Protein AF-0000000072716510 (afdb_homodimer)

pLDDT: mean 86.08, std 19.3, range [19.48, 98.94]

Radius of gyration: 32.15 Å; Cα contacts (8 Å, |Δi|>4): 794; chains: 2; bounding box: 131×74×77 Å

Sequence (616 aa):
MNMGGEVETSVSEGWQWSNLVPVITTLVILVGASRTYNIIVKTNRRWRWCEAGRDVVVLHCPGRGRFAPSMSPFVLKLETFLRFANITYKLDFEEPFGVKDKTPWVTFNGEELTDSQLVIERFTQHFHLKNTLTKEQRAVAKAFTTMMDEHLIWGLRVWRYDIDRGAGFRECFHHLPFYMSLGIPVICWKMRRALWEQGIGRHSFKQVQDFVRQDLTAVSDFLGDKSYLMGEEVSTADCVVFAHLANIVYNYRRSPFHIMVTEELVNLREYVERVRNTVWPDWQRCLDPPQNQHLDIPDSMRFGNILLMNMGGEVETSVSEGWQWSNLVPVITTLVILVGASRTYNIIVKTNRRWRWCEAGRDVVVLHCPGRGRFAPSMSPFVLKLETFLRFANITYKLDFEEPFGVKDKTPWVTFNGEELTDSQLVIERFTQHFHLKNTLTKEQRAVAKAFTTMMDEHLIWGLRVWRYDIDRGAGFRECFHHLPFYMSLGIPVICWKMRRALWEQGIGRHSFKQVQDFVRQDLTAVSDFLGDKSYLMGEEVSTADCVVFAHLANIVYNYRRSPFHIMVTEELVNLREYVERVRNTVWPDWQRCLDPPQNQHLDIPDSMRFGNILL

Structure (mmCIF, N/CA/C/O backbone):
data_AF-0000000072716510-model_v1
#
loop_
_entity.id
_entity.type
_entity.pdbx_description
1 polymer 'Failed axon connections-like 3'
#
loop_
_atom_site.group_PDB
_atom_site.id
_atom_site.type_symbol
_atom_site.label_atom_id
_atom_site.label_alt_id
_atom_site.label_comp_id
_atom_site.label_asym_id
_atom_site.label_entity_id
_atom_site.label_seq_id
_atom_site.pdbx_PDB_ins_code
_atom_site.Cartn_x
_atom_site.Cartn_y
_atom_site.Cartn_z
_atom_site.occupancy
_atom_site.B_iso_or_equiv
_atom_site.auth_seq_id
_atom_site.auth_comp_id
_atom_site.auth_asym_id
_atom_site.auth_atom_id
_atom_site.pdbx_PDB_model_num
ATOM 1 N N . MET A 1 1 ? -91.938 -7.625 12.352 1 26.23 1 MET A N 1
ATOM 2 C CA . MET A 1 1 ? -91.5 -6.242 12.352 1 26.23 1 MET A CA 1
ATOM 3 C C . MET A 1 1 ? -90 -6.164 11.945 1 26.23 1 MET A C 1
ATOM 5 O O . MET A 1 1 ? -89.188 -6.828 12.539 1 26.23 1 MET A O 1
ATOM 9 N N . ASN A 1 2 ? -89.812 -5.848 10.617 1 29.03 2 ASN A N 1
ATOM 10 C CA . ASN A 1 2 ? -88.75 -5.723 9.609 1 29.03 2 ASN A CA 1
ATOM 11 C C . ASN A 1 2 ? -87.75 -4.613 9.953 1 29.03 2 ASN A C 1
ATOM 13 O O . ASN A 1 2 ? -87.938 -3.467 9.547 1 29.03 2 ASN A O 1
ATOM 17 N N . MET A 1 3 ? -87.5 -4.355 11.266 1 32.06 3 MET A N 1
ATOM 18 C CA . MET A 1 3 ? -86.75 -3.152 11.516 1 32.06 3 MET A CA 1
ATOM 19 C C . MET A 1 3 ? -85.375 -3.244 10.82 1 32.06 3 MET A C 1
ATOM 21 O O . MET A 1 3 ? -84.562 -4.141 11.117 1 32.06 3 MET A O 1
ATOM 25 N N . GLY A 1 4 ? -85.312 -2.959 9.539 1 30.67 4 GLY A N 1
ATOM 26 C CA . GLY A 1 4 ? -84.188 -2.764 8.633 1 30.67 4 GLY A CA 1
ATOM 27 C C . GLY A 1 4 ? -83.188 -1.733 9.133 1 30.67 4 GLY A C 1
ATOM 28 O O . GLY A 1 4 ? -83.438 -0.53 8.969 1 30.67 4 GLY A O 1
ATOM 29 N N . GLY A 1 5 ? -82.688 -1.865 10.344 1 33.31 5 GLY A N 1
ATOM 30 C CA . GLY A 1 5 ? -81.75 -0.833 10.812 1 33.31 5 GLY A CA 1
ATOM 31 C C . GLY A 1 5 ? -80.625 -0.571 9.844 1 33.31 5 GLY A C 1
ATOM 32 O O . GLY A 1 5 ? -80.062 -1.508 9.297 1 33.31 5 GLY A O 1
ATOM 33 N N . GLU A 1 6 ? -80.812 0.513 9.047 1 31.94 6 GLU A N 1
ATOM 34 C CA . GLU A 1 6 ? -79.812 1.115 8.148 1 31.94 6 GLU A CA 1
ATOM 35 C C . GLU A 1 6 ? -78.438 1.312 8.844 1 31.94 6 GLU A C 1
ATOM 37 O O . GLU A 1 6 ? -78.375 1.94 9.898 1 31.94 6 GLU A O 1
ATOM 42 N N . VAL A 1 7 ? -77.562 0.318 8.734 1 35.69 7 VAL A N 1
ATOM 43 C CA . VAL A 1 7 ? -76.188 0.448 9.141 1 35.69 7 VAL A CA 1
ATOM 44 C C . VAL A 1 7 ? -75.562 1.668 8.469 1 35.69 7 VAL A C 1
ATOM 46 O O . VAL A 1 7 ? -75.438 1.722 7.242 1 35.69 7 VAL A O 1
ATOM 49 N N . GLU A 1 8 ? -75.938 2.889 8.961 1 32.22 8 GLU A N 1
ATOM 50 C CA . GLU A 1 8 ? -75.188 4.047 8.5 1 32.22 8 GLU A CA 1
ATOM 51 C C . GLU A 1 8 ? -73.688 3.789 8.562 1 32.22 8 GLU A C 1
ATOM 53 O O . GLU A 1 8 ? -73.188 3.451 9.625 1 32.22 8 GLU A O 1
ATOM 58 N N . THR A 1 9 ? -73.188 3.205 7.508 1 36.16 9 THR A N 1
ATOM 59 C CA . THR A 1 9 ? -71.75 3.15 7.258 1 36.16 9 THR A CA 1
ATOM 60 C C . THR A 1 9 ? -71.062 4.527 7.449 1 36.16 9 THR A C 1
ATOM 62 O O . THR A 1 9 ? -71.375 5.449 6.68 1 36.16 9 THR A O 1
ATOM 65 N N . SER A 1 10 ? -71 5.027 8.664 1 34.94 10 SER A N 1
ATOM 66 C CA . SER A 1 10 ? -70.188 6.191 8.883 1 34.94 10 SER A CA 1
ATOM 67 C C . SER A 1 10 ? -68.875 6.051 8.141 1 34.94 10 SER A C 1
ATOM 69 O O . SER A 1 10 ? -68.125 5.094 8.359 1 34.94 10 SER A O 1
ATOM 71 N N . VAL A 1 11 ? -68.875 6.348 6.852 1 34.84 11 VAL A N 1
ATOM 72 C CA . VAL A 1 11 ? -67.688 6.594 6.09 1 34.84 11 VAL A CA 1
ATOM 73 C C . VAL A 1 11 ? -66.688 7.348 6.961 1 34.84 11 VAL A C 1
ATOM 75 O O . VAL A 1 11 ? -67 8.359 7.574 1 34.84 11 VAL A O 1
ATOM 78 N N . SER A 1 12 ? -65.75 6.613 7.551 1 37.59 12 SER A N 1
ATOM 79 C CA . SER A 1 12 ? -64.5 7.09 8.195 1 37.59 12 SER A CA 1
ATOM 80 C C . SER A 1 12 ? -64.062 8.398 7.574 1 37.59 12 SER A C 1
ATOM 82 O O . SER A 1 12 ? -64.312 8.656 6.398 1 37.59 12 SER A O 1
ATOM 84 N N . GLU A 1 13 ? -63.812 9.484 8.344 1 39.5 13 GLU A N 1
ATOM 85 C CA . GLU A 1 13 ? -63.188 10.781 8.203 1 39.5 13 GLU A CA 1
ATOM 86 C C . GLU A 1 13 ? -62.031 10.719 7.195 1 39.5 13 GLU A C 1
ATOM 88 O O . GLU A 1 13 ? -61.219 9.789 7.227 1 39.5 13 GLU A O 1
ATOM 93 N N . GLY A 1 14 ? -62.219 11.188 5.969 1 38.34 14 GLY A N 1
ATOM 94 C CA . GLY A 1 14 ? -61.219 11.625 5.004 1 38.34 14 GLY A CA 1
ATOM 95 C C . GLY A 1 14 ? -59.969 12.188 5.652 1 38.34 14 GLY A C 1
ATOM 96 O O . GLY A 1 14 ? -60.062 13.055 6.531 1 38.34 14 GLY A O 1
ATOM 97 N N . TRP A 1 15 ? -58.969 11.43 5.977 1 45.31 15 TRP A N 1
ATOM 98 C CA . TRP A 1 15 ? -57.625 11.859 6.25 1 45.31 15 TRP A CA 1
ATOM 99 C C . TRP A 1 15 ? -57.312 13.18 5.551 1 45.31 15 TRP A C 1
ATOM 101 O O . TRP A 1 15 ? -57.438 13.289 4.332 1 45.31 15 TRP A O 1
ATOM 111 N N . GLN A 1 16 ? -57.625 14.406 6.016 1 46.81 16 GLN A N 1
ATOM 112 C CA . GLN A 1 16 ? -57.438 15.789 5.59 1 46.81 16 GLN A CA 1
ATOM 113 C C . GLN A 1 16 ? -56.031 16.016 5.023 1 46.81 16 GLN A C 1
ATOM 115 O O . GLN A 1 16 ? -55.062 16.141 5.777 1 46.81 16 GLN A O 1
ATOM 120 N N . TRP A 1 17 ? -55.688 15.641 3.877 1 56.84 17 TRP A N 1
ATOM 121 C CA . TRP A 1 17 ? -54.594 16.078 3.008 1 56.84 17 TRP A CA 1
ATOM 122 C C . TRP A 1 17 ? -54.375 17.578 3.143 1 56.84 17 TRP A C 1
ATOM 124 O O . TRP A 1 17 ? -53.25 18.062 2.912 1 56.84 17 TRP A O 1
ATOM 134 N N . SER A 1 18 ? -55.344 18.328 3.666 1 61.91 18 SER A N 1
ATOM 135 C CA . SER A 1 18 ? -55.25 19.781 3.725 1 61.91 18 SER A CA 1
ATOM 136 C C . SER A 1 18 ? -54.25 20.219 4.766 1 61.91 18 SER A C 1
ATOM 138 O O . SER A 1 18 ? -53.531 21.203 4.559 1 61.91 18 SER A O 1
ATOM 140 N N . ASN A 1 19 ? -54.125 19.484 5.852 1 66.38 19 ASN A N 1
ATOM 141 C CA . ASN A 1 19 ? -53.188 19.922 6.887 1 66.38 19 ASN A CA 1
ATOM 142 C C . ASN A 1 19 ? -51.75 19.516 6.547 1 66.38 19 ASN A C 1
ATOM 144 O O . ASN A 1 19 ? -50.781 20.062 7.117 1 66.38 19 ASN A O 1
ATOM 148 N N . LEU A 1 20 ? -51.719 18.625 5.609 1 72.88 20 LEU A N 1
ATOM 149 C CA . LEU A 1 20 ? -50.375 18.172 5.266 1 72.88 20 LEU A CA 1
ATOM 150 C C . LEU A 1 20 ? -49.75 19.094 4.227 1 72.88 20 LEU A C 1
ATOM 152 O O . LEU A 1 20 ? -48.5 19.219 4.168 1 72.88 20 LEU A O 1
ATOM 156 N N . VAL A 1 21 ? -50.625 19.828 3.527 1 73.38 21 VAL A N 1
ATOM 157 C CA . VAL A 1 21 ? -50.156 20.656 2.432 1 73.38 21 VAL A CA 1
ATOM 158 C C . VAL A 1 21 ? -49.312 21.812 2.986 1 73.38 21 VAL A C 1
ATOM 160 O O . VAL A 1 21 ? -48.188 22.062 2.52 1 73.38 21 VAL A O 1
ATOM 163 N N . PRO A 1 22 ? -49.844 22.5 4.008 1 78.56 22 PRO A N 1
ATOM 164 C CA . PRO A 1 22 ? -49 23.562 4.562 1 78.56 22 PRO A CA 1
ATOM 165 C C . PRO A 1 22 ? -47.719 23.031 5.172 1 78.56 22 PRO A C 1
ATOM 167 O O . PRO A 1 22 ? -46.656 23.672 5.062 1 78.56 22 PRO A O 1
ATOM 170 N N . VAL A 1 23 ? -47.75 21.891 5.688 1 77.5 23 VAL A N 1
ATOM 171 C CA . VAL A 1 23 ? -46.594 21.281 6.305 1 77.5 23 VAL A CA 1
ATOM 172 C C . VAL A 1 23 ? -45.594 20.891 5.227 1 77.5 23 VAL A C 1
ATOM 174 O O . VAL A 1 23 ? -44.375 21.156 5.359 1 77.5 23 VAL A O 1
ATOM 177 N N . ILE A 1 24 ? -46.094 20.359 4.18 1 77.25 24 ILE A N 1
ATOM 178 C CA . ILE A 1 24 ? -45.25 19.953 3.08 1 77.25 24 ILE A CA 1
ATOM 179 C C . ILE A 1 24 ? -44.656 21.172 2.395 1 77.25 24 ILE A C 1
ATOM 181 O O . ILE A 1 24 ? -43.438 21.203 2.076 1 77.25 24 ILE A O 1
ATOM 185 N N . THR A 1 25 ? -45.469 22.141 2.287 1 77.88 25 THR A N 1
ATOM 186 C CA . THR A 1 25 ? -45 23.359 1.65 1 77.88 25 THR A CA 1
ATOM 187 C C . THR A 1 25 ? -43.906 24.031 2.502 1 77.88 25 THR A C 1
ATOM 189 O O . THR A 1 25 ? -42.906 24.5 1.979 1 77.88 25 THR A O 1
ATOM 192 N N . THR A 1 26 ? -44.125 24 3.766 1 80.62 26 THR A N 1
ATOM 193 C CA . THR A 1 26 ? -43.156 24.578 4.672 1 80.62 26 THR A CA 1
ATOM 194 C C . THR A 1 26 ? -41.844 23.766 4.648 1 80.62 26 THR A C 1
ATOM 196 O O . THR A 1 26 ? -40.75 24.344 4.629 1 80.62 26 THR A O 1
ATOM 199 N N . LEU A 1 27 ? -41.969 22.562 4.543 1 78.69 27 LEU A N 1
ATOM 200 C CA . LEU A 1 27 ? -40.812 21.703 4.5 1 78.69 27 LEU A CA 1
ATOM 201 C C . LEU A 1 27 ? -40.031 21.906 3.205 1 78.69 27 LEU A C 1
ATOM 203 O O . LEU A 1 27 ? -38.812 21.938 3.217 1 78.69 27 LEU A O 1
ATOM 207 N N . VAL A 1 28 ? -40.781 22.094 2.186 1 78.19 28 VAL A N 1
ATOM 208 C CA . VAL A 1 28 ? -40.156 22.312 0.886 1 78.19 28 VAL A CA 1
ATOM 209 C C . VAL A 1 28 ? -39.406 23.656 0.883 1 78.19 28 VAL A C 1
ATOM 211 O O . VAL A 1 28 ? -38.281 23.766 0.375 1 78.19 28 VAL A O 1
ATOM 214 N N . ILE A 1 29 ? -40.031 24.594 1.556 1 75.56 29 ILE A N 1
ATOM 215 C CA . ILE A 1 29 ? -39.438 25.922 1.633 1 75.56 29 ILE A CA 1
ATOM 216 C C . ILE A 1 29 ? -38.188 25.875 2.514 1 75.56 29 ILE A C 1
ATOM 218 O O . ILE A 1 29 ? -37.156 26.453 2.168 1 75.56 29 ILE A O 1
ATOM 222 N N . LEU A 1 30 ? -38.25 25.094 3.521 1 80.62 30 LEU A N 1
ATOM 223 C CA . LEU A 1 30 ? -37.125 24.984 4.438 1 80.62 30 LEU A CA 1
ATOM 224 C C . LEU A 1 30 ? -35.969 24.234 3.785 1 80.62 30 LEU A C 1
ATOM 226 O O . LEU A 1 30 ? -34.812 24.641 3.939 1 80.62 30 LEU A O 1
ATOM 230 N N . VAL A 1 31 ? -36.344 23.266 3.08 1 80.5 31 VAL A N 1
ATOM 231 C CA . VAL A 1 31 ? -35.312 22.516 2.365 1 80.5 31 VAL A CA 1
ATOM 232 C C . VAL A 1 31 ? -34.719 23.375 1.264 1 80.5 31 VAL A C 1
ATOM 234 O O . VAL A 1 31 ? -33.5 23.406 1.078 1 80.5 31 VAL A O 1
ATOM 237 N N . GLY A 1 32 ? -35.531 24.031 0.623 1 77.44 32 GLY A N 1
ATOM 238 C CA . GLY A 1 32 ? -35.062 24.953 -0.401 1 77.44 32 GLY A CA 1
ATOM 239 C C . GLY A 1 32 ? -34.188 26.062 0.152 1 77.44 32 GLY A C 1
ATOM 240 O O . GLY A 1 32 ? -33.125 26.359 -0.409 1 77.44 32 GLY A O 1
ATOM 241 N N . ALA A 1 33 ? -34.594 26.594 1.196 1 79.12 33 ALA A N 1
ATOM 242 C CA . ALA A 1 33 ? -33.844 27.656 1.844 1 79.12 33 ALA A CA 1
ATOM 243 C C . ALA A 1 33 ? -32.5 27.125 2.361 1 79.12 33 ALA A C 1
ATOM 245 O O . ALA A 1 33 ? -31.484 27.797 2.242 1 79.12 33 ALA A O 1
ATOM 246 N N . SER A 1 34 ? -32.594 26.016 2.926 1 80.19 34 SER A N 1
ATOM 247 C CA . SER A 1 34 ? -31.359 25.391 3.416 1 80.19 34 SER A CA 1
ATOM 248 C C . SER A 1 34 ? -30.391 25.109 2.273 1 80.19 34 SER A C 1
ATOM 250 O O . SER A 1 34 ? -29.188 25.344 2.398 1 80.19 34 SER A O 1
ATOM 252 N N . ARG A 1 35 ? -30.922 24.75 1.198 1 78.69 35 ARG A N 1
ATOM 253 C CA . ARG A 1 35 ? -30.094 24.484 0.032 1 78.69 35 ARG A CA 1
ATOM 254 C C . ARG A 1 35 ? -29.484 25.766 -0.523 1 78.69 35 ARG A C 1
ATOM 256 O O . ARG A 1 35 ? -28.312 25.797 -0.876 1 78.69 35 ARG A O 1
ATOM 263 N N . THR A 1 36 ? -30.344 26.641 -0.609 1 77.19 36 THR A N 1
ATOM 264 C CA . THR A 1 36 ? -29.859 27.938 -1.103 1 77.19 36 THR A CA 1
ATOM 265 C C . THR A 1 36 ? -28.812 28.516 -0.17 1 77.19 36 THR A C 1
ATOM 267 O O . THR A 1 36 ? -27.812 29.078 -0.627 1 77.19 36 THR A O 1
ATOM 270 N N . TYR A 1 37 ? -29.047 28.391 1.038 1 78.69 37 TYR A N 1
ATOM 271 C CA . TYR A 1 37 ? -28.078 28.859 2.029 1 78.69 37 TYR A CA 1
ATOM 272 C C . TYR A 1 37 ? -26.75 28.125 1.878 1 78.69 37 TYR A C 1
ATOM 274 O O . TYR A 1 37 ? -25.688 28.766 1.853 1 78.69 37 TYR A O 1
ATOM 282 N N . ASN A 1 38 ? -26.812 26.891 1.734 1 75.06 38 ASN A N 1
ATOM 283 C CA . ASN A 1 38 ? -25.609 26.078 1.575 1 75.06 38 ASN A CA 1
ATOM 284 C C . ASN A 1 38 ? -24.844 26.469 0.31 1 75.06 38 ASN A C 1
ATOM 286 O O . ASN A 1 38 ? -23.609 26.5 0.311 1 75.06 38 ASN A O 1
ATOM 290 N N . ILE A 1 39 ? -25.562 26.75 -0.681 1 77.56 39 ILE A N 1
ATOM 291 C CA . ILE A 1 39 ? -24.953 27.156 -1.94 1 77.56 39 ILE A CA 1
ATOM 292 C C . ILE A 1 39 ? -24.234 28.5 -1.765 1 77.56 39 ILE A C 1
ATOM 294 O O . ILE A 1 39 ? -23.109 28.672 -2.227 1 77.56 39 ILE A O 1
ATOM 298 N N . ILE A 1 40 ? -24.875 29.391 -1.067 1 75.19 40 ILE A N 1
ATOM 299 C CA . ILE A 1 40 ? -24.297 30.719 -0.861 1 75.19 40 ILE A CA 1
ATOM 300 C C . ILE A 1 40 ? -23.047 30.625 0.003 1 75.19 40 ILE A C 1
ATOM 302 O O . ILE A 1 40 ? -22.016 31.234 -0.311 1 75.19 40 ILE A O 1
ATOM 306 N N . VAL A 1 41 ? -23.141 29.875 1.012 1 76.5 41 VAL A N 1
ATOM 307 C CA . VAL A 1 41 ? -22 29.703 1.924 1 76.5 41 VAL A CA 1
ATOM 308 C C . VAL A 1 41 ? -20.828 29.062 1.185 1 76.5 41 VAL A C 1
ATOM 310 O O . VAL A 1 41 ? -19.688 29.516 1.324 1 76.5 41 VAL A O 1
ATOM 313 N N . LYS A 1 42 ? -21.141 28.141 0.415 1 77.75 42 LYS A N 1
ATOM 314 C CA . LYS A 1 42 ? -20.094 27.453 -0.353 1 77.75 42 LYS A CA 1
ATOM 315 C C . LYS A 1 42 ? -19.469 28.391 -1.382 1 77.75 42 LYS A C 1
ATOM 317 O O . LYS A 1 42 ? -18.25 28.406 -1.554 1 77.75 42 LYS A O 1
ATOM 322 N N . THR A 1 43 ? -20.312 29.125 -1.977 1 77.56 43 THR A N 1
ATOM 323 C CA . THR A 1 43 ? -19.828 30.047 -2.988 1 77.56 43 THR A CA 1
ATOM 324 C C . THR A 1 43 ? -18.969 31.141 -2.355 1 77.56 43 THR A C 1
ATOM 326 O O . THR A 1 43 ? -17.938 31.531 -2.916 1 77.56 43 THR A O 1
ATOM 329 N N . ASN A 1 44 ? -19.422 31.594 -1.196 1 78.25 44 ASN A N 1
ATOM 330 C CA . ASN A 1 44 ? -18.656 32.594 -0.483 1 78.25 44 ASN A CA 1
ATOM 331 C C . ASN A 1 44 ? -17.297 32.062 -0.04 1 78.25 44 ASN A C 1
ATOM 333 O O . ASN A 1 44 ? -16.297 32.781 -0.094 1 78.25 44 ASN A O 1
ATOM 337 N N . ARG A 1 45 ? -17.234 30.906 0.369 1 81.25 45 ARG A N 1
ATOM 338 C CA . ARG A 1 45 ? -15.977 30.281 0.78 1 81.25 45 ARG A CA 1
ATOM 339 C C . ARG A 1 45 ? -15.008 30.172 -0.395 1 81.25 45 ARG A C 1
ATOM 341 O O . ARG A 1 45 ? -13.812 30.469 -0.254 1 81.25 45 ARG A O 1
ATOM 348 N N . ARG A 1 46 ? -15.586 29.797 -1.476 1 80.94 46 ARG A N 1
ATOM 349 C CA . ARG A 1 46 ? -14.75 29.656 -2.664 1 80.94 46 ARG A CA 1
ATOM 350 C C . ARG A 1 46 ? -14.188 31 -3.107 1 80.94 46 ARG A C 1
ATOM 352 O O . ARG A 1 46 ? -13.031 31.094 -3.529 1 80.94 46 ARG A O 1
ATOM 359 N N . TRP A 1 47 ? -15.078 31.938 -2.986 1 78.94 47 TRP A N 1
ATOM 360 C CA . TRP A 1 47 ? -14.625 33.281 -3.332 1 78.94 47 TRP A CA 1
ATOM 361 C C . TRP A 1 47 ? -13.484 33.75 -2.426 1 78.94 47 TRP A C 1
ATOM 363 O O . TRP A 1 47 ? -12.508 34.312 -2.893 1 78.94 47 TRP A O 1
ATOM 373 N N . ARG A 1 48 ? -13.57 33.5 -1.158 1 82.25 48 ARG A N 1
ATOM 374 C CA . ARG A 1 48 ? -12.516 33.844 -0.204 1 82.25 48 ARG A CA 1
ATOM 375 C C . ARG A 1 48 ? -11.211 33.125 -0.548 1 82.25 48 ARG A C 1
ATOM 377 O O . ARG A 1 48 ? -10.133 33.719 -0.421 1 82.25 48 ARG A O 1
ATOM 384 N N . TRP A 1 49 ? -11.328 31.969 -0.965 1 86.81 49 TRP A N 1
ATOM 385 C CA . TRP A 1 49 ? -10.141 31.188 -1.299 1 86.81 49 TRP A CA 1
ATOM 386 C C . TRP A 1 49 ? -9.484 31.719 -2.566 1 86.81 49 TRP A C 1
ATOM 388 O O . TRP A 1 49 ? -8.25 31.719 -2.68 1 86.81 49 TRP A O 1
ATOM 398 N N . CYS A 1 50 ? -10.273 32.188 -3.496 1 80.75 50 CYS A N 1
ATOM 399 C CA . CYS A 1 50 ? -9.766 32.75 -4.734 1 80.75 50 CYS A CA 1
ATOM 400 C C . CYS A 1 50 ? -9.062 34.094 -4.465 1 80.75 50 CYS A C 1
ATOM 402 O O . CYS A 1 50 ? -8.148 34.469 -5.199 1 80.75 50 CYS A O 1
ATOM 404 N N . GLU A 1 51 ? -9.414 34.688 -3.34 1 82 51 GLU A N 1
ATOM 405 C CA . GLU A 1 51 ? -8.852 36 -3.006 1 82 51 GLU A CA 1
ATOM 406 C C . GLU A 1 51 ? -7.574 35.844 -2.188 1 82 51 GLU A C 1
ATOM 408 O O . GLU A 1 51 ? -6.977 36.844 -1.776 1 82 51 GLU A O 1
ATOM 413 N N . ALA A 1 52 ? -7.168 34.656 -1.979 1 84.94 52 ALA A N 1
ATOM 414 C CA . ALA A 1 52 ? -5.969 34.438 -1.181 1 84.94 52 ALA A CA 1
ATOM 415 C C . ALA A 1 52 ? -4.73 35 -1.882 1 84.94 52 ALA A C 1
ATOM 417 O O . ALA A 1 52 ? -3.713 35.25 -1.239 1 84.94 52 ALA A O 1
ATOM 418 N N . GLY A 1 53 ? -4.75 35.156 -3.18 1 86.06 53 GLY A N 1
ATOM 419 C CA . GLY A 1 53 ? -3.633 35.719 -3.936 1 86.06 53 GLY A CA 1
ATOM 420 C C . GLY A 1 53 ? -3.084 34.75 -4.969 1 86.06 53 GLY A C 1
ATOM 421 O O . GLY A 1 53 ? -3.404 33.562 -4.941 1 86.06 53 GLY A O 1
ATOM 422 N N . ARG A 1 54 ? -2.303 35.281 -5.812 1 89.06 54 ARG A N 1
ATOM 423 C CA . ARG A 1 54 ? -1.66 34.469 -6.832 1 89.06 54 ARG A CA 1
ATOM 424 C C . ARG A 1 54 ? -0.559 33.594 -6.227 1 89.06 54 ARG A C 1
ATOM 426 O O . ARG A 1 54 ? 0.247 34.094 -5.426 1 89.06 54 ARG A O 1
ATOM 433 N N . ASP A 1 55 ? -0.595 32.344 -6.492 1 93.69 55 ASP A N 1
ATOM 434 C CA . ASP A 1 55 ? 0.417 31.359 -6.094 1 93.69 55 ASP A CA 1
ATOM 435 C C . ASP A 1 55 ? 0.414 31.156 -4.578 1 93.69 55 ASP A C 1
ATOM 437 O O . ASP A 1 55 ? 1.47 30.969 -3.971 1 93.69 55 ASP A O 1
ATOM 441 N N . VAL A 1 56 ? -0.737 31.453 -3.99 1 95.38 56 VAL A N 1
ATOM 442 C CA . VAL A 1 56 ? -0.96 31.125 -2.586 1 95.38 56 VAL A CA 1
ATOM 443 C C . VAL A 1 56 ? -1.816 29.875 -2.482 1 95.38 56 VAL A C 1
ATOM 445 O O . VAL A 1 56 ? -2.883 29.781 -3.098 1 95.38 56 VAL A O 1
ATOM 448 N N . VAL A 1 57 ? -1.331 28.938 -1.734 1 97.19 57 VAL A N 1
ATOM 449 C CA . VAL A 1 57 ? -2.037 27.672 -1.572 1 97.19 57 VAL A CA 1
ATOM 450 C C . VAL A 1 57 ? -2.986 27.766 -0.38 1 97.19 57 VAL A C 1
ATOM 452 O O . VAL A 1 57 ? -2.59 28.188 0.708 1 97.19 57 VAL A O 1
ATOM 455 N N . VAL A 1 58 ? -4.23 27.406 -0.567 1 96.88 58 VAL A N 1
ATOM 456 C CA . VAL A 1 58 ? -5.148 27.219 0.552 1 96.88 58 VAL A CA 1
ATOM 457 C C . VAL A 1 58 ? -5.277 25.734 0.871 1 96.88 58 VAL A C 1
ATOM 459 O O . VAL A 1 58 ? -5.852 24.969 0.089 1 96.88 58 VAL A O 1
ATOM 462 N N . LEU A 1 59 ? -4.73 25.359 1.962 1 97.62 59 LEU A N 1
ATOM 463 C CA . LEU A 1 59 ? -4.742 23.969 2.396 1 97.62 59 LEU A CA 1
ATOM 464 C C . LEU A 1 59 ? -5.957 23.688 3.27 1 97.62 59 LEU A C 1
ATOM 466 O O . LEU A 1 59 ? -6.09 24.25 4.359 1 97.62 59 LEU A O 1
ATOM 470 N N . HIS A 1 60 ? -6.852 22.844 2.762 1 96.31 60 HIS A N 1
ATOM 471 C CA . HIS A 1 60 ? -8.047 22.453 3.496 1 96.31 60 HIS A CA 1
ATOM 472 C C . HIS A 1 60 ? -7.828 21.141 4.254 1 96.31 60 HIS A C 1
ATOM 474 O O . HIS A 1 60 ? -7.516 20.125 3.648 1 96.31 60 HIS A O 1
ATOM 480 N N . CYS A 1 61 ? -7.957 21.172 5.578 1 95.19 61 CYS A N 1
ATOM 481 C CA . CYS A 1 61 ? -7.703 20 6.406 1 95.19 61 CYS A CA 1
ATOM 482 C C . CYS A 1 61 ? -8.414 20.109 7.75 1 95.19 61 CYS A C 1
ATOM 484 O O . CYS A 1 61 ? -8.922 21.172 8.102 1 95.19 61 CYS A O 1
ATOM 486 N N . PRO A 1 62 ? -8.5 18.984 8.484 1 91.75 62 PRO A N 1
ATOM 487 C CA . PRO A 1 62 ? -9.031 19.062 9.844 1 91.75 62 PRO A CA 1
ATOM 488 C C . PRO A 1 62 ? -8.164 19.938 10.758 1 91.75 62 PRO A C 1
ATOM 490 O O . PRO A 1 62 ? -6.98 20.125 10.492 1 91.75 62 PRO A O 1
ATOM 493 N N . GLY A 1 63 ? -8.734 20.344 11.797 1 91.06 63 GLY A N 1
ATOM 494 C CA . GLY A 1 63 ? -8.062 21.25 12.703 1 91.06 63 GLY A CA 1
ATOM 495 C C . GLY A 1 63 ? -6.793 20.672 13.305 1 91.06 63 GLY A C 1
ATOM 496 O O . GLY A 1 63 ? -6.453 19.516 13.055 1 91.06 63 GLY A O 1
ATOM 497 N N . ARG A 1 64 ? -6.078 21.5 14.023 1 94.81 64 ARG A N 1
ATOM 498 C CA . ARG A 1 64 ? -4.832 21.141 14.68 1 94.81 64 ARG A CA 1
ATOM 499 C C . ARG A 1 64 ? -5.062 20.062 15.734 1 94.81 64 ARG A C 1
ATOM 501 O O . ARG A 1 64 ? -6.168 19.938 16.281 1 94.81 64 ARG A O 1
ATOM 508 N N . GLY A 1 65 ? -4.039 19.25 15.953 1 93.69 65 GLY A N 1
ATOM 509 C CA . GLY A 1 65 ? -4.117 18.219 16.969 1 93.69 65 GLY A CA 1
ATOM 510 C C . GLY A 1 65 ? -3.486 18.625 18.281 1 93.69 65 GLY A C 1
ATOM 511 O O . GLY A 1 65 ? -2.795 19.641 18.359 1 93.69 65 GLY A O 1
ATOM 512 N N . ARG A 1 66 ? -3.717 17.812 19.234 1 93.69 66 ARG A N 1
ATOM 513 C CA . ARG A 1 66 ? -3.207 18.062 20.578 1 93.69 66 ARG A CA 1
ATOM 514 C C . ARG A 1 66 ? -1.704 17.812 20.656 1 93.69 66 ARG A C 1
ATOM 516 O O . ARG A 1 66 ? -0.982 18.562 21.328 1 93.69 66 ARG A O 1
ATOM 523 N N . PHE A 1 67 ? -1.235 16.797 19.953 1 95.12 67 PHE A N 1
ATOM 524 C CA . PHE A 1 67 ? 0.141 16.359 20.156 1 95.12 67 PHE A CA 1
ATOM 525 C C . PHE A 1 67 ? 0.976 16.641 18.906 1 95.12 67 PHE A C 1
ATOM 527 O O . PHE A 1 67 ? 2.207 16.641 18.969 1 95.12 67 PHE A O 1
ATOM 534 N N . ALA A 1 68 ? 0.335 16.828 17.766 1 96.5 68 ALA A N 1
ATOM 535 C CA . ALA A 1 68 ? 0.964 17.156 16.484 1 96.5 68 ALA A CA 1
ATOM 536 C C . ALA A 1 68 ? 0.1 18.125 15.68 1 96.5 68 ALA A C 1
ATOM 538 O O . ALA A 1 68 ? -1.107 18.219 15.914 1 96.5 68 ALA A O 1
ATOM 539 N N . PRO A 1 69 ? 0.706 18.812 14.742 1 96.75 69 PRO A N 1
ATOM 540 C CA . PRO A 1 69 ? -0.068 19.781 13.969 1 96.75 69 PRO A CA 1
ATOM 541 C C . PRO A 1 69 ? -1.269 19.156 13.266 1 96.75 69 PRO A C 1
ATOM 543 O O . PRO A 1 69 ? -2.27 19.828 13.016 1 96.75 69 PRO A O 1
ATOM 546 N N . SER A 1 70 ? -1.132 17.891 12.961 1 95.69 70 SER A N 1
ATOM 547 C CA . SER A 1 70 ? -2.264 17.172 12.391 1 95.69 70 SER A CA 1
ATOM 548 C C . SER A 1 70 ? -2.26 15.711 12.82 1 95.69 70 SER A C 1
ATOM 550 O O . SER A 1 70 ? -1.196 15.125 13.031 1 95.69 70 SER A O 1
ATOM 552 N N . MET A 1 71 ? -3.48 15.164 12.867 1 92.88 71 MET A N 1
ATOM 553 C CA . MET A 1 71 ? -3.619 13.742 13.172 1 92.88 71 MET A CA 1
ATOM 554 C C . MET A 1 71 ? -3.473 12.906 11.906 1 92.88 71 MET A C 1
ATOM 556 O O . MET A 1 71 ? -3.25 11.695 11.977 1 92.88 71 MET A O 1
ATOM 560 N N . SER A 1 72 ? -3.648 13.516 10.797 1 94.94 72 SER A N 1
ATOM 561 C CA . SER A 1 72 ? -3.529 12.828 9.516 1 94.94 72 SER A CA 1
ATOM 562 C C . SER A 1 72 ? -2.113 12.938 8.961 1 94.94 72 SER A C 1
ATOM 564 O O . SER A 1 72 ? -1.616 14.039 8.727 1 94.94 72 SER A O 1
ATOM 566 N N . PRO A 1 73 ? -1.471 11.812 8.719 1 97.12 73 PRO A N 1
ATOM 567 C CA . PRO A 1 73 ? -0.133 11.891 8.133 1 97.12 73 PRO A CA 1
ATOM 568 C C . PRO A 1 73 ? -0.14 12.508 6.734 1 97.12 73 PRO A C 1
ATOM 570 O O . PRO A 1 73 ? 0.863 13.078 6.301 1 97.12 73 PRO A O 1
ATOM 573 N N . PHE A 1 74 ? -1.263 12.469 6.086 1 97.31 74 PHE A N 1
ATOM 574 C CA . PHE A 1 74 ? -1.334 13.016 4.734 1 97.31 74 PHE A CA 1
ATOM 575 C C . PHE A 1 74 ? -1.412 14.539 4.766 1 97.31 74 PHE A C 1
ATOM 577 O O . PHE A 1 74 ? -0.835 15.211 3.912 1 97.31 74 PHE A O 1
ATOM 584 N N . VAL A 1 75 ? -2.09 15.047 5.727 1 97.56 75 VAL A N 1
ATOM 585 C CA . VAL A 1 75 ? -2.109 16.5 5.918 1 97.56 75 VAL A CA 1
ATOM 586 C C . VAL A 1 75 ? -0.728 16.984 6.352 1 97.56 75 VAL A C 1
ATOM 588 O O . VAL A 1 75 ? -0.212 17.969 5.816 1 97.56 75 VAL A O 1
ATOM 591 N N . LEU A 1 76 ? -0.193 16.25 7.312 1 98.31 76 LEU A N 1
ATOM 592 C CA . LEU A 1 76 ? 1.121 16.625 7.824 1 98.31 76 LEU A CA 1
ATOM 593 C C . LEU A 1 76 ? 2.172 16.562 6.723 1 98.31 76 LEU A C 1
ATOM 595 O O . LEU A 1 76 ? 3.051 17.422 6.648 1 98.31 76 LEU A O 1
ATOM 599 N N . LYS A 1 77 ? 2.135 15.594 5.914 1 98.31 77 LYS A N 1
ATOM 600 C CA . LYS A 1 77 ? 3.039 15.445 4.777 1 98.31 77 LYS A CA 1
ATOM 601 C C . LYS A 1 77 ? 2.961 16.641 3.846 1 98.31 77 LYS A C 1
ATOM 603 O O . LYS A 1 77 ? 3.99 17.203 3.445 1 98.31 77 LYS A O 1
ATOM 608 N N . LEU A 1 78 ? 1.763 17.031 3.484 1 98.31 78 LEU A N 1
ATOM 609 C CA . LEU A 1 78 ? 1.565 18.125 2.535 1 98.31 78 LEU A CA 1
ATOM 610 C C . LEU A 1 78 ? 2.006 19.453 3.139 1 98.31 78 LEU A C 1
ATOM 612 O O . LEU A 1 78 ? 2.684 20.234 2.479 1 98.31 78 LEU A O 1
ATOM 616 N N . GLU A 1 79 ? 1.632 19.688 4.387 1 98.5 79 GLU A N 1
ATOM 617 C CA . GLU A 1 79 ? 2.049 20.938 5.027 1 98.5 79 GLU A CA 1
ATOM 618 C C . GLU A 1 79 ? 3.562 20.984 5.211 1 98.5 79 GLU A C 1
ATOM 620 O O . GLU A 1 79 ? 4.184 22.031 5.035 1 98.5 79 GLU A O 1
ATOM 625 N N . THR A 1 80 ? 4.156 19.859 5.59 1 98.5 80 THR A N 1
ATOM 626 C CA . THR A 1 80 ? 5.609 19.797 5.703 1 98.5 80 THR A CA 1
ATOM 627 C C . THR A 1 80 ? 6.273 20.141 4.375 1 98.5 80 THR A C 1
ATOM 629 O O . THR A 1 80 ? 7.266 20.859 4.344 1 98.5 80 THR A O 1
ATOM 632 N N . PHE A 1 81 ? 5.691 19.703 3.25 1 98.38 81 PHE A N 1
ATOM 633 C CA . PHE A 1 81 ? 6.215 19.984 1.918 1 98.38 81 PHE A CA 1
ATOM 634 C C . PHE A 1 81 ? 6.117 21.469 1.599 1 98.38 81 PHE A C 1
ATOM 636 O O . PHE A 1 81 ? 7.059 22.062 1.062 1 98.38 81 PHE A O 1
ATOM 643 N N . LEU A 1 82 ? 4.977 22.031 1.935 1 98.19 82 LEU A N 1
ATOM 644 C CA . LEU A 1 82 ? 4.797 23.453 1.669 1 98.19 82 LEU A CA 1
ATOM 645 C C . LEU A 1 82 ? 5.82 24.281 2.436 1 98.19 82 LEU A C 1
ATOM 647 O O . LEU A 1 82 ? 6.387 25.234 1.893 1 98.19 82 LEU A O 1
ATOM 651 N N . ARG A 1 83 ? 6.051 23.891 3.658 1 97.5 83 ARG A N 1
ATOM 652 C CA . ARG A 1 83 ? 7.012 24.594 4.504 1 97.5 83 ARG A CA 1
ATOM 653 C C . ARG A 1 83 ? 8.438 24.391 3.998 1 97.5 83 ARG A C 1
ATOM 655 O O . ARG A 1 83 ? 9.203 25.359 3.889 1 97.5 83 ARG A O 1
ATOM 662 N N . PHE A 1 84 ? 8.758 23.172 3.682 1 94.69 84 PHE A N 1
ATOM 663 C CA . PHE A 1 84 ? 10.062 22.812 3.154 1 94.69 84 PHE A CA 1
ATOM 664 C C . PHE A 1 84 ? 10.359 23.578 1.868 1 94.69 84 PHE A C 1
ATOM 666 O O . PHE A 1 84 ? 11.477 24.062 1.67 1 94.69 84 PHE A O 1
ATOM 673 N N . ALA A 1 85 ? 9.398 23.688 1.025 1 95.38 85 ALA A N 1
ATOM 674 C CA . ALA A 1 85 ? 9.539 24.312 -0.29 1 95.38 85 ALA A CA 1
ATOM 675 C C . ALA A 1 85 ? 9.344 25.812 -0.213 1 95.38 85 ALA A C 1
ATOM 677 O O . ALA A 1 85 ? 9.438 26.516 -1.227 1 95.38 85 ALA A O 1
ATOM 678 N N . ASN A 1 86 ? 9.047 26.328 0.899 1 95.38 86 ASN A N 1
ATOM 679 C CA . ASN A 1 86 ? 8.82 27.75 1.117 1 95.38 86 ASN A CA 1
ATOM 680 C C . ASN A 1 86 ? 7.711 28.281 0.214 1 95.38 86 ASN A C 1
ATOM 682 O O . ASN A 1 86 ? 7.875 29.312 -0.428 1 95.38 86 ASN A O 1
ATOM 686 N N . ILE A 1 87 ? 6.691 27.5 0.12 1 97 87 ILE A N 1
ATOM 687 C CA . ILE A 1 87 ? 5.5 27.906 -0.619 1 97 87 ILE A CA 1
ATOM 688 C C . ILE A 1 87 ? 4.504 28.562 0.331 1 97 87 ILE A C 1
ATOM 690 O O . ILE A 1 87 ? 4.18 28.016 1.385 1 97 87 ILE A O 1
ATOM 694 N N . THR A 1 88 ? 4.047 29.719 -0.019 1 97 88 THR A N 1
ATOM 695 C CA . THR A 1 88 ? 3.086 30.438 0.807 1 97 88 THR A CA 1
ATOM 696 C C . THR A 1 88 ? 1.747 29.703 0.841 1 97 88 THR A C 1
ATOM 698 O O . THR A 1 88 ? 1.242 29.281 -0.199 1 97 88 THR A O 1
ATOM 701 N N . TYR A 1 89 ? 1.225 29.562 2.078 1 97.44 89 TYR A N 1
ATOM 702 C CA . TYR A 1 89 ? -0.06 28.875 2.166 1 97.44 89 TYR A CA 1
ATOM 703 C C . TYR A 1 89 ? -0.887 29.406 3.326 1 97.44 89 TYR A C 1
ATOM 705 O O . TYR A 1 89 ? -0.353 30.062 4.23 1 97.44 89 TYR A O 1
ATOM 713 N N . LYS A 1 90 ? -2.176 29.203 3.229 1 95.75 90 LYS A N 1
ATOM 714 C CA . LYS A 1 90 ? -3.154 29.453 4.281 1 95.75 90 LYS A CA 1
ATOM 715 C C . LYS A 1 90 ? -3.896 28.172 4.66 1 95.75 90 LYS A C 1
ATOM 717 O O . LYS A 1 90 ? -4.086 27.281 3.826 1 95.75 90 LYS A O 1
ATOM 722 N N . LEU A 1 91 ? -4.277 28.125 5.902 1 95.81 91 LEU A N 1
ATOM 723 C CA . LEU A 1 91 ? -5.004 26.969 6.383 1 95.81 91 LEU A CA 1
ATOM 724 C C . LEU A 1 91 ? -6.504 27.234 6.414 1 95.81 91 LEU A C 1
ATOM 726 O O . LEU A 1 91 ? -6.941 28.312 6.797 1 95.81 91 LEU A O 1
ATOM 730 N N . ASP A 1 92 ? -7.227 26.25 5.953 1 94.56 92 ASP A N 1
ATOM 731 C CA . ASP A 1 92 ? -8.68 26.266 6.055 1 94.56 92 ASP A CA 1
ATOM 732 C C . ASP A 1 92 ? -9.195 25.031 6.809 1 94.56 92 ASP A C 1
ATOM 734 O O . ASP A 1 92 ? -9.023 23.906 6.348 1 94.56 92 ASP A O 1
ATOM 738 N N . PHE A 1 93 ? -9.867 25.297 7.93 1 91.56 93 PHE A N 1
ATOM 739 C CA . PHE A 1 93 ? -10.406 24.203 8.727 1 91.56 93 PHE A CA 1
ATOM 740 C C . PHE A 1 93 ? -11.914 24.078 8.531 1 91.56 93 PHE A C 1
ATOM 742 O O . PHE A 1 93 ? -12.539 23.156 9.062 1 91.56 93 PHE A O 1
ATOM 749 N N . GLU A 1 94 ? -12.508 24.891 7.746 1 89.38 94 GLU A N 1
ATOM 750 C CA . GLU A 1 94 ? -13.961 24.953 7.598 1 89.38 94 GLU A CA 1
ATOM 751 C C . GLU A 1 94 ? -14.469 23.812 6.703 1 89.38 94 GLU A C 1
ATOM 753 O O . GLU A 1 94 ? -15.578 23.312 6.902 1 89.38 94 GLU A O 1
ATOM 758 N N . GLU A 1 95 ? -13.711 23.516 5.699 1 90.62 95 GLU A N 1
ATOM 759 C CA . GLU A 1 95 ? -14.078 22.422 4.789 1 90.62 95 GLU A CA 1
ATOM 760 C C . GLU A 1 95 ? -12.945 21.406 4.664 1 90.62 95 GLU A C 1
ATOM 762 O O . GLU A 1 95 ? -12.305 21.312 3.615 1 90.62 95 GLU A O 1
ATOM 767 N N . PRO A 1 96 ? -12.844 20.672 5.664 1 91.12 96 PRO A N 1
ATOM 768 C CA . PRO A 1 96 ? -11.703 19.766 5.699 1 91.12 96 PRO A CA 1
ATOM 769 C C . PRO A 1 96 ? -11.781 18.672 4.633 1 91.12 96 PRO A C 1
ATOM 771 O O . PRO A 1 96 ? -10.758 18.125 4.227 1 91.12 96 PRO A O 1
ATOM 774 N N . PHE A 1 97 ? -12.961 18.312 4.148 1 89.5 97 PHE A N 1
ATOM 775 C CA . PHE A 1 97 ? -13.125 17.25 3.158 1 89.5 97 PHE A CA 1
ATOM 776 C C . PHE A 1 97 ? -13.625 17.828 1.837 1 89.5 97 PHE A C 1
ATOM 778 O O . PHE A 1 97 ? -14.625 18.547 1.805 1 89.5 97 PHE A O 1
ATOM 785 N N . GLY A 1 98 ? -12.828 17.562 0.851 1 82.56 98 GLY A N 1
ATOM 786 C CA . GLY A 1 98 ? -13.172 18.047 -0.473 1 82.56 98 GLY A CA 1
ATOM 787 C C . GLY A 1 98 ? -14.117 17.141 -1.225 1 82.56 98 GLY A C 1
ATOM 788 O O . GLY A 1 98 ? -14.922 16.438 -0.614 1 82.56 98 GLY A O 1
ATOM 789 N N . VAL A 1 99 ? -13.867 17.312 -2.578 1 77 99 VAL A N 1
ATOM 790 C CA . VAL A 1 99 ? -14.648 16.484 -3.479 1 77 99 VAL A CA 1
ATOM 791 C C . VAL A 1 99 ? -14.234 15.016 -3.312 1 77 99 VAL A C 1
ATOM 793 O O . VAL A 1 99 ? -13.094 14.727 -2.939 1 77 99 VAL A O 1
ATOM 796 N N . LYS A 1 100 ? -15.055 14.047 -3.27 1 75.25 100 LYS A N 1
ATOM 797 C CA . LYS A 1 100 ? -14.828 12.609 -3.176 1 75.25 100 LYS A CA 1
ATOM 798 C C . LYS A 1 100 ? -14.5 12.195 -1.744 1 75.25 100 LYS A C 1
ATOM 800 O O . LYS A 1 100 ? -13.883 11.156 -1.521 1 75.25 100 LYS A O 1
ATOM 805 N N . ASP A 1 101 ? -14.547 13.25 -0.764 1 79.88 101 ASP A N 1
ATOM 806 C CA . ASP A 1 101 ? -14.422 12.984 0.667 1 79.88 101 ASP A CA 1
ATOM 807 C C . ASP A 1 101 ? -12.969 12.727 1.051 1 79.88 101 ASP A C 1
ATOM 809 O O . ASP A 1 101 ? -12.68 11.852 1.864 1 79.88 101 ASP A O 1
ATOM 813 N N . LYS A 1 102 ? -12.094 13.477 0.384 1 83.38 102 LYS A N 1
ATOM 814 C CA . LYS A 1 102 ? -10.672 13.281 0.65 1 83.38 102 LYS A CA 1
ATOM 815 C C . LYS A 1 102 ? -10.094 14.438 1.457 1 83.38 102 LYS A C 1
ATOM 817 O O . LYS A 1 102 ? -10.531 15.578 1.316 1 83.38 102 LYS A O 1
ATOM 822 N N . THR A 1 103 ? -9.297 14.25 2.312 1 92.12 103 THR A N 1
ATOM 823 C CA . THR A 1 103 ? -8.469 15.203 3.039 1 92.12 103 THR A CA 1
ATOM 824 C C . THR A 1 103 ? -7.008 14.75 3.057 1 92.12 103 THR A C 1
ATOM 826 O O . THR A 1 103 ? -6.727 13.555 3.127 1 92.12 103 THR A O 1
ATOM 829 N N . PRO A 1 104 ? -6.031 15.625 2.785 1 95.75 104 PRO A N 1
ATOM 830 C CA . PRO A 1 104 ? -6.16 17.062 2.523 1 95.75 104 PRO A CA 1
ATOM 831 C C . PRO A 1 104 ? -6.527 17.359 1.072 1 95.75 104 PRO A C 1
ATOM 833 O O . PRO A 1 104 ? -6.48 16.469 0.22 1 95.75 104 PRO A O 1
ATOM 836 N N . TRP A 1 105 ? -6.984 18.531 0.825 1 95.06 105 TRP A N 1
ATOM 837 C CA . TRP A 1 105 ? -7.102 19.078 -0.521 1 95.06 105 TRP A CA 1
ATOM 838 C C . TRP A 1 105 ? -6.73 20.562 -0.54 1 95.06 105 TRP A C 1
ATOM 840 O O . TRP A 1 105 ? -6.508 21.172 0.512 1 95.06 105 TRP A O 1
ATOM 850 N N . VAL A 1 106 ? -6.562 21.125 -1.77 1 96.12 106 VAL A N 1
ATOM 851 C CA . VAL A 1 106 ? -6.062 22.484 -1.823 1 96.12 106 VAL A CA 1
ATOM 852 C C . VAL A 1 106 ? -6.809 23.266 -2.898 1 96.12 106 VAL A C 1
ATOM 854 O O . VAL A 1 106 ? -7.328 22.688 -3.854 1 96.12 106 VAL A O 1
ATOM 857 N N . THR A 1 107 ? -6.957 24.484 -2.678 1 94.19 107 THR A N 1
ATOM 858 C CA . THR A 1 107 ? -7.312 25.469 -3.703 1 94.19 107 THR A CA 1
ATOM 859 C C . THR A 1 107 ? -6.094 26.281 -4.121 1 94.19 107 THR A C 1
ATOM 861 O O . THR A 1 107 ? -5.379 26.812 -3.27 1 94.19 107 THR A O 1
ATOM 864 N N . PHE A 1 108 ? -5.797 26.25 -5.383 1 94.62 108 PHE A N 1
ATOM 865 C CA . PHE A 1 108 ? -4.617 26.922 -5.914 1 94.62 108 PHE A CA 1
ATOM 866 C C . PHE A 1 108 ? -4.934 27.594 -7.254 1 94.62 108 PHE A C 1
ATOM 868 O O . PHE A 1 108 ? -5.262 26.906 -8.227 1 94.62 108 PHE A O 1
ATOM 875 N N . ASN A 1 109 ? -4.848 28.875 -7.277 1 92.88 109 ASN A N 1
ATOM 876 C CA . ASN A 1 109 ? -5.098 29.641 -8.492 1 92.88 109 ASN A CA 1
ATOM 877 C C . ASN A 1 109 ? -6.414 29.234 -9.148 1 92.88 109 ASN A C 1
ATOM 879 O O . ASN A 1 109 ? -6.461 29 -10.359 1 92.88 109 ASN A O 1
ATOM 883 N N . GLY A 1 110 ? -7.414 29 -8.336 1 87.31 110 GLY A N 1
ATOM 884 C CA . GLY A 1 110 ? -8.758 28.734 -8.82 1 87.31 110 GLY A CA 1
ATOM 885 C C . GLY A 1 110 ? -9.023 27.266 -9.07 1 87.31 110 GLY A C 1
ATOM 886 O O . GLY A 1 110 ? -10.148 26.875 -9.391 1 87.31 110 GLY A O 1
ATOM 887 N N . GLU A 1 111 ? -8.055 26.484 -8.898 1 90.44 111 GLU A N 1
ATOM 888 C CA . GLU A 1 111 ? -8.211 25.047 -9.117 1 90.44 111 GLU A CA 1
ATOM 889 C C . GLU A 1 111 ? -8.258 24.281 -7.797 1 90.44 111 GLU A C 1
ATOM 891 O O . GLU A 1 111 ? -7.578 24.656 -6.84 1 90.44 111 GLU A O 1
ATOM 896 N N . GLU A 1 112 ? -9.094 23.297 -7.758 1 91.12 112 GLU A N 1
ATOM 897 C CA . GLU A 1 112 ? -9.141 22.391 -6.621 1 91.12 112 GLU A CA 1
ATOM 898 C C . GLU A 1 112 ? -8.336 21.125 -6.898 1 91.12 112 GLU A C 1
ATOM 900 O O . GLU A 1 112 ? -8.531 20.469 -7.93 1 91.12 112 GLU A O 1
ATOM 905 N N . LEU A 1 113 ? -7.426 20.906 -6.055 1 92.12 113 LEU A N 1
ATOM 906 C CA . LEU A 1 113 ? -6.562 19.734 -6.195 1 92.12 113 LEU A CA 1
ATOM 907 C C . LEU A 1 113 ? -6.688 18.812 -4.984 1 92.12 113 LEU A C 1
ATOM 909 O O . LEU A 1 113 ? -6.777 19.281 -3.85 1 92.12 113 LEU A O 1
ATOM 913 N N . THR A 1 114 ? -6.762 17.547 -5.285 1 90.38 114 THR A N 1
ATOM 914 C CA . THR A 1 114 ? -6.852 16.562 -4.211 1 90.38 114 THR A CA 1
ATOM 915 C C . THR A 1 114 ? -5.676 15.594 -4.262 1 90.38 114 THR A C 1
ATOM 917 O O . THR A 1 114 ? -4.875 15.625 -5.203 1 90.38 114 THR A O 1
ATOM 920 N N . ASP A 1 115 ? -5.539 14.812 -3.189 1 88.38 115 ASP A N 1
ATOM 921 C CA . ASP A 1 115 ? -4.488 13.812 -3.051 1 88.38 115 ASP A CA 1
ATOM 922 C C . ASP A 1 115 ? -3.137 14.469 -2.779 1 88.38 115 ASP A C 1
ATOM 924 O O . ASP A 1 115 ? -2.615 15.195 -3.623 1 88.38 115 ASP A O 1
ATOM 928 N N . SER A 1 116 ? -2.613 14.156 -1.715 1 92.81 116 SER A N 1
ATOM 929 C CA . SER A 1 116 ? -1.403 14.82 -1.246 1 92.81 116 SER A CA 1
ATOM 930 C C . SER A 1 116 ? -0.23 14.555 -2.184 1 92.81 116 SER A C 1
ATOM 932 O O . SER A 1 116 ? 0.574 15.453 -2.449 1 92.81 116 SER A O 1
ATOM 934 N N . GLN A 1 117 ? -0.123 13.406 -2.797 1 91.88 117 GLN A N 1
ATOM 935 C CA . GLN A 1 117 ? 0.989 13.086 -3.686 1 91.88 117 GLN A CA 1
ATOM 936 C C . GLN A 1 117 ? 0.882 13.852 -5 1 91.88 117 GLN A C 1
ATOM 938 O O . GLN A 1 117 ? 1.883 14.359 -5.512 1 91.88 117 GLN A O 1
ATOM 943 N N . LEU A 1 118 ? -0.278 13.953 -5.559 1 91.75 118 LEU A N 1
ATOM 944 C CA . LEU A 1 118 ? -0.499 14.664 -6.809 1 91.75 118 LEU A CA 1
ATOM 945 C C . LEU A 1 118 ? -0.274 16.172 -6.629 1 91.75 118 LEU A C 1
ATOM 947 O O . LEU A 1 118 ? 0.248 16.828 -7.527 1 91.75 118 LEU A O 1
ATOM 951 N N . VAL A 1 119 ? -0.701 16.641 -5.488 1 95.31 119 VAL A N 1
ATOM 952 C CA . VAL A 1 119 ? -0.512 18.047 -5.18 1 95.31 119 VAL A CA 1
ATOM 953 C C . VAL A 1 119 ? 0.979 18.359 -5.105 1 95.31 119 VAL A C 1
ATOM 955 O O . VAL A 1 119 ? 1.438 19.359 -5.672 1 95.31 119 VAL A O 1
ATOM 958 N N . ILE A 1 120 ? 1.729 17.516 -4.453 1 96.12 120 ILE A N 1
ATOM 959 C CA . ILE A 1 120 ? 3.17 17.703 -4.316 1 96.12 120 ILE A CA 1
ATOM 960 C C . ILE A 1 120 ? 3.828 17.688 -5.691 1 96.12 120 ILE A C 1
ATOM 962 O O . ILE A 1 120 ? 4.684 18.531 -5.984 1 96.12 120 ILE A O 1
ATOM 966 N N . GLU A 1 121 ? 3.412 16.844 -6.551 1 93.38 121 GLU A N 1
ATOM 967 C CA . GLU A 1 121 ? 3.961 16.766 -7.902 1 93.38 121 GLU A CA 1
ATOM 968 C C . GLU A 1 121 ? 3.629 18.016 -8.703 1 93.38 121 GLU A C 1
ATOM 970 O O . GLU A 1 121 ? 4.492 18.562 -9.398 1 93.38 121 GLU A O 1
ATOM 975 N N . ARG A 1 122 ? 2.398 18.391 -8.602 1 94.25 122 ARG A N 1
ATOM 976 C CA . ARG A 1 122 ? 1.955 19.594 -9.312 1 94.25 122 ARG A CA 1
ATOM 977 C C . ARG A 1 122 ? 2.76 20.812 -8.875 1 94.25 122 ARG A C 1
ATOM 979 O O . ARG A 1 122 ? 3.182 21.609 -9.711 1 94.25 122 ARG A O 1
ATOM 986 N N . PHE A 1 123 ? 2.961 20.938 -7.594 1 96.75 123 PHE A N 1
ATOM 987 C CA . PHE A 1 123 ? 3.654 22.109 -7.066 1 96.75 123 PHE A CA 1
ATOM 988 C C . PHE A 1 123 ? 5.148 22.031 -7.352 1 96.75 123 PHE A C 1
ATOM 990 O O . PHE A 1 123 ? 5.801 23.062 -7.559 1 96.75 123 PHE A O 1
ATOM 997 N N . THR A 1 124 ? 5.664 20.812 -7.371 1 95 124 THR A N 1
ATOM 998 C CA . THR A 1 124 ? 7.066 20.641 -7.746 1 95 124 THR A CA 1
ATOM 999 C C . THR A 1 124 ? 7.312 21.156 -9.156 1 95 124 THR A C 1
ATOM 1001 O O . THR A 1 124 ? 8.328 21.812 -9.422 1 95 124 THR A O 1
ATOM 1004 N N . GLN A 1 125 ? 6.402 20.906 -10.016 1 93.5 125 GLN A N 1
ATOM 1005 C CA . GLN A 1 125 ? 6.504 21.375 -11.391 1 93.5 125 GLN A CA 1
ATOM 1006 C C . GLN A 1 125 ? 6.23 22.875 -11.492 1 93.5 125 GLN A C 1
ATOM 1008 O O . GLN A 1 125 ? 6.992 23.609 -12.125 1 93.5 125 GLN A O 1
ATOM 1013 N N . HIS A 1 126 ? 5.227 23.312 -10.859 1 95.12 126 HIS A N 1
ATOM 1014 C CA . HIS A 1 126 ? 4.785 24.703 -10.953 1 95.12 126 HIS A CA 1
ATOM 1015 C C . HIS A 1 126 ? 5.844 25.656 -10.398 1 95.12 126 HIS A C 1
ATOM 1017 O O . HIS A 1 126 ? 6.109 26.703 -10.992 1 95.12 126 HIS A O 1
ATOM 1023 N N . PHE A 1 127 ? 6.441 25.266 -9.336 1 95.5 127 PHE A N 1
ATOM 1024 C CA . PHE A 1 127 ? 7.395 26.156 -8.672 1 95.5 127 PHE A CA 1
ATOM 1025 C C . PHE A 1 127 ? 8.82 25.797 -9.07 1 95.5 127 PHE A C 1
ATOM 1027 O O . PHE A 1 127 ? 9.781 26.312 -8.484 1 95.5 127 PHE A O 1
ATOM 1034 N N . HIS A 1 128 ? 9 24.797 -9.93 1 92.44 128 HIS A N 1
ATOM 1035 C CA . HIS A 1 128 ? 10.289 24.406 -10.477 1 92.44 128 HIS A CA 1
ATOM 1036 C C . HIS A 1 128 ? 11.266 24.047 -9.359 1 92.44 128 HIS A C 1
ATOM 1038 O O . HIS A 1 128 ? 12.398 24.531 -9.336 1 92.44 128 HIS A O 1
ATOM 1044 N N . LEU A 1 129 ? 10.734 23.25 -8.484 1 92.31 129 LEU A N 1
ATOM 1045 C CA . LEU A 1 129 ? 11.57 22.844 -7.371 1 92.31 129 LEU A CA 1
ATOM 1046 C C . LEU A 1 129 ? 12.688 21.922 -7.848 1 92.31 129 LEU A C 1
ATOM 1048 O O . LEU A 1 129 ? 12.461 21.047 -8.688 1 92.31 129 LEU A O 1
ATOM 1052 N N . LYS A 1 130 ? 13.82 22.156 -7.434 1 83.62 130 LYS A N 1
ATOM 1053 C CA . LYS A 1 130 ? 14.984 21.391 -7.863 1 83.62 130 LYS A CA 1
ATOM 1054 C C . LYS A 1 130 ? 15.016 20.016 -7.211 1 83.62 130 LYS A C 1
ATOM 1056 O O . LYS A 1 130 ? 14.711 19.875 -6.02 1 83.62 130 LYS A O 1
ATOM 1061 N N . ASN A 1 131 ? 15.234 19.031 -8.07 1 80.31 131 ASN A N 1
ATOM 1062 C CA . ASN A 1 131 ? 15.469 17.672 -7.574 1 80.31 131 ASN A CA 1
ATOM 1063 C C . ASN A 1 131 ? 16.938 17.266 -7.75 1 80.31 131 ASN A C 1
ATOM 1065 O O . ASN A 1 131 ? 17.406 17.125 -8.875 1 80.31 131 ASN A O 1
ATOM 1069 N N . THR A 1 132 ? 17.594 17.109 -6.691 1 87.75 132 THR A N 1
ATOM 1070 C CA . THR A 1 132 ? 19.016 16.844 -6.73 1 87.75 132 THR A CA 1
ATOM 1071 C C . THR A 1 132 ? 19.297 15.344 -6.762 1 87.75 132 THR A C 1
ATOM 1073 O O . THR A 1 132 ? 20.438 14.914 -6.887 1 87.75 132 THR A O 1
ATOM 1076 N N . LEU A 1 133 ? 18.266 14.617 -6.715 1 94.06 133 LEU A N 1
ATOM 1077 C CA . LEU A 1 133 ? 18.453 13.164 -6.656 1 94.06 133 LEU A CA 1
ATOM 1078 C C . LEU A 1 133 ? 18.656 12.586 -8.055 1 94.06 133 LEU A C 1
ATOM 1080 O O . LEU A 1 133 ? 18.062 13.07 -9.023 1 94.06 133 LEU A O 1
ATOM 1084 N N . THR A 1 134 ? 19.5 11.594 -8.133 1 95.88 134 THR A N 1
ATOM 1085 C CA . THR A 1 134 ? 19.641 10.836 -9.367 1 95.88 134 THR A CA 1
ATOM 1086 C C . THR A 1 134 ? 18.375 10.031 -9.664 1 95.88 134 THR A C 1
ATOM 1088 O O . THR A 1 134 ? 17.516 9.883 -8.797 1 95.88 134 THR A O 1
ATOM 1091 N N . LYS A 1 135 ? 18.297 9.492 -10.836 1 95.5 135 LYS A N 1
ATOM 1092 C CA . LYS A 1 135 ? 17.156 8.664 -11.211 1 95.5 135 LYS A CA 1
ATOM 1093 C C . LYS A 1 135 ? 17 7.469 -10.281 1 95.5 135 LYS A C 1
ATOM 1095 O O . LYS A 1 135 ? 15.891 7.125 -9.867 1 95.5 135 LYS A O 1
ATOM 1100 N N . GLU A 1 136 ? 18.094 6.891 -10.008 1 97.25 136 GLU A N 1
ATOM 1101 C CA . GLU A 1 136 ? 18.094 5.734 -9.117 1 97.25 136 GLU A CA 1
ATOM 1102 C C . GLU A 1 136 ? 17.641 6.129 -7.707 1 97.25 136 GLU A C 1
ATOM 1104 O O . GLU A 1 136 ? 16.859 5.418 -7.082 1 97.25 136 GLU A O 1
ATOM 1109 N N . GLN A 1 137 ? 18.141 7.262 -7.246 1 97.44 137 GLN A N 1
ATOM 1110 C CA . GLN A 1 137 ? 17.781 7.738 -5.918 1 97.44 137 GLN A CA 1
ATOM 1111 C C . GLN A 1 137 ? 16.312 8.109 -5.848 1 97.44 137 GLN A C 1
ATOM 1113 O O . GLN A 1 137 ? 15.648 7.859 -4.832 1 97.44 137 GLN A O 1
ATOM 1118 N N . ARG A 1 138 ? 15.844 8.688 -6.895 1 97.31 138 ARG A N 1
ATOM 1119 C CA . ARG A 1 138 ? 14.422 9.039 -6.961 1 97.31 138 ARG A CA 1
ATOM 1120 C C . ARG A 1 138 ? 13.547 7.789 -6.922 1 97.31 138 ARG A C 1
ATOM 1122 O O . ARG A 1 138 ? 12.477 7.797 -6.32 1 97.31 138 ARG A O 1
ATOM 1129 N N . ALA A 1 139 ? 14 6.793 -7.609 1 98.56 139 ALA A N 1
ATOM 1130 C CA . ALA A 1 139 ? 13.289 5.52 -7.609 1 98.56 139 ALA A CA 1
ATOM 1131 C C . ALA A 1 139 ? 13.211 4.934 -6.203 1 98.56 139 ALA A C 1
ATOM 1133 O O . ALA A 1 139 ? 12.148 4.461 -5.781 1 98.56 139 ALA A O 1
ATOM 1134 N N . VAL A 1 140 ? 14.289 5.012 -5.527 1 98.62 140 VAL A N 1
ATOM 1135 C CA . VAL A 1 140 ? 14.352 4.5 -4.164 1 98.62 140 VAL A CA 1
ATOM 1136 C C . VAL A 1 140 ? 13.438 5.324 -3.26 1 98.62 140 VAL A C 1
ATOM 1138 O O . VAL A 1 140 ? 12.695 4.77 -2.449 1 98.62 140 VAL A O 1
ATOM 1141 N N . ALA A 1 141 ? 13.5 6.605 -3.381 1 98.31 141 ALA A N 1
ATOM 1142 C CA . ALA A 1 141 ? 12.625 7.492 -2.611 1 98.31 141 ALA A CA 1
ATOM 1143 C C . ALA A 1 141 ? 11.156 7.164 -2.852 1 98.31 141 ALA A C 1
ATOM 1145 O O . ALA A 1 141 ? 10.367 7.109 -1.909 1 98.31 141 ALA A O 1
ATOM 1146 N N . LYS A 1 142 ? 10.867 6.93 -4.082 1 98.06 142 LYS A N 1
ATOM 1147 C CA . LYS A 1 142 ? 9.5 6.586 -4.453 1 98.06 142 LYS A CA 1
ATOM 1148 C C . LYS A 1 142 ? 9.055 5.293 -3.779 1 98.06 142 LYS A C 1
ATOM 1150 O O . LYS A 1 142 ? 7.934 5.199 -3.277 1 98.06 142 LYS A O 1
ATOM 1155 N N . ALA A 1 143 ? 9.891 4.34 -3.775 1 98.75 143 ALA A N 1
ATOM 1156 C CA . ALA A 1 143 ? 9.562 3.055 -3.168 1 98.75 143 ALA A CA 1
ATOM 1157 C C . ALA A 1 143 ? 9.297 3.207 -1.672 1 98.75 143 ALA A C 1
ATOM 1159 O O . ALA A 1 143 ? 8.305 2.689 -1.156 1 98.75 143 ALA A O 1
ATOM 1160 N N . PHE A 1 144 ? 10.141 3.943 -0.979 1 98.81 144 PHE A N 1
ATOM 1161 C CA . PHE A 1 144 ? 9.984 4.121 0.459 1 98.81 144 PHE A CA 1
ATOM 1162 C C . PHE A 1 144 ? 8.734 4.93 0.774 1 98.81 144 PHE A C 1
ATOM 1164 O O . PHE A 1 144 ? 7.992 4.598 1.701 1 98.81 144 PHE A O 1
ATOM 1171 N N . THR A 1 145 ? 8.547 5.984 0.029 1 98.44 145 THR A N 1
ATOM 1172 C CA . THR A 1 145 ? 7.391 6.824 0.312 1 98.44 145 THR A CA 1
ATOM 1173 C C . THR A 1 145 ? 6.094 6.066 0.038 1 98.44 145 THR A C 1
ATOM 1175 O O . THR A 1 145 ? 5.113 6.215 0.771 1 98.44 145 THR A O 1
ATOM 1178 N N . THR A 1 146 ? 6.121 5.242 -1.001 1 98.38 146 THR A N 1
ATOM 1179 C CA . THR A 1 146 ? 4.957 4.41 -1.293 1 98.38 146 THR A CA 1
ATOM 1180 C C . THR A 1 146 ? 4.727 3.393 -0.18 1 98.38 146 THR A C 1
ATOM 1182 O O . THR A 1 146 ? 3.586 3.143 0.212 1 98.38 146 THR A O 1
ATOM 1185 N N . MET A 1 147 ? 5.781 2.846 0.304 1 98.62 147 MET A N 1
ATOM 1186 C CA . MET A 1 147 ? 5.664 1.887 1.399 1 98.62 147 MET A CA 1
ATOM 1187 C C . MET A 1 147 ? 5.004 2.527 2.615 1 98.62 147 MET A C 1
ATOM 1189 O O . MET A 1 147 ? 4.129 1.927 3.244 1 98.62 147 MET A O 1
ATOM 1193 N N . MET A 1 148 ? 5.355 3.736 2.873 1 98.5 148 MET A N 1
ATOM 1194 C CA . MET A 1 148 ? 4.793 4.449 4.016 1 98.5 148 MET A CA 1
ATOM 1195 C C . MET A 1 148 ? 3.322 4.773 3.783 1 98.5 148 MET A C 1
ATOM 1197 O O . MET A 1 148 ? 2.473 4.469 4.621 1 98.5 148 MET A O 1
ATOM 1201 N N . ASP A 1 149 ? 3.078 5.27 2.609 1 97.5 149 ASP A N 1
ATOM 1202 C CA . ASP A 1 149 ? 1.756 5.793 2.287 1 97.5 149 ASP A CA 1
ATOM 1203 C C . ASP A 1 149 ? 0.752 4.66 2.078 1 97.5 149 ASP A C 1
ATOM 1205 O O . ASP A 1 149 ? -0.448 4.84 2.299 1 97.5 149 ASP A O 1
ATOM 1209 N N . GLU A 1 150 ? 1.295 3.48 1.67 1 97 150 GLU A N 1
ATOM 1210 C CA . GLU A 1 150 ? 0.35 2.504 1.138 1 97 150 GLU A CA 1
ATOM 1211 C C . GLU A 1 150 ? 0.388 1.206 1.939 1 97 150 GLU A C 1
ATOM 1213 O O . GLU A 1 150 ? -0.487 0.351 1.788 1 97 150 GLU A O 1
ATOM 1218 N N . HIS A 1 151 ? 1.347 1.079 2.797 1 98.12 151 HIS A N 1
ATOM 1219 C CA . HIS A 1 151 ? 1.414 -0.149 3.58 1 98.12 151 HIS A CA 1
ATOM 1220 C C . HIS A 1 151 ? 1.467 0.153 5.074 1 98.12 151 HIS A C 1
ATOM 1222 O O . HIS A 1 151 ? 0.614 -0.31 5.836 1 98.12 151 HIS A O 1
ATOM 1228 N N . LEU A 1 152 ? 2.41 0.949 5.492 1 98.62 152 LEU A N 1
ATOM 1229 C CA . LEU A 1 152 ? 2.572 1.256 6.91 1 98.62 152 LEU A CA 1
ATOM 1230 C C . LEU A 1 152 ? 1.287 1.838 7.488 1 98.62 152 LEU A C 1
ATOM 1232 O O . LEU A 1 152 ? 0.868 1.457 8.586 1 98.62 152 LEU A O 1
ATOM 1236 N N . ILE A 1 153 ? 0.685 2.711 6.77 1 98 153 ILE A N 1
ATOM 1237 C CA . ILE A 1 153 ? -0.478 3.445 7.254 1 98 153 ILE A CA 1
ATOM 1238 C C . ILE A 1 153 ? -1.604 2.471 7.586 1 98 153 ILE A C 1
ATOM 1240 O O . ILE A 1 153 ? -2.348 2.674 8.547 1 98 153 ILE A O 1
ATOM 1244 N N . TRP A 1 154 ? -1.752 1.473 6.809 1 98.12 154 TRP A N 1
ATOM 1245 C CA . TRP A 1 154 ? -2.822 0.508 7.047 1 98.12 154 TRP A CA 1
ATOM 1246 C C . TRP A 1 154 ? -2.566 -0.286 8.32 1 98.12 154 TRP A C 1
ATOM 1248 O O . TRP A 1 154 ? -3.504 -0.625 9.047 1 98.12 154 TRP A O 1
ATOM 1258 N N . GLY A 1 155 ? -1.311 -0.604 8.539 1 98.12 155 GLY A N 1
ATOM 1259 C CA . GLY A 1 155 ? -0.989 -1.234 9.812 1 98.12 155 GLY A CA 1
ATOM 1260 C C . GLY A 1 155 ? -1.329 -0.369 11.008 1 98.12 155 GLY A C 1
ATOM 1261 O O . GLY A 1 155 ? -1.859 -0.863 12.008 1 98.12 155 GLY A O 1
ATOM 1262 N N . LEU A 1 156 ? -1.065 0.894 10.891 1 98.19 156 LEU A N 1
ATOM 1263 C CA . LEU A 1 156 ? -1.385 1.835 11.961 1 98.19 156 LEU A CA 1
ATOM 1264 C C . LEU A 1 156 ? -2.893 1.927 12.172 1 98.19 156 LEU A C 1
ATOM 1266 O O . LEU A 1 156 ? -3.357 2.035 13.312 1 98.19 156 LEU A O 1
ATOM 1270 N N . ARG A 1 157 ? -3.615 1.854 11.102 1 97.5 157 ARG A N 1
ATOM 1271 C CA . ARG A 1 157 ? -5.066 1.968 11.172 1 97.5 157 ARG A CA 1
ATOM 1272 C C . ARG A 1 157 ? -5.68 0.749 11.852 1 97.5 157 ARG A C 1
ATOM 1274 O O . ARG A 1 157 ? -6.715 0.855 12.508 1 97.5 157 ARG A O 1
ATOM 1281 N N . VAL A 1 158 ? -5.023 -0.41 11.664 1 98.19 158 VAL A N 1
ATOM 1282 C CA . VAL A 1 158 ? -5.508 -1.587 12.375 1 98.19 158 VAL A CA 1
ATOM 1283 C C . VAL A 1 158 ? -5.484 -1.326 13.875 1 98.19 158 VAL A C 1
ATOM 1285 O O . VAL A 1 158 ? -6.457 -1.618 14.578 1 98.19 158 VAL A O 1
ATOM 1288 N N . TRP A 1 159 ? -4.363 -0.771 14.352 1 97.88 159 TRP A N 1
ATOM 1289 C CA . TRP A 1 159 ? -4.285 -0.454 15.773 1 97.88 159 TRP A CA 1
ATOM 1290 C C . TRP A 1 159 ? -5.352 0.568 16.156 1 97.88 159 TRP A C 1
ATOM 1292 O O . TRP A 1 159 ? -6.145 0.331 17.078 1 97.88 159 TRP A O 1
ATOM 1302 N N . ARG A 1 160 ? -5.461 1.604 15.477 1 96.69 160 ARG A N 1
ATOM 1303 C CA . ARG A 1 160 ? -6.266 2.752 15.875 1 96.69 160 ARG A CA 1
ATOM 1304 C C . ARG A 1 160 ? -7.75 2.4 15.883 1 96.69 160 ARG A C 1
ATOM 1306 O O . ARG A 1 160 ? -8.477 2.773 16.812 1 96.69 160 ARG A O 1
ATOM 1313 N N . TYR A 1 161 ? -8.195 1.588 14.914 1 96.38 161 TYR A N 1
ATOM 1314 C CA . TYR A 1 161 ? -9.641 1.453 14.727 1 96.38 161 TYR A CA 1
ATOM 1315 C C . TYR A 1 161 ? -10.117 0.065 15.133 1 96.38 161 TYR A C 1
ATOM 1317 O O . TYR A 1 161 ? -11.289 -0.121 15.477 1 96.38 161 TYR A O 1
ATOM 1325 N N . ASP A 1 162 ? -9.242 -0.864 15.055 1 96.38 162 ASP A N 1
ATOM 1326 C CA . ASP A 1 162 ? -9.672 -2.225 15.359 1 96.38 162 ASP A CA 1
ATOM 1327 C C . ASP A 1 162 ? -9.25 -2.631 16.766 1 96.38 162 ASP A C 1
ATOM 1329 O O . ASP A 1 162 ? -10.062 -3.143 17.547 1 96.38 162 ASP A O 1
ATOM 1333 N N . ILE A 1 163 ? -8.023 -2.396 17.172 1 96.94 163 ILE A N 1
ATOM 1334 C CA . ILE A 1 163 ? -7.496 -2.854 18.453 1 96.94 163 ILE A CA 1
ATOM 1335 C C . ILE A 1 163 ? -7.824 -1.833 19.547 1 96.94 163 ILE A C 1
ATOM 1337 O O . ILE A 1 163 ? -8.461 -2.17 20.547 1 96.94 163 ILE A O 1
ATOM 1341 N N . ASP A 1 164 ? -7.449 -0.547 19.25 1 96.12 164 ASP A N 1
ATOM 1342 C CA . ASP A 1 164 ? -7.648 0.531 20.219 1 96.12 164 ASP A CA 1
ATOM 1343 C C . ASP A 1 164 ? -9.086 1.037 20.188 1 96.12 164 ASP A C 1
ATOM 1345 O O . ASP A 1 164 ? -9.531 1.724 21.109 1 96.12 164 ASP A O 1
ATOM 1349 N N . ARG A 1 165 ? -9.852 0.777 19.188 1 94.06 165 ARG A N 1
ATOM 1350 C CA . ARG A 1 165 ? -11.258 1.105 19 1 94.06 165 ARG A CA 1
ATOM 1351 C C . ARG A 1 165 ? -11.5 2.6 19.188 1 94.06 165 ARG A C 1
ATOM 1353 O O . ARG A 1 165 ? -12.461 2.996 19.844 1 94.06 165 ARG A O 1
ATOM 1360 N N . GLY A 1 166 ? -10.516 3.365 18.797 1 92.5 166 GLY A N 1
ATOM 1361 C CA . GLY A 1 166 ? -10.703 4.805 18.719 1 92.5 166 GLY A CA 1
ATOM 1362 C C . GLY A 1 166 ? -10.336 5.531 20 1 92.5 166 GLY A C 1
ATOM 1363 O O . GLY A 1 166 ? -10.484 6.75 20.094 1 92.5 166 GLY A O 1
ATOM 1364 N N . ALA A 1 167 ? -9.852 4.922 21 1 90.88 167 ALA A N 1
ATOM 1365 C CA . ALA A 1 167 ? -9.484 5.582 22.25 1 90.88 167 ALA A CA 1
ATOM 1366 C C . ALA A 1 167 ? -8.367 6.598 22.031 1 90.88 167 ALA A C 1
ATOM 1368 O O . ALA A 1 167 ? -8.461 7.738 22.484 1 90.88 167 ALA A O 1
ATOM 1369 N N . GLY A 1 168 ? -7.359 6.168 21.344 1 88.75 168 GLY A N 1
ATOM 1370 C CA . GLY A 1 168 ? -6.27 7.082 21.047 1 88.75 168 GLY A CA 1
ATOM 1371 C C . GLY A 1 168 ? -6.688 8.219 20.125 1 88.75 168 GLY A C 1
ATOM 1372 O O . GLY A 1 168 ? -6.172 9.336 20.25 1 88.75 168 GLY A O 1
ATOM 1373 N N . PHE A 1 169 ? -7.613 7.906 19.297 1 85.94 169 PHE A N 1
ATOM 1374 C CA . PHE A 1 169 ? -8.133 8.906 18.375 1 85.94 169 PHE A CA 1
ATOM 1375 C C . PHE A 1 169 ? -8.797 10.055 19.141 1 85.94 169 PHE A C 1
ATOM 1377 O O . PHE A 1 169 ? -8.578 11.227 18.812 1 85.94 169 PHE A O 1
ATOM 1384 N N . ARG A 1 170 ? -9.484 9.773 20.141 1 85.62 170 ARG A N 1
ATOM 1385 C CA . ARG A 1 170 ? -10.156 10.766 20.969 1 85.62 170 ARG A CA 1
ATOM 1386 C C . ARG A 1 170 ? -9.156 11.656 21.688 1 85.62 170 ARG A C 1
ATOM 1388 O O . ARG A 1 170 ? -9.391 12.859 21.859 1 85.62 170 ARG A O 1
ATOM 1395 N N . GLU A 1 171 ? -8.07 11.062 21.984 1 87.81 171 GLU A N 1
ATOM 1396 C CA . GLU A 1 171 ? -7.062 11.766 22.781 1 87.81 171 GLU A CA 1
ATOM 1397 C C . GLU A 1 171 ? -6.293 12.773 21.922 1 87.81 171 GLU A C 1
ATOM 1399 O O . GLU A 1 171 ? -5.652 13.68 22.453 1 87.81 171 GLU A O 1
ATOM 1404 N N . CYS A 1 172 ? -6.328 12.617 20.656 1 89.12 172 CYS A N 1
ATOM 1405 C CA . CYS A 1 172 ? -5.531 13.445 19.766 1 89.12 172 CYS A CA 1
ATOM 1406 C C . CYS A 1 172 ? -6.164 14.828 19.594 1 89.12 172 CYS A C 1
ATOM 1408 O O . CYS A 1 172 ? -5.539 15.734 19.047 1 89.12 172 CYS A O 1
ATOM 1410 N N . PHE A 1 173 ? -7.348 14.93 20.125 1 85.75 173 PHE A N 1
ATOM 1411 C CA . PHE A 1 173 ? -8.047 16.203 20.062 1 85.75 173 PHE A CA 1
ATOM 1412 C C . PHE A 1 173 ? -8.188 16.812 21.453 1 85.75 173 PHE A C 1
ATOM 1414 O O . PHE A 1 173 ? -8.453 16.109 22.422 1 85.75 173 PHE A O 1
ATOM 1421 N N . HIS A 1 174 ? -7.867 18.062 21.453 1 81.75 174 HIS A N 1
ATOM 1422 C CA . HIS A 1 174 ? -8.07 18.75 22.734 1 81.75 174 HIS A CA 1
ATOM 1423 C C . HIS A 1 174 ? -9.547 18.781 23.109 1 81.75 174 HIS A C 1
ATOM 1425 O O . HIS A 1 174 ? -9.906 18.547 24.266 1 81.75 174 HIS A O 1
ATOM 1431 N N . HIS A 1 175 ? -10.32 19.219 22.094 1 78.88 175 HIS A N 1
ATOM 1432 C CA . HIS A 1 175 ? -11.766 19.234 22.297 1 78.88 175 HIS A CA 1
ATOM 1433 C C . HIS A 1 175 ? -12.477 18.5 21.156 1 78.88 175 HIS A C 1
ATOM 1435 O O . HIS A 1 175 ? -12.211 18.766 19.984 1 78.88 175 HIS A O 1
ATOM 1441 N N . LEU A 1 176 ? -13.062 17.406 21.562 1 76.44 176 LEU A N 1
ATOM 1442 C CA . LEU A 1 176 ? -13.883 16.703 20.594 1 76.44 176 LEU A CA 1
ATOM 1443 C C . LEU A 1 176 ? -15.359 16.875 20.891 1 76.44 176 LEU A C 1
ATOM 1445 O O . LEU A 1 176 ? -15.859 16.375 21.891 1 76.44 176 LEU A O 1
ATOM 1449 N N . PRO A 1 177 ? -15.914 17.641 19.984 1 74.38 177 PRO A N 1
ATOM 1450 C CA . PRO A 1 177 ? -17.344 17.797 20.234 1 74.38 177 PRO A CA 1
ATOM 1451 C C . PRO A 1 177 ? -18.062 16.453 20.438 1 74.38 177 PRO A C 1
ATOM 1453 O O . PRO A 1 177 ? -17.641 15.438 19.859 1 74.38 177 PRO A O 1
ATOM 1456 N N . PHE A 1 178 ? -19.047 16.5 21.203 1 76.5 178 PHE A N 1
ATOM 1457 C CA . PHE A 1 178 ? -19.766 15.297 21.625 1 76.5 178 PHE A CA 1
ATOM 1458 C C . PHE A 1 178 ? -20.297 14.531 20.406 1 76.5 178 PHE A C 1
ATOM 1460 O O . PHE A 1 178 ? -20.234 13.305 20.375 1 76.5 178 PHE A O 1
ATOM 1467 N N . TYR A 1 179 ? -20.734 15.281 19.391 1 77.62 179 TYR A N 1
ATOM 1468 C CA . TYR A 1 179 ? -21.328 14.625 18.234 1 77.62 179 TYR A CA 1
ATOM 1469 C C . TYR A 1 179 ? -20.281 13.875 17.438 1 77.62 179 TYR A C 1
ATOM 1471 O O . TYR A 1 179 ? -20.578 12.859 16.797 1 77.62 179 TYR A O 1
ATOM 1479 N N . MET A 1 180 ? -19.094 14.352 17.562 1 78.12 180 MET A N 1
ATOM 1480 C CA . MET A 1 180 ? -18.016 13.633 16.891 1 78.12 180 MET A CA 1
ATOM 1481 C C . MET A 1 180 ? -17.594 12.398 17.688 1 78.12 180 MET A C 1
ATOM 1483 O O . MET A 1 180 ? -17.281 11.359 17.109 1 78.12 180 MET A O 1
ATOM 1487 N N . SER A 1 181 ? -17.719 12.586 18.938 1 82 181 SER A N 1
ATOM 1488 C CA . SER A 1 181 ? -17.375 11.461 19.812 1 82 181 SER A CA 1
ATOM 1489 C C . SER A 1 181 ? -18.344 10.305 19.625 1 82 181 SER A C 1
ATOM 1491 O O . SER A 1 181 ? -17.938 9.141 19.688 1 82 181 SER A O 1
ATOM 1493 N N . LEU A 1 182 ? -19.547 10.664 19.312 1 84.12 182 LEU A N 1
ATOM 1494 C CA . LEU A 1 182 ? -20.562 9.641 19.125 1 84.12 182 LEU A CA 1
ATOM 1495 C C . LEU A 1 182 ? -20.375 8.922 17.781 1 84.12 182 LEU A C 1
ATOM 1497 O O . LEU A 1 182 ? -20.844 7.797 17.609 1 84.12 182 LEU A O 1
ATOM 1501 N N . GLY A 1 183 ? -19.656 9.539 16.953 1 90 183 GLY A N 1
ATOM 1502 C CA . GLY A 1 183 ? -19.453 8.977 15.633 1 90 183 GLY A CA 1
ATOM 1503 C C . GLY A 1 183 ? -18.25 8.055 15.562 1 90 183 GLY A C 1
ATOM 1504 O O . GLY A 1 183 ? -18.078 7.324 14.586 1 90 183 GLY A O 1
ATOM 1505 N N . ILE A 1 184 ? -17.516 7.992 16.641 1 89.81 184 ILE A N 1
ATOM 1506 C CA . ILE A 1 184 ? -16.25 7.27 16.625 1 89.81 184 ILE A CA 1
ATOM 1507 C C . ILE A 1 184 ? -16.5 5.777 16.422 1 89.81 184 ILE A C 1
ATOM 1509 O O . ILE A 1 184 ? -15.852 5.137 15.594 1 89.81 184 ILE A O 1
ATOM 1513 N N . PRO A 1 185 ? -17.5 5.211 17.109 1 91.94 185 PRO A N 1
ATOM 1514 C CA . PRO A 1 185 ? -17.75 3.791 16.859 1 91.94 185 PRO A CA 1
ATOM 1515 C C . PRO A 1 185 ? -18.141 3.496 15.414 1 91.94 185 PRO A C 1
ATOM 1517 O O . PRO A 1 185 ? -17.781 2.439 14.883 1 91.94 185 PRO A O 1
ATOM 1520 N N . VAL A 1 186 ? -18.844 4.418 14.844 1 92.25 186 VAL A N 1
ATOM 1521 C CA . VAL A 1 186 ? -19.25 4.25 13.453 1 92.25 186 VAL A CA 1
ATOM 1522 C C . VAL A 1 186 ? -18.016 4.328 12.547 1 92.25 186 VAL A C 1
ATOM 1524 O O . VAL A 1 186 ? -17.891 3.547 11.602 1 92.25 186 VAL A O 1
ATOM 1527 N N . ILE A 1 187 ? -17.172 5.184 12.875 1 91.5 187 ILE A N 1
ATOM 1528 C CA . ILE A 1 187 ? -15.938 5.328 12.117 1 91.5 187 ILE A CA 1
ATOM 1529 C C . ILE A 1 187 ? -15.102 4.059 12.242 1 91.5 187 ILE A C 1
ATOM 1531 O O . ILE A 1 187 ? -14.562 3.557 11.25 1 91.5 187 ILE A O 1
ATOM 1535 N N . CYS A 1 188 ? -15.016 3.549 13.422 1 94.88 188 CYS A N 1
ATOM 1536 C CA . CYS A 1 188 ? -14.258 2.324 13.656 1 94.88 188 CYS A CA 1
ATOM 1537 C C . CYS A 1 188 ? -14.859 1.156 12.883 1 94.88 188 CYS A C 1
ATOM 1539 O O . CYS A 1 188 ? -14.125 0.353 12.305 1 94.88 188 CYS A O 1
ATOM 1541 N N . TRP A 1 189 ? -16.141 1.145 12.836 1 94.31 189 TRP A N 1
ATOM 1542 C CA . TRP A 1 189 ? -16.828 0.075 12.109 1 94.31 189 TRP A CA 1
ATOM 1543 C C . TRP A 1 189 ? -16.531 0.163 10.617 1 94.31 189 TRP A C 1
ATOM 1545 O O . TRP A 1 189 ? -16.203 -0.841 9.984 1 94.31 189 TRP A O 1
ATOM 1555 N N . LYS A 1 190 ? -16.672 1.299 10.102 1 92.94 190 LYS A N 1
ATOM 1556 C CA . LYS A 1 190 ? -16.391 1.516 8.68 1 92.94 190 LYS A CA 1
ATOM 1557 C C . LYS A 1 190 ? -14.945 1.186 8.352 1 92.94 190 LYS A C 1
ATOM 1559 O O . LYS A 1 190 ? -14.656 0.578 7.316 1 92.94 190 LYS A O 1
ATOM 1564 N N . MET A 1 191 ? -14.094 1.579 9.219 1 94.62 191 MET A N 1
ATOM 1565 C CA . MET A 1 191 ? -12.664 1.355 8.984 1 94.62 191 MET A CA 1
ATOM 1566 C C . MET A 1 191 ? -12.328 -0.13 9.062 1 94.62 191 MET A C 1
ATOM 1568 O O . MET A 1 191 ? -11.484 -0.618 8.312 1 94.62 191 MET A O 1
ATOM 1572 N N . ARG A 1 192 ? -12.945 -0.822 9.945 1 95.12 192 ARG A N 1
ATOM 1573 C CA . ARG A 1 192 ? -12.719 -2.26 10.039 1 95.12 192 ARG A CA 1
ATOM 1574 C C . ARG A 1 192 ? -13.094 -2.961 8.734 1 95.12 192 ARG A C 1
ATOM 1576 O O . ARG A 1 192 ? -12.406 -3.885 8.297 1 95.12 192 ARG A O 1
ATOM 1583 N N . ARG A 1 193 ? -14.156 -2.502 8.156 1 93.19 193 ARG A N 1
ATOM 1584 C CA . ARG A 1 193 ? -14.555 -3.047 6.859 1 93.19 193 ARG A CA 1
ATOM 1585 C C . ARG A 1 193 ? -13.516 -2.721 5.789 1 93.19 193 ARG A C 1
ATOM 1587 O O . ARG A 1 193 ? -13.156 -3.582 4.984 1 93.19 193 ARG A O 1
ATOM 1594 N N . ALA A 1 194 ? -13.078 -1.518 5.812 1 94.5 194 ALA A N 1
ATOM 1595 C CA . ALA A 1 194 ? -12.062 -1.103 4.855 1 94.5 194 ALA A CA 1
ATOM 1596 C C . ALA A 1 194 ? -10.781 -1.914 5.031 1 94.5 194 ALA A C 1
ATOM 1598 O O . ALA A 1 194 ? -10.156 -2.32 4.047 1 94.5 194 ALA A O 1
ATOM 1599 N N . LEU A 1 195 ? -10.391 -2.143 6.254 1 96.44 195 LEU A N 1
ATOM 1600 C CA . LEU A 1 195 ? -9.195 -2.92 6.559 1 96.44 195 LEU A CA 1
ATOM 1601 C C . LEU A 1 195 ? -9.328 -4.348 6.039 1 96.44 195 LEU A C 1
ATOM 1603 O O . LEU A 1 195 ? -8.367 -4.91 5.508 1 96.44 195 LEU A O 1
ATOM 1607 N N . TRP A 1 196 ? -10.508 -4.867 6.172 1 93 196 TRP A N 1
ATOM 1608 C CA . TRP A 1 196 ? -10.766 -6.227 5.699 1 93 196 TRP A CA 1
ATOM 1609 C C . TRP A 1 196 ? -10.68 -6.301 4.18 1 93 196 TRP A C 1
ATOM 1611 O O . TRP A 1 196 ? -10.047 -7.199 3.629 1 93 196 TRP A O 1
ATOM 1621 N N . GLU A 1 197 ? -11.281 -5.348 3.543 1 90.94 197 GLU A N 1
ATOM 1622 C CA . GLU A 1 197 ? -11.305 -5.336 2.084 1 90.94 197 GLU A CA 1
ATOM 1623 C C . GLU A 1 197 ? -9.914 -5.082 1.511 1 90.94 197 GLU A C 1
ATOM 1625 O O . GLU A 1 197 ? -9.562 -5.617 0.458 1 90.94 197 GLU A O 1
ATOM 1630 N N . GLN A 1 198 ? -9.219 -4.289 2.197 1 91.94 198 GLN A N 1
ATOM 1631 C CA . GLN A 1 198 ? -7.863 -3.984 1.76 1 91.94 198 GLN A CA 1
ATOM 1632 C C . GLN A 1 198 ? -6.945 -5.191 1.932 1 91.94 198 GLN A C 1
ATOM 1634 O O . GLN A 1 198 ? -5.969 -5.348 1.194 1 91.94 198 GLN A O 1
ATOM 1639 N N . GLY A 1 199 ? -7.215 -6.023 2.906 1 89.94 199 GLY A N 1
ATOM 1640 C CA . GLY A 1 199 ? -6.465 -7.262 3.059 1 89.94 199 GLY A CA 1
ATOM 1641 C C . GLY A 1 199 ? -5.734 -7.359 4.383 1 89.94 199 GLY A C 1
ATOM 1642 O O . GLY A 1 199 ? -5.645 -8.438 4.969 1 89.94 199 GLY A O 1
ATOM 1643 N N . ILE A 1 200 ? -5.258 -6.254 4.965 1 93.94 200 ILE A N 1
ATOM 1644 C CA . ILE A 1 200 ? -4.434 -6.289 6.168 1 93.94 200 ILE A CA 1
ATOM 1645 C C . ILE A 1 200 ? -5.293 -6.68 7.371 1 93.94 200 ILE A C 1
ATOM 1647 O O . ILE A 1 200 ? -4.789 -7.25 8.336 1 93.94 200 ILE A O 1
ATOM 1651 N N . GLY A 1 201 ? -6.605 -6.422 7.316 1 93 201 GLY A N 1
ATOM 1652 C CA . GLY A 1 201 ? -7.527 -6.75 8.391 1 93 201 GLY A CA 1
ATOM 1653 C C . GLY A 1 201 ? -7.793 -8.234 8.516 1 93 201 GLY A C 1
ATOM 1654 O O . GLY A 1 201 ? -8.422 -8.68 9.477 1 93 201 GLY A O 1
ATOM 1655 N N . ARG A 1 202 ? -7.285 -8.992 7.531 1 91.69 202 ARG A N 1
ATOM 1656 C CA . ARG A 1 202 ? -7.48 -10.438 7.551 1 91.69 202 ARG A CA 1
ATOM 1657 C C . ARG A 1 202 ? -6.359 -11.125 8.312 1 91.69 202 ARG A C 1
ATOM 1659 O O . ARG A 1 202 ? -6.414 -12.336 8.555 1 91.69 202 ARG A O 1
ATOM 1666 N N . HIS A 1 203 ? -5.426 -10.375 8.719 1 92.69 203 HIS A N 1
ATOM 1667 C CA . HIS A 1 203 ? -4.297 -10.891 9.484 1 92.69 203 HIS A CA 1
ATOM 1668 C C . HIS A 1 203 ? -4.52 -10.719 10.984 1 92.69 203 HIS A C 1
ATOM 1670 O O . HIS A 1 203 ? -5.309 -9.859 11.406 1 92.69 203 HIS A O 1
ATOM 1676 N N . SER A 1 204 ? -3.863 -11.578 11.75 1 93.75 204 SER A N 1
ATOM 1677 C CA . SER A 1 204 ? -3.842 -11.352 13.195 1 93.75 204 SER A CA 1
ATOM 1678 C C . SER A 1 204 ? -3.076 -10.078 13.547 1 93.75 204 SER A C 1
ATOM 1680 O O . SER A 1 204 ? -2.248 -9.609 12.766 1 93.75 204 SER A O 1
ATOM 1682 N N . PHE A 1 205 ? -3.363 -9.539 14.711 1 96.31 205 PHE A N 1
ATOM 1683 C CA . PHE A 1 205 ? -2.666 -8.32 15.094 1 96.31 205 PHE A CA 1
ATOM 1684 C C . PHE A 1 205 ? -1.17 -8.57 15.242 1 96.31 205 PHE A C 1
ATOM 1686 O O . PHE A 1 205 ? -0.354 -7.707 14.922 1 96.31 205 PHE A O 1
ATOM 1693 N N . LYS A 1 206 ? -0.802 -9.766 15.719 1 95.75 206 LYS A N 1
ATOM 1694 C CA . LYS A 1 206 ? 0.618 -10.086 15.805 1 95.75 206 LYS A CA 1
ATOM 1695 C C . LYS A 1 206 ? 1.287 -10 14.438 1 95.75 206 LYS A C 1
ATOM 1697 O O . LYS A 1 206 ? 2.389 -9.461 14.312 1 95.75 206 LYS A O 1
ATOM 1702 N N . GLN A 1 207 ? 0.591 -10.477 13.414 1 94.31 207 GLN A N 1
ATOM 1703 C CA . GLN A 1 207 ? 1.115 -10.398 12.055 1 94.31 207 GLN A CA 1
ATOM 1704 C C . GLN A 1 207 ? 1.194 -8.953 11.586 1 94.31 207 GLN A C 1
ATOM 1706 O O . GLN A 1 207 ? 2.172 -8.555 10.945 1 94.31 207 GLN A O 1
ATOM 1711 N N . VAL A 1 208 ? 0.189 -8.195 11.906 1 97.19 208 VAL A N 1
ATOM 1712 C CA . VAL A 1 208 ? 0.17 -6.781 11.531 1 97.19 208 VAL A CA 1
ATOM 1713 C C . VAL A 1 208 ? 1.335 -6.055 12.203 1 97.19 208 VAL A C 1
ATOM 1715 O O . VAL A 1 208 ? 2.006 -5.234 11.57 1 97.19 208 VAL A O 1
ATOM 1718 N N . GLN A 1 209 ? 1.586 -6.383 13.469 1 97.5 209 GLN A N 1
ATOM 1719 C CA . GLN A 1 209 ? 2.713 -5.801 14.188 1 97.5 209 GLN A CA 1
ATOM 1720 C C . GLN A 1 209 ? 4.035 -6.125 13.5 1 97.5 209 GLN A C 1
ATOM 1722 O O . GLN A 1 209 ? 4.918 -5.27 13.414 1 97.5 209 GLN A O 1
ATOM 1727 N N . ASP A 1 210 ? 4.113 -7.293 13.023 1 96.06 210 ASP A N 1
ATOM 1728 C CA . ASP A 1 210 ? 5.324 -7.715 12.328 1 96.06 210 ASP A CA 1
ATOM 1729 C C . ASP A 1 210 ? 5.488 -6.949 11.016 1 96.06 210 ASP A C 1
ATOM 1731 O O . ASP A 1 210 ? 6.602 -6.566 10.648 1 96.06 210 ASP A O 1
ATOM 1735 N N . PHE A 1 211 ? 4.41 -6.758 10.312 1 97.31 211 PHE A N 1
ATOM 1736 C CA . PHE A 1 211 ? 4.457 -5.988 9.078 1 97.31 211 PHE A CA 1
ATOM 1737 C C . PHE A 1 211 ? 4.957 -4.57 9.336 1 97.31 211 PHE A C 1
ATOM 1739 O O . PHE A 1 211 ? 5.832 -4.074 8.625 1 97.31 211 PHE A O 1
ATOM 1746 N N . VAL A 1 212 ? 4.391 -3.955 10.359 1 98.4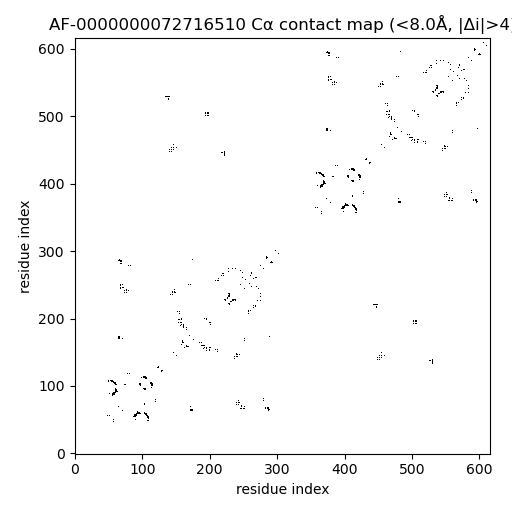4 212 VAL A N 1
ATOM 1747 C CA . VAL A 1 212 ? 4.754 -2.58 10.688 1 98.44 212 VAL A CA 1
ATOM 1748 C C . VAL A 1 212 ? 6.211 -2.523 11.133 1 98.44 212 VAL A C 1
ATOM 1750 O O . VAL A 1 212 ? 6.953 -1.616 10.742 1 98.44 212 VAL A O 1
ATOM 1753 N N . ARG A 1 213 ? 6.637 -3.498 11.93 1 98 213 ARG A N 1
ATOM 1754 C CA . ARG A 1 213 ? 8.023 -3.559 12.375 1 98 213 ARG A CA 1
ATOM 1755 C C . ARG A 1 213 ? 8.977 -3.656 11.188 1 98 213 ARG A C 1
ATOM 1757 O O . ARG A 1 213 ? 10.016 -2.992 11.156 1 98 213 ARG A O 1
ATOM 1764 N N . GLN A 1 214 ? 8.586 -4.457 10.25 1 97.69 214 GLN A N 1
ATOM 1765 C CA . GLN A 1 214 ? 9.422 -4.621 9.062 1 97.69 214 GLN A CA 1
ATOM 1766 C C . GLN A 1 214 ? 9.531 -3.314 8.281 1 97.69 214 GLN A C 1
ATOM 1768 O O . GLN A 1 214 ? 10.609 -2.961 7.801 1 97.69 214 GLN A O 1
ATOM 1773 N N . ASP A 1 215 ? 8.422 -2.619 8.125 1 98.62 215 ASP A N 1
ATOM 1774 C CA . ASP A 1 215 ? 8.438 -1.333 7.434 1 98.62 215 ASP A CA 1
ATOM 1775 C C . ASP A 1 215 ? 9.352 -0.342 8.148 1 98.62 215 ASP A C 1
ATOM 1777 O O . ASP A 1 215 ? 10.195 0.299 7.52 1 98.62 215 ASP A O 1
ATOM 1781 N N . LEU A 1 216 ? 9.188 -0.27 9.469 1 98.88 216 LEU A N 1
ATOM 1782 C CA . LEU A 1 216 ? 9.953 0.684 10.266 1 98.88 216 LEU A CA 1
ATOM 1783 C C . LEU A 1 216 ? 11.438 0.314 10.273 1 98.88 216 LEU A C 1
ATOM 1785 O O . LEU A 1 216 ? 12.297 1.189 10.18 1 98.88 216 LEU A O 1
ATOM 1789 N N . THR A 1 217 ? 11.695 -0.963 10.352 1 98.69 217 THR A N 1
ATOM 1790 C CA . THR A 1 217 ? 13.078 -1.424 10.336 1 98.69 217 THR A CA 1
ATOM 1791 C C . THR A 1 217 ? 13.734 -1.129 8.992 1 98.69 217 THR A C 1
ATOM 1793 O O . THR A 1 217 ? 14.914 -0.768 8.938 1 98.69 217 THR A O 1
ATOM 1796 N N . ALA A 1 218 ? 12.977 -1.276 7.938 1 98.75 218 ALA A N 1
ATOM 1797 C CA . ALA A 1 218 ? 13.508 -0.954 6.617 1 98.75 218 ALA A CA 1
ATOM 1798 C C . ALA A 1 218 ? 13.898 0.52 6.527 1 98.75 218 ALA A C 1
ATOM 1800 O O . ALA A 1 218 ? 14.961 0.858 6.004 1 98.75 218 ALA A O 1
ATOM 1801 N N . VAL A 1 219 ? 13.047 1.396 7.027 1 98.94 219 VAL A N 1
ATOM 1802 C CA . VAL A 1 219 ? 13.344 2.822 7.012 1 98.94 219 VAL A CA 1
ATOM 1803 C C . VAL A 1 219 ? 14.586 3.102 7.863 1 98.94 219 VAL A C 1
ATOM 1805 O O . VAL A 1 219 ? 15.469 3.859 7.457 1 98.94 219 VAL A O 1
ATOM 1808 N N . SER A 1 220 ? 14.625 2.465 9.008 1 98.88 220 SER A N 1
ATOM 1809 C CA . SER A 1 220 ? 15.742 2.645 9.922 1 98.88 220 SER A CA 1
ATOM 1810 C C . SER A 1 220 ? 17.062 2.207 9.281 1 98.88 220 SER A C 1
ATOM 1812 O O . SER A 1 220 ? 18.047 2.934 9.328 1 98.88 220 SER A O 1
ATOM 1814 N N . ASP A 1 221 ? 17.047 1.036 8.695 1 98.75 221 ASP A N 1
ATOM 1815 C CA . ASP A 1 221 ? 18.25 0.464 8.102 1 98.75 221 ASP A CA 1
ATOM 1816 C C . ASP A 1 221 ? 18.703 1.291 6.902 1 98.75 221 ASP A C 1
ATOM 1818 O O . ASP A 1 221 ? 19.906 1.43 6.664 1 98.75 221 ASP A O 1
ATOM 1822 N N . PHE A 1 222 ? 17.844 1.835 6.141 1 98.81 222 PHE A N 1
ATOM 1823 C CA . PHE A 1 222 ? 18.203 2.646 4.988 1 98.81 222 PHE A CA 1
ATOM 1824 C C . PHE A 1 222 ? 18.719 4.012 5.426 1 98.81 222 PHE A C 1
ATOM 1826 O O . PHE A 1 222 ? 19.672 4.535 4.848 1 98.81 222 PHE A O 1
ATOM 1833 N N . LEU A 1 223 ? 18.016 4.59 6.398 1 98.62 223 LEU A N 1
ATOM 1834 C CA . LEU A 1 223 ? 18.438 5.871 6.941 1 98.62 223 LEU A CA 1
ATOM 1835 C C . LEU A 1 223 ? 19.859 5.777 7.488 1 98.62 223 LEU A C 1
ATOM 1837 O O . LEU A 1 223 ? 20.703 6.633 7.195 1 98.62 223 LEU A O 1
ATOM 1841 N N . GLY A 1 224 ? 20.062 4.738 8.281 1 97.94 224 GLY A N 1
ATOM 1842 C CA . GLY A 1 224 ? 21.391 4.582 8.875 1 97.94 224 GLY A CA 1
ATOM 1843 C C . GLY A 1 224 ? 21.812 5.785 9.688 1 97.94 224 GLY A C 1
ATOM 1844 O O . GLY A 1 224 ? 21.094 6.219 10.594 1 97.94 224 GLY A O 1
ATOM 1845 N N . ASP A 1 225 ? 22.875 6.328 9.203 1 96.88 225 ASP A N 1
ATOM 1846 C CA . ASP A 1 225 ? 23.422 7.465 9.938 1 96.88 225 ASP A CA 1
ATOM 1847 C C . ASP A 1 225 ? 23.188 8.773 9.18 1 96.88 225 ASP A C 1
ATOM 1849 O O . ASP A 1 225 ? 23.688 9.82 9.578 1 96.88 225 ASP A O 1
ATOM 1853 N N . LYS A 1 226 ? 22.484 8.688 8.117 1 97.38 226 LYS A N 1
ATOM 1854 C CA . LYS A 1 226 ? 22.203 9.883 7.324 1 97.38 226 LYS A CA 1
ATOM 1855 C C . LYS A 1 226 ? 21.344 10.875 8.109 1 97.38 226 LYS A C 1
ATOM 1857 O O . LYS A 1 226 ? 20.5 10.469 8.914 1 97.38 226 LYS A O 1
ATOM 1862 N N . SER A 1 227 ? 21.438 12.133 7.832 1 97.5 227 SER A N 1
ATOM 1863 C CA . SER A 1 227 ? 20.625 13.156 8.477 1 97.5 227 SER A CA 1
ATOM 1864 C C . SER A 1 227 ? 19.172 13.102 7.988 1 97.5 227 SER A C 1
ATOM 1866 O O . SER A 1 227 ? 18.25 13.359 8.758 1 97.5 227 SER A O 1
ATOM 1868 N N . TYR A 1 228 ? 19.141 12.852 6.738 1 98.06 228 TYR A N 1
ATOM 1869 C CA . TYR A 1 228 ? 17.828 12.742 6.102 1 98.06 228 TYR A CA 1
ATOM 1870 C C . TYR A 1 228 ? 17.734 11.477 5.258 1 98.06 228 TYR A C 1
ATOM 1872 O O . TYR A 1 228 ? 18.734 10.773 5.07 1 98.06 228 TYR A O 1
ATOM 1880 N N . LEU A 1 229 ? 16.609 11.125 4.785 1 98.25 229 LEU A N 1
ATOM 1881 C CA . LEU A 1 229 ? 16.375 9.812 4.195 1 98.25 229 LEU A CA 1
ATOM 1882 C C . LEU A 1 229 ? 17.328 9.547 3.037 1 98.25 229 LEU A C 1
ATOM 1884 O O . LEU A 1 229 ? 17.875 8.453 2.91 1 98.25 229 LEU A O 1
ATOM 1888 N N . MET A 1 230 ? 17.516 10.602 2.162 1 97.44 230 MET A N 1
ATOM 1889 C CA . MET A 1 230 ? 18.281 10.375 0.94 1 97.44 230 MET A CA 1
ATOM 1890 C C . MET A 1 230 ? 19.703 10.93 1.079 1 97.44 230 MET A C 1
ATOM 1892 O O . MET A 1 230 ? 20.453 10.961 0.107 1 97.44 230 MET A O 1
ATOM 1896 N N . GLY A 1 231 ? 20.031 11.453 2.27 1 96.06 231 GLY A N 1
ATOM 1897 C CA . GLY A 1 231 ? 21.375 11.984 2.453 1 96.06 231 GLY A CA 1
ATOM 1898 C C . GLY A 1 231 ? 21.438 13.102 3.471 1 96.06 231 GLY A C 1
ATOM 1899 O O . GLY A 1 231 ? 20.828 13.016 4.539 1 96.06 231 GLY A O 1
ATOM 1900 N N . GLU A 1 232 ? 22.156 14.055 3.09 1 95.06 232 GLU A N 1
ATOM 1901 C CA . GLU A 1 232 ? 22.469 15.094 4.07 1 95.06 232 GLU A CA 1
ATOM 1902 C C . GLU A 1 232 ? 21.562 16.312 3.891 1 95.06 232 GLU A C 1
ATOM 1904 O O . GLU A 1 232 ? 21.531 17.203 4.738 1 95.06 232 GLU A O 1
ATOM 1909 N N . GLU A 1 233 ? 20.797 16.219 2.879 1 93.12 233 GLU A N 1
ATOM 1910 C CA . GLU A 1 233 ? 19.859 17.312 2.645 1 93.12 233 GLU A CA 1
ATOM 1911 C C . GLU A 1 233 ? 18.422 16.812 2.656 1 93.12 233 GLU A C 1
ATOM 1913 O O . GLU A 1 233 ? 18.141 15.688 2.219 1 93.12 233 GLU A O 1
ATOM 1918 N N . VAL A 1 234 ? 17.562 17.703 3.109 1 93.5 234 VAL A N 1
ATOM 1919 C CA . VAL A 1 234 ? 16.156 17.359 3.143 1 93.5 234 VAL A CA 1
ATOM 1920 C C . VAL A 1 234 ? 15.617 17.219 1.717 1 93.5 234 VAL A C 1
ATOM 1922 O O . VAL A 1 234 ? 16 17.984 0.827 1 93.5 234 VAL A O 1
ATOM 1925 N N . SER A 1 235 ? 14.828 16.281 1.483 1 94.44 235 SER A N 1
ATOM 1926 C CA . SER A 1 235 ? 14.164 16.078 0.199 1 94.44 235 SER A CA 1
ATOM 1927 C C . SER A 1 235 ? 12.664 15.891 0.376 1 94.44 235 SER A C 1
ATOM 1929 O O . SER A 1 235 ? 12.172 15.82 1.503 1 94.44 235 SER A O 1
ATOM 1931 N N . THR A 1 236 ? 11.945 15.812 -0.722 1 95.25 236 THR A N 1
ATOM 1932 C CA . THR A 1 236 ? 10.5 15.609 -0.685 1 95.25 236 THR A CA 1
ATOM 1933 C C . THR A 1 236 ? 10.148 14.297 -0.002 1 95.25 236 THR A C 1
ATOM 1935 O O . THR A 1 236 ? 9.109 14.18 0.644 1 95.25 236 THR A O 1
ATOM 1938 N N . ALA A 1 237 ? 11.031 13.359 -0.143 1 97 237 ALA A N 1
ATOM 1939 C CA . ALA A 1 237 ? 10.805 12.062 0.491 1 97 237 ALA A CA 1
ATOM 1940 C C . ALA A 1 237 ? 10.742 12.203 2.01 1 97 237 ALA A C 1
ATOM 1942 O O . ALA A 1 237 ? 10.016 11.461 2.676 1 97 237 ALA A O 1
ATOM 1943 N N . ASP A 1 238 ? 11.461 13.109 2.549 1 98.12 238 ASP A N 1
ATOM 1944 C CA . ASP A 1 238 ? 11.469 13.328 3.992 1 98.12 238 ASP A CA 1
ATOM 1945 C C . ASP A 1 238 ? 10.125 13.852 4.477 1 98.12 238 ASP A C 1
ATOM 1947 O O . ASP A 1 238 ? 9.742 13.633 5.629 1 98.12 238 ASP A O 1
ATOM 1951 N N . CYS A 1 239 ? 9.383 14.531 3.643 1 98 239 CYS A N 1
ATOM 1952 C CA . CYS A 1 239 ? 8.062 15.023 4.016 1 98 239 CYS A CA 1
ATOM 1953 C C . CYS A 1 239 ? 7.109 13.867 4.281 1 98 239 CYS A C 1
ATOM 1955 O O . CYS A 1 239 ? 6.312 13.922 5.223 1 98 239 CYS A O 1
ATOM 1957 N N . VAL A 1 240 ? 7.27 12.836 3.48 1 98.38 240 VAL A N 1
ATOM 1958 C CA . VAL A 1 240 ? 6.391 11.68 3.6 1 98.38 240 VAL A CA 1
ATOM 1959 C C . VAL A 1 240 ? 6.789 10.852 4.82 1 98.38 240 VAL A C 1
ATOM 1961 O O . VAL A 1 240 ? 5.957 10.57 5.688 1 98.38 240 VAL A O 1
ATOM 1964 N N . VAL A 1 241 ? 8.055 10.516 4.879 1 98.88 241 VAL A N 1
ATOM 1965 C CA . VAL A 1 241 ? 8.539 9.633 5.93 1 98.88 241 VAL A CA 1
ATOM 1966 C C . VAL A 1 241 ? 8.359 10.297 7.293 1 98.88 241 VAL A C 1
ATOM 1968 O O . VAL A 1 241 ? 7.914 9.664 8.25 1 98.88 241 VAL A O 1
ATOM 1971 N N . PHE A 1 242 ? 8.664 11.562 7.375 1 98.88 242 PHE A N 1
ATOM 1972 C CA . PHE A 1 242 ? 8.5 12.328 8.602 1 98.88 242 PHE A CA 1
ATOM 1973 C C . PHE A 1 242 ? 7.047 12.328 9.062 1 98.88 242 PHE A C 1
ATOM 1975 O O . PHE A 1 242 ? 6.766 12.125 10.242 1 98.88 242 PHE A O 1
ATOM 1982 N N . ALA A 1 243 ? 6.148 12.547 8.133 1 98.75 243 ALA A N 1
ATOM 1983 C CA . ALA A 1 243 ? 4.734 12.68 8.484 1 98.75 243 ALA A CA 1
ATOM 1984 C C . ALA A 1 243 ? 4.219 11.414 9.164 1 98.75 243 ALA A C 1
ATOM 1986 O O . ALA A 1 243 ? 3.531 11.484 10.18 1 98.75 243 ALA A O 1
ATOM 1987 N N . HIS A 1 244 ? 4.582 10.305 8.648 1 98.81 244 HIS A N 1
ATOM 1988 C CA . HIS A 1 244 ? 4.129 9.047 9.227 1 98.81 244 HIS A CA 1
ATOM 1989 C C . HIS A 1 244 ? 4.816 8.766 10.555 1 98.81 244 HIS A C 1
ATOM 1991 O O . HIS A 1 244 ? 4.168 8.359 11.523 1 98.81 244 HIS A O 1
ATOM 1997 N N . LEU A 1 245 ? 6.125 8.977 10.617 1 98.88 245 LEU A N 1
ATOM 1998 C CA . LEU A 1 245 ? 6.867 8.719 11.844 1 98.88 245 LEU A CA 1
ATOM 1999 C C . LEU A 1 245 ? 6.43 9.664 12.961 1 98.88 245 LEU A C 1
ATOM 2001 O O . LEU A 1 245 ? 6.297 9.25 14.117 1 98.88 245 LEU A O 1
ATOM 2005 N N . ALA A 1 246 ? 6.246 10.906 12.609 1 98.69 246 ALA A N 1
ATOM 2006 C CA . ALA A 1 246 ? 5.77 11.875 13.594 1 98.69 246 ALA A CA 1
ATOM 2007 C C . ALA A 1 246 ? 4.414 11.469 14.156 1 98.69 246 ALA A C 1
ATOM 2009 O O . ALA A 1 246 ? 4.16 11.602 15.352 1 98.69 246 ALA A O 1
ATOM 2010 N N . ASN A 1 247 ? 3.562 10.977 13.289 1 98.06 247 ASN A N 1
ATOM 2011 C CA . ASN A 1 247 ? 2.27 10.508 13.773 1 98.06 247 ASN A CA 1
ATOM 2012 C C . ASN A 1 247 ? 2.426 9.352 14.758 1 98.06 247 ASN A C 1
ATOM 2014 O O . ASN A 1 247 ? 1.7 9.273 15.75 1 98.06 247 ASN A O 1
ATOM 2018 N N . ILE A 1 248 ? 3.312 8.461 14.453 1 98.62 248 ILE A N 1
ATOM 2019 C CA . ILE A 1 248 ? 3.551 7.336 15.352 1 98.62 248 ILE A CA 1
ATOM 2020 C C . ILE A 1 248 ? 4.039 7.855 16.703 1 98.62 248 ILE A C 1
ATOM 2022 O O . ILE A 1 248 ? 3.551 7.426 17.75 1 98.62 248 ILE A O 1
ATOM 2026 N N . VAL A 1 249 ? 4.938 8.812 16.688 1 98.38 249 VAL A N 1
ATOM 2027 C CA . VAL A 1 249 ? 5.57 9.328 17.891 1 98.38 249 VAL A CA 1
ATOM 2028 C C . VAL A 1 249 ? 4.555 10.109 18.719 1 98.38 249 VAL A C 1
ATOM 2030 O O . VAL A 1 249 ? 4.477 9.953 19.938 1 98.38 249 VAL A O 1
ATOM 2033 N N . TYR A 1 250 ? 3.697 10.859 18.078 1 97.38 250 TYR A N 1
ATOM 2034 C CA . TYR A 1 250 ? 2.926 11.844 18.828 1 97.38 250 TYR A CA 1
ATOM 2035 C C . TYR A 1 250 ? 1.47 11.414 18.953 1 97.38 250 TYR A C 1
ATOM 2037 O O . TYR A 1 250 ? 0.799 11.75 19.938 1 97.38 250 TYR A O 1
ATOM 2045 N N . ASN A 1 251 ? 0.967 10.672 17.969 1 96.5 251 ASN A N 1
ATOM 2046 C CA . ASN A 1 251 ? -0.47 10.422 17.953 1 96.5 251 ASN A CA 1
ATOM 2047 C C . ASN A 1 251 ? -0.789 8.961 18.25 1 96.5 251 ASN A C 1
ATOM 2049 O O . ASN A 1 251 ? -1.946 8.602 18.484 1 96.5 251 ASN A O 1
ATOM 2053 N N . TYR A 1 252 ? 0.228 8.102 18.25 1 97.31 252 TYR A N 1
ATOM 2054 C CA . TYR A 1 252 ? 0.021 6.684 18.516 1 97.31 252 TYR A CA 1
ATOM 2055 C C . TYR A 1 252 ? 0.686 6.281 19.828 1 97.31 252 TYR A C 1
ATOM 2057 O O . TYR A 1 252 ? 1.318 5.223 19.906 1 97.31 252 TYR A O 1
ATOM 2065 N N . ARG A 1 253 ? 0.546 7.027 20.828 1 94.31 253 ARG A N 1
ATOM 2066 C CA . ARG A 1 253 ? 1.256 6.867 22.094 1 94.31 253 ARG A CA 1
ATOM 2067 C C . ARG A 1 253 ? 0.828 5.59 22.797 1 94.31 253 ARG A C 1
ATOM 2069 O O . ARG A 1 253 ? 1.608 4.996 23.547 1 94.31 253 ARG A O 1
ATOM 2076 N N . ARG A 1 254 ? -0.375 5.07 22.547 1 94.38 254 ARG A N 1
ATOM 2077 C CA . ARG A 1 254 ? -0.901 3.875 23.203 1 94.38 254 ARG A CA 1
ATOM 2078 C C . ARG A 1 254 ? -0.462 2.611 22.469 1 94.38 254 ARG A C 1
ATOM 2080 O O . ARG A 1 254 ? -0.686 1.498 22.953 1 94.38 254 ARG A O 1
ATOM 2087 N N . SER A 1 255 ? 0.155 2.803 21.359 1 97.19 255 SER A N 1
ATOM 2088 C CA . SER A 1 255 ? 0.41 1.668 20.484 1 97.19 255 SER A CA 1
ATOM 2089 C C . SER A 1 255 ? 1.8 1.087 20.719 1 97.19 255 SER A C 1
ATOM 2091 O O . SER A 1 255 ? 2.709 1.795 21.156 1 97.19 255 SER A O 1
ATOM 2093 N N . PRO A 1 256 ? 1.99 -0.201 20.422 1 98 256 PRO A N 1
ATOM 2094 C CA . PRO A 1 256 ? 3.344 -0.763 20.438 1 98 256 PRO A CA 1
ATOM 2095 C C . PRO A 1 256 ? 4.266 -0.111 19.406 1 98 256 PRO A C 1
ATOM 2097 O O . PRO A 1 256 ? 5.492 -0.186 19.531 1 98 256 PRO A O 1
ATOM 2100 N N . PHE A 1 257 ? 3.695 0.535 18.438 1 98.56 257 PHE A N 1
ATOM 2101 C CA . PHE A 1 257 ? 4.488 1.155 17.391 1 98.56 257 PHE A CA 1
ATOM 2102 C C . PHE A 1 257 ? 5.223 2.381 17.906 1 98.56 257 PHE A C 1
ATOM 2104 O O . PHE A 1 257 ? 6.324 2.693 17.453 1 98.56 257 PHE A O 1
ATOM 2111 N N . HIS A 1 258 ? 4.535 3.039 18.875 1 98.12 258 HIS A N 1
ATOM 2112 C CA . HIS A 1 258 ? 5.184 4.164 19.547 1 98.12 258 HIS A CA 1
ATOM 2113 C C . HIS A 1 258 ? 6.484 3.736 20.219 1 98.12 258 HIS A C 1
ATOM 2115 O O . HIS A 1 258 ? 7.508 4.41 20.078 1 98.12 258 HIS A O 1
ATOM 2121 N N . ILE A 1 259 ? 6.48 2.645 20.844 1 98 259 ILE A N 1
ATOM 2122 C CA . ILE A 1 259 ? 7.645 2.109 21.531 1 98 259 ILE A CA 1
ATOM 2123 C C . ILE A 1 259 ? 8.703 1.684 20.516 1 98 259 ILE A C 1
ATOM 2125 O O . ILE A 1 259 ? 9.898 1.925 20.719 1 98 259 ILE A O 1
ATOM 2129 N N . MET A 1 260 ? 8.273 1.123 19.453 1 98.38 260 MET A N 1
ATOM 2130 C CA . MET A 1 260 ? 9.195 0.687 18.406 1 98.38 260 MET A CA 1
ATOM 2131 C C . MET A 1 260 ? 10.039 1.852 17.906 1 98.38 260 MET A C 1
ATOM 2133 O O . MET A 1 260 ? 11.258 1.733 17.797 1 98.38 260 MET A O 1
ATOM 2137 N N . VAL A 1 261 ? 9.375 2.982 17.672 1 98.56 261 VAL A N 1
ATOM 2138 C CA . VAL A 1 261 ? 10.062 4.113 17.062 1 98.56 261 VAL A CA 1
ATOM 2139 C C . VAL A 1 261 ? 10.836 4.887 18.141 1 98.56 261 VAL A C 1
ATOM 2141 O O . VAL A 1 261 ? 11.961 5.328 17.906 1 98.56 261 VAL A O 1
ATOM 2144 N N . THR A 1 262 ? 10.336 5.004 19.344 1 97.88 262 THR A N 1
ATOM 2145 C CA . THR A 1 262 ? 10.914 5.895 20.344 1 97.88 262 THR A CA 1
ATOM 2146 C C . THR A 1 262 ? 12 5.184 21.141 1 97.88 262 THR A C 1
ATOM 2148 O O . THR A 1 262 ? 12.953 5.812 21.609 1 97.88 262 THR A O 1
ATOM 2151 N N . GLU A 1 263 ? 11.922 3.883 21.25 1 97.62 263 GLU A N 1
ATOM 2152 C CA . GLU A 1 263 ? 12.828 3.197 22.156 1 97.62 263 GLU A CA 1
ATOM 2153 C C . GLU A 1 263 ? 13.688 2.18 21.422 1 97.62 263 GLU A C 1
ATOM 2155 O O . GLU A 1 263 ? 14.859 1.983 21.766 1 97.62 263 GLU A O 1
ATOM 2160 N N . GLU A 1 264 ? 13.188 1.526 20.453 1 97.94 264 GLU A N 1
ATOM 2161 C CA . GLU A 1 264 ? 13.906 0.448 19.797 1 97.94 264 GLU A CA 1
ATOM 2162 C C . GLU A 1 264 ? 14.688 0.968 18.594 1 97.94 264 GLU A C 1
ATOM 2164 O O . GLU A 1 264 ? 15.836 0.573 18.375 1 97.94 264 GLU A O 1
ATOM 2169 N N . LEU A 1 265 ? 14.016 1.81 17.812 1 98.44 265 LEU A N 1
ATOM 2170 C CA . LEU A 1 265 ? 14.641 2.379 16.625 1 98.44 265 LEU A CA 1
ATOM 2171 C C . LEU A 1 265 ? 15 3.844 16.844 1 98.44 265 LEU A C 1
ATOM 2173 O O . LEU A 1 265 ? 14.438 4.73 16.203 1 98.44 265 LEU A O 1
ATOM 2177 N N . VAL A 1 266 ? 16.031 4.07 17.531 1 97.5 266 VAL A N 1
ATOM 2178 C CA . VAL A 1 266 ? 16.391 5.375 18.078 1 97.5 266 VAL A CA 1
ATOM 2179 C C . VAL A 1 266 ? 16.75 6.332 16.953 1 97.5 266 VAL A C 1
ATOM 2181 O O . VAL A 1 266 ? 16.484 7.535 17.031 1 97.5 266 VAL A O 1
ATOM 2184 N N . ASN A 1 267 ? 17.375 5.816 15.93 1 98.44 267 ASN A N 1
ATOM 2185 C CA . ASN A 1 267 ? 17.75 6.695 14.828 1 98.44 267 ASN A CA 1
ATOM 2186 C C . ASN A 1 267 ? 16.531 7.301 14.148 1 98.44 267 ASN A C 1
ATOM 2188 O O . ASN A 1 267 ?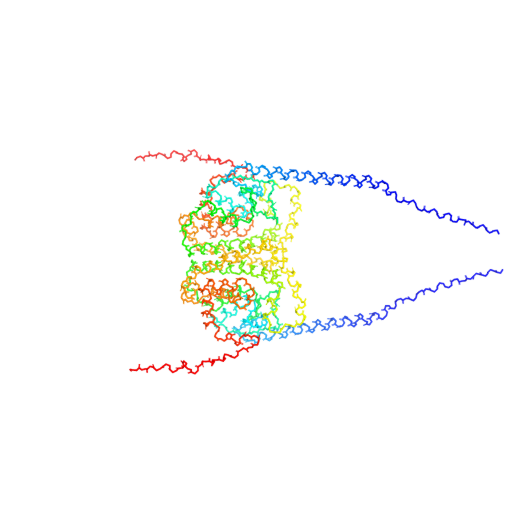 16.609 8.398 13.594 1 98.44 267 ASN A O 1
ATOM 2192 N N . LEU A 1 268 ? 15.375 6.586 14.195 1 98.81 268 LEU A N 1
ATOM 2193 C CA . LEU A 1 268 ? 14.141 7.148 13.641 1 98.81 268 LEU A CA 1
ATOM 2194 C C . LEU A 1 268 ? 13.617 8.273 14.531 1 98.81 268 LEU A C 1
ATOM 2196 O O . LEU A 1 268 ? 13.117 9.281 14.023 1 98.81 268 LEU A O 1
ATOM 2200 N N . ARG A 1 269 ? 13.688 8.062 15.797 1 98.38 269 ARG A N 1
ATOM 2201 C CA . ARG A 1 269 ? 13.281 9.117 16.719 1 98.38 269 ARG A CA 1
ATOM 2202 C C . ARG A 1 269 ? 14.102 10.383 16.5 1 98.38 269 ARG A C 1
ATOM 2204 O O . ARG A 1 269 ? 13.555 11.484 16.422 1 98.38 269 ARG A O 1
ATOM 2211 N N . GLU A 1 270 ? 15.375 10.227 16.391 1 98.44 270 GLU A N 1
ATOM 2212 C CA . GLU A 1 270 ? 16.281 11.352 16.172 1 98.44 270 GLU A CA 1
ATOM 2213 C C . GLU A 1 270 ? 16 12.023 14.828 1 98.44 270 GLU A C 1
ATOM 2215 O O . GLU A 1 270 ? 16.062 13.25 14.711 1 98.44 270 GLU A O 1
ATOM 2220 N N . TYR A 1 271 ? 15.758 11.211 13.852 1 98.69 271 TYR A N 1
ATOM 2221 C CA . TYR A 1 271 ? 15.406 11.703 12.523 1 98.69 271 TYR A CA 1
ATOM 2222 C C . TYR A 1 271 ? 14.164 12.594 12.586 1 98.69 271 TYR A C 1
ATOM 2224 O O . TYR A 1 271 ? 14.141 13.68 11.992 1 98.69 271 TYR A O 1
ATOM 2232 N N . VAL A 1 272 ? 13.109 12.141 13.32 1 98.62 272 VAL A N 1
ATOM 2233 C CA . VAL A 1 272 ? 11.875 12.898 13.469 1 98.62 272 VAL A CA 1
ATOM 2234 C C . VAL A 1 272 ? 12.18 14.242 14.133 1 98.62 272 VAL A C 1
ATOM 2236 O O . VAL A 1 272 ? 11.672 15.281 13.703 1 98.62 272 VAL A O 1
ATOM 2239 N N . GLU A 1 273 ? 12.961 14.234 15.109 1 97.81 273 GLU A N 1
ATOM 2240 C CA . GLU A 1 273 ? 13.328 15.453 15.82 1 97.81 273 GLU A CA 1
ATOM 2241 C C . GLU A 1 273 ? 14.086 16.422 14.906 1 97.81 273 GLU A C 1
ATOM 2243 O O . GLU A 1 273 ? 13.844 17.625 14.922 1 97.81 273 GLU A O 1
ATOM 2248 N N . ARG A 1 274 ? 14.984 15.867 14.156 1 97.75 274 ARG A N 1
ATOM 2249 C CA . ARG A 1 274 ? 15.789 16.688 13.258 1 97.75 274 ARG A CA 1
ATOM 2250 C C . ARG A 1 274 ? 14.906 17.359 12.211 1 97.75 274 ARG A C 1
ATOM 2252 O O . ARG A 1 274 ? 15.047 18.562 11.953 1 97.75 274 ARG A O 1
ATOM 2259 N N . VAL A 1 275 ? 14.031 16.609 11.562 1 98.06 275 VAL A N 1
ATOM 2260 C CA . VAL A 1 275 ? 13.156 17.172 10.539 1 98.06 275 VAL A CA 1
ATOM 2261 C C . VAL A 1 275 ? 12.195 18.172 11.164 1 98.06 275 VAL A C 1
ATOM 2263 O O . VAL A 1 275 ? 11.938 19.234 10.602 1 98.06 275 VAL A O 1
ATOM 2266 N N . ARG A 1 276 ? 11.664 17.828 12.305 1 97.75 276 ARG A N 1
ATOM 2267 C CA . ARG A 1 276 ? 10.758 18.734 13.008 1 97.75 276 ARG A CA 1
ATOM 2268 C C . ARG A 1 276 ? 11.43 20.078 13.289 1 97.75 276 ARG A C 1
ATOM 2270 O O . ARG A 1 276 ? 10.859 21.141 13.016 1 97.75 276 ARG A O 1
ATOM 2277 N N . ASN A 1 277 ? 12.641 20.016 13.766 1 96.25 277 ASN A N 1
ATOM 2278 C CA . ASN A 1 277 ? 13.375 21.234 14.109 1 96.25 277 ASN A CA 1
ATOM 2279 C C . ASN A 1 277 ? 13.711 22.047 12.859 1 96.25 277 ASN A C 1
ATOM 2281 O O . ASN A 1 277 ? 13.766 23.281 12.914 1 96.25 277 ASN A O 1
ATOM 2285 N N . THR A 1 278 ? 13.93 21.375 11.805 1 96 278 THR A N 1
ATOM 2286 C CA . THR A 1 278 ? 14.336 22.031 10.562 1 96 278 THR A CA 1
ATOM 2287 C C . THR A 1 278 ? 13.133 22.672 9.867 1 96 278 THR A C 1
ATOM 2289 O O . THR A 1 278 ? 13.211 23.797 9.375 1 96 278 THR A O 1
ATOM 2292 N N . VAL A 1 279 ? 11.984 21.969 9.859 1 97 279 VAL A N 1
ATOM 2293 C CA . VAL A 1 279 ? 10.875 22.391 9 1 97 279 VAL A CA 1
ATOM 2294 C C . VAL A 1 279 ? 9.758 23 9.852 1 97 279 VAL A C 1
ATOM 2296 O O . VAL A 1 279 ? 8.961 23.797 9.359 1 97 279 VAL A O 1
ATOM 2299 N N . TRP A 1 280 ? 9.711 22.594 11.102 1 97.25 280 TRP A N 1
ATOM 2300 C CA . TRP A 1 280 ? 8.633 23.016 11.992 1 97.25 280 TRP A CA 1
ATOM 2301 C C . TRP A 1 280 ? 9.188 23.688 13.242 1 97.25 280 TRP A C 1
ATOM 2303 O O . TRP A 1 280 ? 8.938 23.25 14.359 1 97.25 280 TRP A O 1
ATOM 2313 N N . PRO A 1 281 ? 9.883 24.781 13.133 1 94.19 281 PRO A N 1
ATOM 2314 C CA . PRO A 1 281 ? 10.406 25.453 14.336 1 94.19 281 PRO A CA 1
ATOM 2315 C C . PRO A 1 281 ? 9.297 25.953 15.25 1 94.19 281 PRO A C 1
ATOM 2317 O O . PRO A 1 281 ? 9.523 26.156 16.453 1 94.19 281 PRO A O 1
ATOM 2320 N N . ASP A 1 282 ? 8.133 26.125 14.719 1 95.88 282 ASP A N 1
ATOM 2321 C CA . ASP A 1 282 ? 6.988 26.609 15.477 1 95.88 282 ASP A CA 1
ATOM 2322 C C . ASP A 1 282 ? 6.027 25.469 15.812 1 95.88 282 ASP A C 1
ATOM 2324 O O . ASP A 1 282 ? 4.816 25.672 15.906 1 95.88 282 ASP A O 1
ATOM 2328 N N . TRP A 1 283 ? 6.473 24.219 15.891 1 96.5 283 TRP A N 1
ATOM 2329 C CA . TRP A 1 283 ? 5.676 23.016 16.125 1 96.5 283 TRP A CA 1
ATOM 2330 C C . TRP A 1 283 ? 4.688 23.234 17.266 1 96.5 283 TRP A C 1
ATOM 2332 O O . TRP A 1 283 ? 3.496 22.953 17.125 1 96.5 283 TRP A O 1
ATOM 2342 N N . GLN A 1 284 ? 5.141 23.797 18.359 1 95.06 284 GLN A N 1
ATOM 2343 C CA . GLN A 1 284 ? 4.324 23.953 19.562 1 95.06 284 GLN A CA 1
ATOM 2344 C C . GLN A 1 284 ? 3.186 24.938 19.344 1 95.06 284 GLN A C 1
ATOM 2346 O O . GLN A 1 284 ? 2.107 24.797 19.922 1 95.06 284 GLN A O 1
ATOM 2351 N N . ARG A 1 285 ? 3.434 25.875 18.516 1 95.25 285 ARG A N 1
ATOM 2352 C CA . ARG A 1 285 ? 2.416 26.875 18.203 1 95.25 285 ARG A CA 1
ATOM 2353 C C . ARG A 1 285 ? 1.353 26.297 17.266 1 95.25 285 ARG A C 1
ATOM 2355 O O . ARG A 1 285 ? 0.27 26.875 17.125 1 95.25 285 ARG A O 1
ATOM 2362 N N . CYS A 1 286 ? 1.669 25.172 16.625 1 96.44 286 CYS A N 1
ATOM 2363 C CA . CYS A 1 286 ? 0.761 24.562 15.656 1 96.44 286 CYS A CA 1
ATOM 2364 C C . CYS A 1 286 ? -0.068 23.453 16.297 1 96.44 286 CYS A C 1
ATOM 2366 O O . CYS A 1 286 ? -0.646 22.625 15.602 1 96.44 286 CYS A O 1
ATOM 2368 N N . LEU A 1 287 ? -0.12 23.422 17.609 1 95.75 287 LEU A N 1
ATOM 2369 C CA . LEU A 1 287 ? -0.928 22.453 18.328 1 95.75 287 LEU A CA 1
ATOM 2370 C C . LEU A 1 287 ? -2.234 23.078 18.812 1 95.75 287 LEU A C 1
ATOM 2372 O O . LEU A 1 287 ? -2.43 24.297 18.688 1 95.75 287 LEU A O 1
ATOM 2376 N N . ASP A 1 288 ? -3.143 22.266 19.188 1 91.56 288 ASP A N 1
ATOM 2377 C CA . ASP A 1 288 ? -4.391 22.719 19.797 1 91.56 288 ASP A CA 1
ATOM 2378 C C . ASP A 1 288 ? -4.535 22.188 21.219 1 91.56 288 ASP A C 1
ATOM 2380 O O . ASP A 1 288 ? -4.762 21 21.422 1 91.56 288 ASP A O 1
ATOM 2384 N N . PRO A 1 289 ? -4.441 23 22.203 1 92 289 PRO A N 1
ATOM 2385 C CA . PRO A 1 289 ? -4.172 24.438 22.109 1 92 289 PRO A CA 1
ATOM 2386 C C . PRO A 1 289 ? -2.705 24.75 21.812 1 92 289 PRO A C 1
ATOM 2388 O O . PRO A 1 289 ? -1.833 23.906 22.078 1 92 289 PRO A O 1
ATOM 2391 N N . PRO A 1 290 ? -2.574 25.922 21.188 1 91.38 290 PRO A N 1
ATOM 2392 C CA . PRO A 1 290 ? -1.184 26.312 20.938 1 91.38 290 PRO A CA 1
ATOM 2393 C C . PRO A 1 290 ? -0.372 26.453 22.234 1 91.38 290 PRO A C 1
ATOM 2395 O O . PRO A 1 290 ? -0.896 26.906 23.25 1 91.38 290 PRO A O 1
ATOM 2398 N N . GLN A 1 291 ? 0.788 25.906 22.172 1 86 291 GLN A N 1
ATOM 2399 C CA . GLN A 1 291 ? 1.678 26 23.328 1 86 291 GLN A CA 1
ATOM 2400 C C . GLN A 1 291 ? 2.783 27.016 23.094 1 86 291 GLN A C 1
ATOM 2402 O O . GLN A 1 291 ? 3.289 27.156 21.984 1 86 291 GLN A O 1
ATOM 2407 N N . ASN A 1 292 ? 2.906 28.047 23.891 1 70.25 292 ASN A N 1
ATOM 2408 C CA . ASN A 1 292 ? 3.957 29.062 23.797 1 70.25 292 ASN A CA 1
ATOM 2409 C C . ASN A 1 292 ? 5.324 28.484 24.141 1 70.25 292 ASN A C 1
ATOM 2411 O O . ASN A 1 292 ? 5.426 27.547 24.953 1 70.25 292 ASN A O 1
ATOM 2415 N N . GLN A 1 293 ? 6.203 28.375 23.203 1 55.94 293 GLN A N 1
ATOM 2416 C CA . GLN A 1 293 ? 7.57 27.969 23.516 1 55.94 293 GLN A CA 1
ATOM 2417 C C . GLN A 1 293 ? 8.055 28.609 24.797 1 55.94 293 GLN A C 1
ATOM 2419 O O . GLN A 1 293 ? 8.188 29.828 24.875 1 55.94 293 GLN A O 1
ATOM 2424 N N . HIS A 1 294 ? 7.598 28.438 25.891 1 45 294 HIS A N 1
ATOM 2425 C CA . HIS A 1 294 ? 8.383 28.984 27 1 45 294 HIS A CA 1
ATOM 2426 C C . HIS A 1 294 ? 9.852 28.562 26.875 1 45 294 HIS A C 1
ATOM 2428 O O . HIS A 1 294 ? 10.156 27.375 26.797 1 45 294 HIS A O 1
ATOM 2434 N N . LEU A 1 295 ? 10.688 29.266 26 1 41.22 295 LEU A N 1
ATOM 2435 C CA . LEU A 1 295 ? 12.117 29.25 26.281 1 41.22 295 LEU A CA 1
ATOM 2436 C C . LEU A 1 295 ? 12.359 29.297 27.797 1 41.22 295 LEU A C 1
ATOM 2438 O O . LEU A 1 295 ? 12.344 30.359 28.406 1 41.22 295 LEU A O 1
ATOM 2442 N N . ASP A 1 296 ? 11.805 28.625 28.562 1 37.41 296 ASP A N 1
ATOM 2443 C CA . ASP A 1 296 ? 12.383 28.594 29.906 1 37.41 296 ASP A CA 1
ATOM 2444 C C . ASP A 1 296 ? 13.805 28.031 29.875 1 37.41 296 ASP A C 1
ATOM 2446 O O . ASP A 1 296 ? 13.984 26.812 29.859 1 37.41 296 ASP A O 1
ATOM 2450 N N . ILE A 1 297 ? 14.812 28.719 29.109 1 37.62 297 ILE A N 1
ATOM 2451 C CA . ILE A 1 297 ? 16.203 28.562 29.516 1 37.62 297 ILE A CA 1
ATOM 2452 C C . ILE A 1 297 ? 16.312 28.656 31.031 1 37.62 297 ILE A C 1
ATOM 2454 O O . ILE A 1 297 ? 15.859 29.625 31.641 1 37.62 297 ILE A O 1
ATOM 2458 N N . PRO A 1 298 ? 16.562 27.641 31.688 1 35.97 298 PRO A N 1
ATOM 2459 C CA . PRO A 1 298 ? 16.906 27.891 33.094 1 35.97 298 PRO A CA 1
ATOM 2460 C C . PRO A 1 298 ? 17.984 28.953 33.25 1 35.97 298 PRO A C 1
ATOM 2462 O O . PRO A 1 298 ? 18.797 29.156 32.375 1 35.97 298 PRO A O 1
ATOM 2465 N N . ASP A 1 299 ? 17.875 30 34.094 1 34.5 299 ASP A N 1
ATOM 2466 C CA . ASP A 1 299 ? 18.797 31.047 34.531 1 34.5 299 ASP A CA 1
ATOM 2467 C C . ASP A 1 299 ? 20.219 30.516 34.656 1 34.5 299 ASP A C 1
ATOM 2469 O O . ASP A 1 299 ? 21.172 31.234 34.375 1 34.5 299 ASP A O 1
ATOM 2473 N N . SER A 1 300 ? 20.422 29.344 35.219 1 35.22 300 SER A N 1
ATOM 2474 C CA . SER A 1 300 ? 21.766 28.875 35.562 1 35.22 300 SER A CA 1
ATOM 2475 C C . SER A 1 300 ? 22.609 28.688 34.281 1 35.22 300 SER A C 1
ATOM 2477 O O . SER A 1 300 ? 23.844 28.75 34.344 1 35.22 300 SER A O 1
ATOM 2479 N N . MET A 1 301 ? 22.078 28.141 33.25 1 31.38 301 MET A N 1
ATOM 2480 C CA . MET A 1 301 ? 23.016 27.812 32.156 1 31.38 301 MET A CA 1
ATOM 2481 C C . MET A 1 301 ? 23.172 28.984 31.219 1 31.38 301 MET A C 1
ATOM 2483 O O . MET A 1 301 ? 23.797 28.859 30.156 1 31.38 301 MET A O 1
ATOM 2487 N N . ARG A 1 302 ? 22.516 30.094 31.391 1 33.16 302 ARG A N 1
ATOM 2488 C CA . ARG A 1 302 ? 22.828 31.297 30.625 1 33.16 302 ARG A CA 1
ATOM 2489 C C . ARG A 1 302 ? 24.312 31.656 30.75 1 33.16 302 ARG A C 1
ATOM 2491 O O . ARG A 1 302 ? 24.891 32.25 29.844 1 33.16 302 ARG A O 1
ATOM 2498 N N . PHE A 1 303 ? 24.891 31.75 31.938 1 26.83 303 PHE A N 1
ATOM 2499 C CA . PHE A 1 303 ? 26.156 32.438 32.219 1 26.83 303 PHE A CA 1
ATOM 2500 C C . PHE A 1 303 ? 27.344 31.547 31.859 1 26.83 303 PHE A C 1
ATOM 2502 O O . PHE A 1 303 ? 27.859 30.812 32.719 1 26.83 303 PHE A O 1
ATOM 2509 N N . GLY A 1 304 ? 27.312 30.672 30.766 1 26.25 304 GLY A N 1
ATOM 2510 C CA . GLY A 1 304 ? 28.703 30.359 30.469 1 26.25 304 GLY A CA 1
ATOM 2511 C C . GLY A 1 304 ? 29.562 31.594 30.25 1 26.25 304 GLY A C 1
ATOM 2512 O O . GLY A 1 304 ? 29.109 32.562 29.594 1 26.25 304 GLY A O 1
ATOM 2513 N N . ASN A 1 305 ? 30.531 31.938 31.172 1 26.25 305 ASN A N 1
ATOM 2514 C CA . ASN A 1 305 ? 31.781 32.688 31.094 1 26.25 305 ASN A CA 1
ATOM 2515 C C . ASN A 1 305 ? 32.562 32.344 29.828 1 26.25 305 ASN A C 1
ATOM 2517 O O . ASN A 1 305 ? 32.875 31.156 29.578 1 26.25 305 ASN A O 1
ATOM 2521 N N . ILE A 1 306 ? 32.406 32.938 28.656 1 21.5 306 ILE A N 1
ATOM 2522 C CA . ILE A 1 306 ? 33.438 33.031 27.625 1 21.5 306 ILE A CA 1
ATOM 2523 C C . ILE A 1 306 ? 34.75 33.438 28.281 1 21.5 306 ILE A C 1
ATOM 2525 O O . ILE A 1 306 ? 34.906 34.562 28.75 1 21.5 306 ILE A O 1
ATOM 2529 N N . LEU A 1 307 ? 35.312 32.656 29.219 1 21.69 307 LEU A N 1
ATOM 2530 C CA . LEU A 1 307 ? 36.781 32.812 29.203 1 21.69 307 LEU A CA 1
ATOM 2531 C C . LEU A 1 307 ? 37.344 32.531 27.812 1 21.69 307 LEU A C 1
ATOM 2533 O O . LEU A 1 307 ? 36.969 31.531 27.188 1 21.69 307 LEU A O 1
ATOM 2537 N N . LEU A 1 308 ? 38.125 33.594 27.266 1 19.48 308 LEU A N 1
ATOM 2538 C CA . LEU A 1 308 ? 39.312 33.562 26.422 1 19.48 308 LEU A CA 1
ATOM 2539 C C . LEU A 1 308 ? 40.344 32.594 26.984 1 19.48 308 LEU A C 1
ATOM 2541 O O . LEU A 1 308 ? 40.531 32.469 28.188 1 19.48 308 LEU A O 1
ATOM 2545 N N . MET B 1 1 ? -91.75 -23.516 15.234 1 27.81 1 MET B N 1
ATOM 2546 C CA . MET B 1 1 ? -90.875 -24.391 14.422 1 27.81 1 MET B CA 1
ATOM 2547 C C . MET B 1 1 ? -89.562 -23.75 14.156 1 27.81 1 MET B C 1
ATOM 2549 O O . MET B 1 1 ? -89.438 -22.734 13.477 1 27.81 1 MET B O 1
ATOM 2553 N N . ASN B 1 2 ? -88.688 -23.719 15.266 1 30.55 2 ASN B N 1
ATOM 2554 C CA . ASN B 1 2 ? -87.375 -23.172 15.625 1 30.55 2 ASN B CA 1
ATOM 2555 C C . ASN B 1 2 ? -86.25 -23.734 14.75 1 30.55 2 ASN B C 1
ATOM 2557 O O . ASN B 1 2 ? -85.875 -24.906 14.891 1 30.55 2 ASN B O 1
ATOM 2561 N N . MET B 1 3 ? -86.312 -23.516 13.43 1 32.53 3 MET B N 1
ATOM 2562 C CA . MET B 1 3 ? -85.375 -24.047 12.469 1 32.53 3 MET B CA 1
ATOM 2563 C C . MET B 1 3 ? -83.938 -23.531 12.789 1 32.53 3 MET B C 1
ATOM 2565 O O . MET B 1 3 ? -83.625 -22.391 12.492 1 32.53 3 MET B O 1
ATOM 2569 N N . GLY B 1 4 ? -83.375 -23.844 13.953 1 31.95 4 GLY B N 1
ATOM 2570 C CA . GLY B 1 4 ? -82 -23.531 14.391 1 31.95 4 GLY B CA 1
ATOM 2571 C C . GLY B 1 4 ? -80.938 -24.062 13.445 1 31.95 4 GLY B C 1
ATOM 2572 O O . GLY B 1 4 ? -80.75 -25.281 13.398 1 31.95 4 GLY B O 1
ATOM 2573 N N . GLY B 1 5 ? -80.875 -23.609 12.188 1 33.78 5 GLY B N 1
ATOM 2574 C CA . GLY B 1 5 ? -79.875 -24.109 11.266 1 33.78 5 GLY B CA 1
ATOM 2575 C C . GLY B 1 5 ? -78.5 -23.984 11.789 1 33.78 5 GLY B C 1
ATOM 2576 O O . GLY B 1 5 ? -78.062 -22.938 12.297 1 33.78 5 GLY B O 1
ATOM 2577 N N . GLU B 1 6 ? -77.875 -25.062 12.367 1 32.53 6 GLU B N 1
ATOM 2578 C CA . GLU B 1 6 ? -76.562 -25.281 12.836 1 32.53 6 GLU B CA 1
ATOM 2579 C C . GLU B 1 6 ? -75.5 -24.984 11.734 1 32.53 6 GLU B C 1
ATOM 2581 O O . GLU B 1 6 ? -75.625 -25.562 10.648 1 32.53 6 GLU B O 1
ATOM 2586 N N . VAL B 1 7 ? -75.062 -23.734 11.633 1 36.88 7 VAL B N 1
ATOM 2587 C CA . VAL B 1 7 ? -73.938 -23.391 10.758 1 36.88 7 VAL B CA 1
ATOM 2588 C C . VAL B 1 7 ? -72.75 -24.281 11.086 1 36.88 7 VAL B C 1
ATOM 2590 O O . VAL B 1 7 ? -72.25 -24.25 12.211 1 36.88 7 VAL B O 1
ATOM 2593 N N . GLU B 1 8 ? -72.688 -25.516 10.547 1 32.31 8 GLU B N 1
ATOM 2594 C CA . GLU B 1 8 ? -71.5 -26.344 10.594 1 32.31 8 GLU B CA 1
ATOM 2595 C C . GLU B 1 8 ? -70.25 -25.578 10.094 1 32.31 8 GLU B C 1
ATOM 2597 O O . GLU B 1 8 ? -70.25 -25.141 8.945 1 32.31 8 GLU B O 1
ATOM 2602 N N . THR B 1 9 ? -69.75 -24.672 10.898 1 36.5 9 THR B N 1
ATOM 2603 C CA . THR B 1 9 ? -68.438 -24.094 10.562 1 36.5 9 THR B CA 1
ATOM 2604 C C . THR B 1 9 ? -67.438 -25.188 10.219 1 36.5 9 THR B C 1
ATOM 2606 O O . THR B 1 9 ? -67.188 -26.062 11.047 1 36.5 9 THR B O 1
ATOM 2609 N N . SER B 1 10 ? -67.375 -25.672 8.984 1 34.25 10 SER B N 1
ATOM 2610 C CA . SER B 1 10 ? -66.25 -26.469 8.445 1 34.25 10 SER B CA 1
ATOM 2611 C C . SER B 1 10 ? -64.938 -25.891 8.852 1 34.25 10 SER B C 1
ATOM 2613 O O . SER B 1 10 ? -64.625 -24.734 8.539 1 34.25 10 SER B O 1
ATOM 2615 N N . VAL B 1 11 ? -64.5 -26.109 10.086 1 34.84 11 VAL B N 1
ATOM 2616 C CA . VAL B 1 11 ? -63.094 -25.906 10.469 1 34.84 11 VAL B CA 1
ATOM 2617 C C . VAL B 1 11 ? -62.188 -26.328 9.336 1 34.84 11 VAL B C 1
ATOM 2619 O O . VAL B 1 11 ? -62.312 -27.438 8.805 1 34.84 11 VAL B O 1
ATOM 2622 N N . SER B 1 12 ? -61.75 -25.375 8.523 1 37.38 12 SER B N 1
ATOM 2623 C CA . SER B 1 12 ? -60.688 -25.484 7.547 1 37.38 12 SER B CA 1
ATOM 2624 C C . SER B 1 12 ? -59.656 -26.547 7.969 1 37.38 12 SER B C 1
ATOM 2626 O O . SER B 1 12 ? -59.5 -26.812 9.164 1 37.38 12 SER B O 1
ATOM 2628 N N . GLU B 1 13 ? -59.281 -27.5 7.09 1 39.06 13 GLU B N 1
ATOM 2629 C CA . GLU B 1 13 ? -58.219 -28.516 7.008 1 39.06 13 GLU B CA 1
ATOM 2630 C C . GLU B 1 13 ? -56.938 -28.047 7.672 1 39.06 13 GLU B C 1
ATOM 2632 O O . GLU B 1 13 ? -56.5 -26.922 7.426 1 39.06 13 GLU B O 1
ATOM 2637 N N . GLY B 1 14 ? -56.656 -28.453 8.883 1 38.75 14 GLY B N 1
ATOM 2638 C CA . GLY B 1 14 ? -55.344 -28.484 9.547 1 38.75 14 GLY B CA 1
ATOM 2639 C C . GLY B 1 14 ? -54.188 -28.688 8.578 1 38.75 14 GLY B C 1
ATOM 2640 O O . GLY B 1 14 ? -54.25 -29.578 7.73 1 38.75 14 GLY B O 1
ATOM 2641 N N . TRP B 1 15 ? -53.562 -27.672 8.047 1 45.75 15 TRP B N 1
ATOM 2642 C CA . TRP B 1 15 ? -52.25 -27.703 7.406 1 45.75 15 TRP B CA 1
ATOM 2643 C C . TRP B 1 15 ? -51.406 -28.844 7.945 1 45.75 15 TRP B C 1
ATOM 2645 O O . TRP B 1 15 ? -51.188 -28.953 9.156 1 45.75 15 TRP B O 1
ATOM 2655 N N . GLN B 1 16 ? -51.469 -30.109 7.48 1 46.44 16 GLN B N 1
ATOM 2656 C CA . GLN B 1 16 ? -50.781 -31.375 7.789 1 46.44 16 GLN B CA 1
ATOM 2657 C C . GLN B 1 16 ? -49.312 -31.156 8.008 1 46.44 16 GLN B C 1
ATOM 2659 O O . GLN B 1 16 ? -48.531 -31.031 7.051 1 46.44 16 GLN B O 1
ATOM 2664 N N . TRP B 1 17 ? -48.812 -30.641 9.055 1 57 17 TRP B N 1
ATOM 2665 C CA . TRP B 1 17 ? -47.469 -30.719 9.617 1 57 17 TRP B CA 1
ATOM 2666 C C . TRP B 1 17 ? -46.875 -32.094 9.367 1 57 17 TRP B C 1
ATOM 2668 O O . TRP B 1 17 ? -45.656 -32.25 9.328 1 57 17 TRP B O 1
ATOM 2678 N N . SER B 1 18 ? -47.719 -33.094 9.062 1 61.72 18 SER B N 1
ATOM 2679 C CA . SER B 1 18 ? -47.219 -34.469 8.922 1 61.72 18 SER B CA 1
ATOM 2680 C C . SER B 1 18 ? -46.406 -34.625 7.648 1 61.72 18 SER B C 1
ATOM 2682 O O . SER B 1 18 ? -45.438 -35.375 7.637 1 61.72 18 SER B O 1
ATOM 2684 N N . ASN B 1 19 ? -46.75 -33.906 6.605 1 65.5 19 ASN B N 1
ATOM 2685 C CA . ASN B 1 19 ? -46.031 -34.094 5.359 1 65.5 19 ASN B CA 1
ATOM 2686 C C . ASN B 1 19 ? -44.719 -33.312 5.367 1 65.5 19 ASN B C 1
ATOM 2688 O O . ASN B 1 19 ? -43.812 -33.562 4.559 1 65.5 19 ASN B O 1
ATOM 2692 N N . LEU B 1 20 ? -44.719 -32.406 6.301 1 72.19 20 LEU B N 1
ATOM 2693 C CA . LEU B 1 20 ? -43.5 -31.594 6.332 1 72.19 20 LEU B CA 1
ATOM 2694 C C . LEU B 1 20 ? -42.406 -32.281 7.145 1 72.19 20 LEU B C 1
ATOM 2696 O O . LEU B 1 20 ? -41.219 -32.062 6.898 1 72.19 20 LEU B O 1
ATOM 2700 N N . VAL B 1 21 ? -42.875 -33.188 8.031 1 72.25 21 VAL B N 1
ATOM 2701 C CA . VAL B 1 21 ? -41.938 -33.812 8.938 1 72.25 21 VAL B CA 1
ATOM 2702 C C . VAL B 1 21 ? -40.969 -34.719 8.141 1 72.25 21 VAL B C 1
ATOM 2704 O O . VAL B 1 21 ? -39.75 -34.656 8.305 1 72.25 21 VAL B O 1
ATOM 2707 N N . PRO B 1 22 ? -41.594 -35.562 7.262 1 77.75 22 PRO B N 1
ATOM 2708 C CA . PRO B 1 22 ? -40.656 -36.375 6.469 1 77.75 22 PRO B CA 1
ATOM 2709 C C . PRO B 1 22 ? -39.75 -35.531 5.582 1 77.75 22 PRO B C 1
ATOM 2711 O O . PRO B 1 22 ? -38.562 -35.844 5.391 1 77.75 22 PRO B O 1
ATOM 2714 N N . VAL B 1 23 ? -40.219 -34.438 5.156 1 76.31 23 VAL B N 1
ATOM 2715 C CA . VAL B 1 23 ? -39.469 -33.562 4.289 1 76.31 23 VAL B CA 1
ATOM 2716 C C . VAL B 1 23 ? -38.344 -32.875 5.102 1 76.31 23 VAL B C 1
ATOM 2718 O O . VAL B 1 23 ? -37.188 -32.812 4.668 1 76.31 23 VAL B O 1
ATOM 2721 N N . ILE B 1 24 ? -38.719 -32.469 6.258 1 76.69 24 ILE B N 1
ATOM 2722 C CA . ILE B 1 24 ? -37.75 -31.812 7.121 1 76.69 24 ILE B CA 1
ATOM 2723 C C . ILE B 1 24 ? -36.719 -32.812 7.586 1 76.69 24 ILE B C 1
ATOM 2725 O O . ILE B 1 24 ? -35.531 -32.5 7.598 1 76.69 24 ILE B O 1
ATOM 2729 N N . THR B 1 25 ? -37.219 -33.938 7.875 1 77.31 25 THR B N 1
ATOM 2730 C CA . THR B 1 25 ? -36.281 -34.969 8.32 1 77.31 25 THR B CA 1
ATOM 2731 C C . THR B 1 25 ? -35.312 -35.375 7.199 1 77.31 25 THR B C 1
ATOM 2733 O O . THR B 1 25 ? -34.125 -35.531 7.434 1 77.31 25 THR B O 1
ATOM 2736 N N . THR B 1 26 ? -35.844 -35.438 6.039 1 79.56 26 THR B N 1
ATOM 2737 C CA . THR B 1 26 ? -35 -35.75 4.891 1 79.56 26 THR B CA 1
ATOM 2738 C C . THR B 1 26 ? -34.031 -34.625 4.621 1 79.56 26 THR B C 1
ATOM 2740 O O . THR B 1 26 ? -32.844 -34.875 4.344 1 79.56 26 THR B O 1
ATOM 2743 N N . LEU B 1 27 ? -34.438 -33.5 4.801 1 77.5 27 LEU B N 1
ATOM 2744 C CA . LEU B 1 27 ? -33.562 -32.344 4.582 1 77.5 27 LEU B CA 1
ATOM 2745 C C . LEU B 1 27 ? -32.469 -32.281 5.629 1 77.5 27 LEU B C 1
ATOM 2747 O O . LEU B 1 27 ? -31.312 -32 5.309 1 77.5 27 LEU B O 1
ATOM 2751 N N . VAL B 1 28 ? -32.844 -32.625 6.801 1 77.94 28 VAL B N 1
ATOM 2752 C CA . VAL B 1 28 ? -31.859 -32.625 7.891 1 77.94 28 VAL B CA 1
ATOM 2753 C C . VAL B 1 28 ? -30.828 -33.75 7.656 1 77.94 28 VAL B C 1
ATOM 2755 O O . VAL B 1 28 ? -29.641 -33.531 7.863 1 77.94 28 VAL B O 1
ATOM 2758 N N . ILE B 1 29 ? -31.344 -34.844 7.125 1 75.19 29 ILE B N 1
ATOM 2759 C CA . ILE B 1 29 ? -30.453 -35.938 6.844 1 75.19 29 ILE B CA 1
ATOM 2760 C C . ILE B 1 29 ? -29.531 -35.594 5.68 1 75.19 29 ILE B C 1
ATOM 2762 O O . ILE B 1 29 ? -28.328 -35.875 5.727 1 75.19 29 ILE B O 1
ATOM 2766 N N . LEU B 1 30 ? -30.078 -34.875 4.766 1 80.12 30 LEU B N 1
ATOM 2767 C CA . LEU B 1 30 ? -29.297 -34.5 3.596 1 80.12 30 LEU B CA 1
ATOM 2768 C C . LEU B 1 30 ? -28.234 -33.469 3.961 1 80.12 30 LEU B C 1
ATOM 2770 O O . LEU B 1 30 ? -27.094 -33.562 3.504 1 80.12 30 LEU B O 1
ATOM 2774 N N . VAL B 1 31 ? -28.641 -32.594 4.77 1 79.94 31 VAL B N 1
ATOM 2775 C CA . VAL B 1 31 ? -27.703 -31.578 5.227 1 79.94 31 VAL B CA 1
ATOM 2776 C C . VAL B 1 31 ? -26.641 -32.219 6.105 1 79.94 31 VAL B C 1
ATOM 2778 O O . VAL B 1 31 ? -25.453 -31.922 5.977 1 79.94 31 VAL B O 1
ATOM 2781 N N . GLY B 1 32 ? -27.078 -33.062 6.918 1 77.31 32 GLY B N 1
ATOM 2782 C CA . GLY B 1 32 ? -26.125 -33.781 7.754 1 77.31 32 GLY B CA 1
ATOM 2783 C C . GLY B 1 32 ? -25.172 -34.656 6.957 1 77.31 32 GLY B C 1
ATOM 2784 O O . GLY B 1 32 ? -23.969 -34.656 7.227 1 77.31 32 GLY B O 1
ATOM 2785 N N . ALA B 1 33 ? -25.703 -35.281 6.027 1 79.19 33 ALA B N 1
ATOM 2786 C CA . ALA B 1 33 ? -24.875 -36.125 5.168 1 79.19 33 ALA B CA 1
ATOM 2787 C C . ALA B 1 33 ? -23.891 -35.281 4.348 1 79.19 33 ALA B C 1
ATOM 2789 O O . ALA B 1 33 ? -22.734 -35.656 4.18 1 79.19 33 ALA B O 1
ATOM 2790 N N . SER B 1 34 ? -24.391 -34.25 3.861 1 80.12 34 SER B N 1
ATOM 2791 C CA . SER B 1 34 ? -23.531 -33.344 3.102 1 80.12 34 SER B CA 1
ATOM 2792 C C . SER B 1 34 ? -22.422 -32.781 3.971 1 80.12 34 SER B C 1
ATOM 2794 O O . SER B 1 34 ? -21.266 -32.719 3.537 1 80.12 34 SER B O 1
ATOM 2796 N N . ARG B 1 35 ? -22.734 -32.531 5.156 1 78.44 35 ARG B N 1
ATOM 2797 C CA . ARG B 1 35 ? -21.734 -32 6.082 1 78.44 35 ARG B CA 1
ATOM 2798 C C . ARG B 1 35 ? -20.703 -33.062 6.418 1 78.44 35 ARG B C 1
ATOM 2800 O O . ARG B 1 35 ? -19.5 -32.781 6.461 1 78.44 35 ARG B O 1
ATOM 2807 N N . THR B 1 36 ? -21.234 -34.156 6.699 1 77.31 36 THR B N 1
ATOM 2808 C CA . THR B 1 36 ? -20.344 -35.25 7.008 1 77.31 36 THR B CA 1
ATOM 2809 C C . THR B 1 36 ? -19.438 -35.562 5.816 1 77.31 36 THR B C 1
ATOM 2811 O O . THR B 1 36 ? -18.25 -35.812 5.984 1 77.31 36 THR B O 1
ATOM 2814 N N . TYR B 1 37 ? -20 -35.562 4.699 1 78.12 37 TYR B N 1
ATOM 2815 C CA . TYR B 1 37 ? -19.234 -35.781 3.479 1 78.12 37 TYR B CA 1
ATOM 2816 C C . TYR B 1 37 ? -18.156 -34.719 3.316 1 78.12 37 TYR B C 1
ATOM 2818 O O . TYR B 1 37 ? -16.984 -35.062 3.049 1 78.12 37 TYR B O 1
ATOM 2826 N N . ASN B 1 38 ? -18.5 -33.531 3.521 1 74.5 38 ASN B N 1
ATOM 2827 C CA . ASN B 1 38 ? -17.547 -32.438 3.402 1 74.5 38 ASN B CA 1
ATOM 2828 C C . ASN B 1 38 ? -16.406 -32.562 4.418 1 74.5 38 ASN B C 1
ATOM 2830 O O . ASN B 1 38 ? -15.25 -32.281 4.102 1 74.5 38 ASN B O 1
ATOM 2834 N N . ILE B 1 39 ? -16.766 -33 5.547 1 77.38 39 ILE B N 1
ATOM 2835 C CA . ILE B 1 39 ? -15.766 -33.188 6.594 1 77.38 39 ILE B CA 1
ATOM 2836 C C . ILE B 1 39 ? -14.805 -34.281 6.195 1 77.38 39 ILE B C 1
ATOM 2838 O O . ILE B 1 39 ? -13.586 -34.156 6.352 1 77.38 39 ILE B O 1
ATOM 2842 N N . ILE B 1 40 ? -15.336 -35.344 5.664 1 75.19 40 ILE B N 1
ATOM 2843 C CA . ILE B 1 40 ? -14.516 -36.5 5.273 1 75.19 40 ILE B CA 1
ATOM 2844 C C . ILE B 1 40 ? -13.594 -36.094 4.121 1 75.19 40 ILE B C 1
ATOM 2846 O O . ILE B 1 40 ? -12.398 -36.406 4.145 1 75.19 40 ILE B O 1
ATOM 2850 N N . VAL B 1 41 ? -14.109 -35.438 3.193 1 76.5 41 VAL B N 1
ATOM 2851 C CA . VAL B 1 41 ? -13.328 -35 2.031 1 76.5 41 VAL B CA 1
ATOM 2852 C C . VAL B 1 41 ? -12.219 -34.062 2.471 1 76.5 41 VAL B C 1
ATOM 2854 O O . VAL B 1 41 ? -11.07 -34.188 2.033 1 76.5 41 VAL B O 1
ATOM 2857 N N . LYS B 1 42 ? -12.57 -33.219 3.324 1 78.31 42 LYS B N 1
ATOM 2858 C CA . LYS B 1 42 ? -11.594 -32.25 3.828 1 78.31 42 LYS B CA 1
ATOM 2859 C C . LYS B 1 42 ? -10.5 -32.969 4.629 1 78.31 42 LYS B C 1
ATOM 2861 O O . LYS B 1 42 ? -9.312 -32.656 4.48 1 78.31 42 LYS B O 1
ATOM 2866 N N . THR B 1 43 ? -10.922 -33.844 5.406 1 77.81 43 THR B N 1
ATOM 2867 C CA . THR B 1 43 ? -9.969 -34.594 6.227 1 77.81 43 THR B CA 1
ATOM 2868 C C . THR B 1 43 ? -9.039 -35.438 5.355 1 77.81 43 THR B C 1
ATOM 2870 O O . THR B 1 43 ? -7.84 -35.531 5.621 1 77.81 43 THR B O 1
ATOM 2873 N N . ASN B 1 44 ? -9.648 -36.031 4.332 1 78.38 44 ASN B N 1
ATOM 2874 C CA . ASN B 1 44 ? -8.852 -36.844 3.408 1 78.38 44 ASN B CA 1
ATOM 2875 C C . ASN B 1 44 ? -7.836 -35.969 2.654 1 78.38 44 ASN B C 1
ATOM 2877 O O . ASN B 1 44 ? -6.703 -36.406 2.426 1 78.38 44 ASN B O 1
ATOM 2881 N N . ARG B 1 45 ? -8.18 -34.844 2.277 1 81.19 45 ARG B N 1
ATOM 2882 C CA . ARG B 1 45 ? -7.281 -33.938 1.584 1 81.19 45 ARG B CA 1
ATOM 2883 C C . ARG B 1 45 ? -6.109 -33.531 2.479 1 81.19 45 ARG B C 1
ATOM 2885 O O . ARG B 1 45 ? -4.961 -33.531 2.031 1 81.19 45 ARG B O 1
ATOM 2892 N N . ARG B 1 46 ? -6.473 -33.312 3.686 1 81.06 46 ARG B N 1
ATOM 2893 C CA . ARG B 1 46 ? -5.434 -32.906 4.625 1 81.06 46 ARG B CA 1
ATOM 2894 C C . ARG B 1 46 ? -4.445 -34.062 4.859 1 81.06 46 ARG B C 1
ATOM 2896 O O . ARG B 1 46 ? -3.238 -33.812 4.969 1 81.06 46 ARG B O 1
ATOM 2903 N N . TRP B 1 47 ? -5.047 -35.188 4.938 1 79.44 47 TRP B N 1
ATOM 2904 C CA . TRP B 1 47 ? -4.191 -36.344 5.109 1 79.44 47 TRP B CA 1
ATOM 2905 C C . TRP B 1 47 ? -3.244 -36.5 3.928 1 79.44 47 TRP B C 1
ATOM 2907 O O . TRP B 1 47 ? -2.057 -36.781 4.109 1 79.44 47 TRP B O 1
ATOM 2917 N N . ARG B 1 48 ? -3.715 -36.344 2.73 1 82.25 48 ARG B N 1
ATOM 2918 C CA . ARG B 1 48 ? -2.893 -36.438 1.527 1 82.25 48 ARG B CA 1
ATOM 2919 C C . ARG B 1 48 ? -1.772 -35.406 1.552 1 82.25 48 ARG B C 1
ATOM 2921 O O . ARG B 1 48 ? -0.647 -35.688 1.138 1 82.25 48 ARG B O 1
ATOM 2928 N N . TRP B 1 49 ? -2.072 -34.281 2.016 1 86.75 49 TRP B N 1
ATOM 2929 C CA . TRP B 1 49 ? -1.087 -33.219 2.061 1 86.75 49 TRP B CA 1
ATOM 2930 C C . TRP B 1 49 ? -0.009 -33.5 3.1 1 86.75 49 TRP B C 1
ATOM 2932 O O . TRP B 1 49 ? 1.163 -33.188 2.895 1 86.75 49 TRP B O 1
ATOM 2942 N N . CYS B 1 50 ? -0.389 -34.156 4.191 1 81.19 50 CYS B N 1
ATOM 2943 C CA . CYS B 1 50 ? 0.553 -34.531 5.242 1 81.19 50 CYS B CA 1
ATOM 2944 C C . CYS B 1 50 ? 1.486 -35.625 4.762 1 81.19 50 CYS B C 1
ATOM 2946 O O . CYS B 1 50 ? 2.625 -35.719 5.219 1 81.19 50 CYS B O 1
ATOM 2948 N N . GLU B 1 51 ? 1.025 -36.344 3.762 1 82.25 51 GLU B N 1
ATOM 2949 C CA . GLU B 1 51 ? 1.804 -37.469 3.26 1 82.25 51 GLU B CA 1
ATOM 2950 C C . GLU B 1 51 ? 2.75 -37.031 2.145 1 82.25 51 GLU B C 1
ATOM 2952 O O . GLU B 1 51 ? 3.449 -37.875 1.559 1 82.25 51 GLU B O 1
ATOM 2957 N N . ALA B 1 52 ? 2.768 -35.781 1.873 1 85.19 52 ALA B N 1
ATOM 2958 C CA . ALA B 1 52 ? 3.629 -35.312 0.803 1 85.19 52 ALA B CA 1
ATOM 2959 C C . ALA B 1 52 ? 5.102 -35.5 1.152 1 85.19 52 ALA B C 1
ATOM 2961 O O . ALA B 1 52 ? 5.961 -35.5 0.266 1 85.19 52 ALA B O 1
ATOM 2962 N N . GLY B 1 53 ? 5.449 -35.625 2.418 1 86.31 53 GLY B N 1
ATOM 2963 C CA . GLY B 1 53 ? 6.82 -35.812 2.854 1 86.31 53 GLY B CA 1
ATOM 2964 C C . GLY B 1 53 ? 7.344 -34.719 3.746 1 86.31 53 GLY B C 1
ATOM 2965 O O . GLY B 1 53 ? 6.734 -33.656 3.838 1 86.31 53 GLY B O 1
ATOM 2966 N N . ARG B 1 54 ? 8.43 -35 4.359 1 89.19 54 ARG B N 1
ATOM 2967 C CA . ARG B 1 54 ? 9.07 -34.031 5.211 1 89.19 54 ARG B CA 1
ATOM 2968 C C . ARG B 1 54 ? 9.727 -32.938 4.371 1 89.19 54 ARG B C 1
ATOM 2970 O O . ARG B 1 54 ? 10.406 -33.219 3.385 1 89.19 54 ARG B O 1
ATOM 2977 N N . ASP B 1 55 ? 9.422 -31.688 4.688 1 93.69 55 ASP B N 1
ATOM 2978 C CA . ASP B 1 55 ? 10.016 -30.5 4.082 1 93.69 55 ASP B CA 1
ATOM 2979 C C . ASP B 1 55 ? 9.586 -30.359 2.625 1 93.69 55 ASP B C 1
ATOM 2981 O O . ASP B 1 55 ? 10.367 -29.906 1.783 1 93.69 55 ASP B O 1
ATOM 2985 N N . VAL B 1 56 ? 8.438 -30.984 2.326 1 95.44 56 VAL B N 1
ATOM 2986 C CA . VAL B 1 56 ? 7.793 -30.766 1.033 1 95.44 56 VAL B CA 1
ATOM 2987 C C . VAL B 1 56 ? 6.641 -29.781 1.186 1 95.44 56 VAL B C 1
ATOM 2989 O O . VAL B 1 56 ? 5.777 -29.938 2.049 1 95.44 56 VAL B O 1
ATOM 2992 N N . VAL B 1 57 ? 6.668 -28.781 0.369 1 97.19 57 VAL B N 1
ATOM 2993 C CA . VAL B 1 57 ? 5.637 -27.75 0.428 1 97.19 57 VAL B CA 1
ATOM 2994 C C . VAL B 1 57 ? 4.477 -28.125 -0.491 1 97.19 57 VAL B C 1
ATOM 2996 O O . VAL B 1 57 ? 4.688 -28.469 -1.656 1 97.19 57 VAL B O 1
ATOM 2999 N N . VAL B 1 58 ? 3.277 -28.094 0.011 1 96.94 58 VAL B N 1
ATOM 3000 C CA . VAL B 1 58 ? 2.094 -28.188 -0.837 1 96.94 58 VAL B CA 1
ATOM 3001 C C . VAL B 1 58 ? 1.51 -26.797 -1.064 1 96.94 58 VAL B C 1
ATOM 3003 O O . VAL B 1 58 ? 0.972 -26.172 -0.139 1 96.94 58 VAL B O 1
ATOM 3006 N N . LEU B 1 59 ? 1.653 -26.328 -2.248 1 97.69 59 LEU B N 1
ATOM 3007 C CA . LEU B 1 59 ? 1.174 -25 -2.621 1 97.69 59 LEU B CA 1
ATOM 3008 C C . LEU B 1 59 ? -0.254 -25.062 -3.154 1 97.69 59 LEU B C 1
ATOM 3010 O O . LEU B 1 59 ? -0.504 -25.688 -4.195 1 97.69 59 LEU B O 1
ATOM 3014 N N . HIS B 1 60 ? -1.177 -24.469 -2.41 1 96.38 60 HIS B N 1
ATOM 3015 C CA . HIS B 1 60 ? -2.578 -24.422 -2.811 1 96.38 60 HIS B CA 1
ATOM 3016 C C . HIS B 1 60 ? -2.898 -23.125 -3.555 1 96.38 60 HIS B C 1
ATOM 3018 O O . HIS B 1 60 ? -2.717 -22.031 -3.014 1 96.38 60 HIS B O 1
ATOM 3024 N N . CYS B 1 61 ? -3.352 -23.234 -4.797 1 95.25 61 CYS B N 1
ATOM 3025 C CA . CYS B 1 61 ? -3.623 -22.062 -5.621 1 95.25 61 CYS B CA 1
ATOM 3026 C C . CYS B 1 61 ? -4.59 -22.406 -6.75 1 95.25 61 CYS B C 1
ATOM 3028 O O . CYS B 1 61 ? -4.875 -23.578 -7 1 95.25 61 CYS B O 1
ATOM 3030 N N . PRO B 1 62 ? -5.156 -21.359 -7.402 1 91.75 62 PRO B N 1
ATOM 3031 C CA . PRO B 1 62 ? -5.969 -21.625 -8.594 1 91.75 62 PRO B CA 1
ATOM 3032 C C . PRO B 1 62 ? -5.164 -22.266 -9.727 1 91.75 62 PRO B C 1
ATOM 3034 O O . PRO B 1 62 ? -3.938 -22.125 -9.766 1 91.75 62 PRO B O 1
ATOM 3037 N N . GLY B 1 63 ? -5.84 -22.844 -10.594 1 91.12 63 GLY B N 1
ATOM 3038 C CA . GLY B 1 63 ? -5.203 -23.594 -11.672 1 91.12 63 GLY B CA 1
ATOM 3039 C C . GLY B 1 63 ? -4.324 -22.719 -12.555 1 91.12 63 GLY B C 1
ATOM 3040 O O . GLY B 1 63 ? -4.246 -21.5 -12.359 1 91.12 63 GLY B O 1
ATOM 3041 N N . ARG B 1 64 ? -3.617 -23.359 -13.445 1 94.81 64 ARG B N 1
ATOM 3042 C CA . ARG B 1 64 ? -2.713 -22.703 -14.391 1 94.81 64 ARG B CA 1
ATOM 3043 C C . ARG B 1 64 ? -3.475 -21.766 -15.32 1 94.81 64 ARG B C 1
ATOM 3045 O O . ARG B 1 64 ? -4.668 -21.953 -15.562 1 94.81 64 ARG B O 1
ATOM 3052 N N . GLY B 1 65 ? -2.789 -20.719 -15.75 1 93.69 65 GLY B N 1
ATOM 3053 C CA . GLY B 1 65 ? -3.387 -19.766 -16.672 1 93.69 65 GLY B CA 1
ATOM 3054 C C . GLY B 1 65 ? -3.021 -20.047 -18.125 1 93.69 65 GLY B C 1
ATOM 3055 O O . GLY B 1 65 ? -2.131 -20.844 -18.406 1 93.69 65 GLY B O 1
ATOM 3056 N N . ARG B 1 66 ? -3.688 -19.344 -18.969 1 93.69 66 ARG B N 1
ATOM 3057 C CA . ARG B 1 66 ? -3.484 -19.5 -20.406 1 93.69 66 ARG B CA 1
ATOM 3058 C C . ARG B 1 66 ? -2.16 -18.891 -20.844 1 93.69 66 ARG B C 1
ATOM 3060 O O . ARG B 1 66 ? -1.461 -19.438 -21.688 1 93.69 66 ARG B O 1
ATOM 3067 N N . PHE B 1 67 ? -1.81 -17.75 -20.234 1 95.12 67 PHE B N 1
ATOM 3068 C CA . PHE B 1 67 ? -0.687 -16.984 -20.75 1 95.12 67 PHE B CA 1
ATOM 3069 C C . PHE B 1 67 ? 0.478 -17 -19.766 1 95.12 67 PHE B C 1
ATOM 3071 O O . PHE B 1 67 ? 1.613 -16.688 -20.141 1 95.12 67 PHE B O 1
ATOM 3078 N N . ALA B 1 68 ? 0.216 -17.297 -18.516 1 96.5 68 ALA B N 1
ATOM 3079 C CA . ALA B 1 68 ? 1.207 -17.422 -17.438 1 96.5 68 ALA B CA 1
ATOM 3080 C C . ALA B 1 68 ? 0.852 -18.547 -16.484 1 96.5 68 ALA B C 1
ATOM 3082 O O . ALA B 1 68 ? -0.307 -18.969 -16.406 1 96.5 68 ALA B O 1
ATOM 3083 N N . PRO B 1 69 ? 1.836 -19.016 -15.75 1 96.75 69 PRO B N 1
ATOM 3084 C CA . PRO B 1 69 ? 1.558 -20.125 -14.836 1 96.75 69 PRO B CA 1
ATOM 3085 C C . PRO B 1 69 ? 0.451 -19.797 -13.836 1 96.75 69 PRO B C 1
ATOM 3087 O O . PRO B 1 69 ? -0.247 -20.703 -13.367 1 96.75 69 PRO B O 1
ATOM 3090 N N . SER B 1 70 ? 0.328 -18.547 -13.531 1 95.69 70 SER B N 1
ATOM 3091 C CA . SER B 1 70 ? -0.771 -18.125 -12.672 1 95.69 70 SER B CA 1
ATOM 3092 C C . SER B 1 70 ? -1.25 -16.719 -13.039 1 95.69 70 SER B C 1
ATOM 3094 O O . SER B 1 70 ? -0.462 -15.891 -13.492 1 95.69 70 SER B O 1
ATOM 3096 N N . MET B 1 71 ? -2.545 -16.516 -12.766 1 92.88 71 MET B N 1
ATOM 3097 C CA . MET B 1 71 ? -3.113 -15.195 -12.977 1 92.88 71 MET B CA 1
ATOM 3098 C C . MET B 1 71 ? -2.881 -14.305 -11.758 1 92.88 71 MET B C 1
ATOM 3100 O O . MET B 1 71 ? -3.01 -13.086 -11.844 1 92.88 71 MET B O 1
ATOM 3104 N N . SER B 1 72 ? -2.623 -14.898 -10.664 1 94.94 72 SER B N 1
ATOM 3105 C CA . SER B 1 72 ? -2.371 -14.164 -9.43 1 94.94 72 SER B CA 1
ATOM 3106 C C . SER B 1 72 ? -0.884 -13.883 -9.25 1 94.94 72 SER B C 1
ATOM 3108 O O . SER B 1 72 ? -0.074 -14.805 -9.18 1 94.94 72 SER B O 1
ATOM 3110 N N . PRO B 1 73 ? -0.516 -12.625 -9.141 1 97.19 73 PRO B N 1
ATOM 3111 C CA . PRO B 1 73 ? 0.901 -12.336 -8.906 1 97.19 73 PRO B CA 1
ATOM 3112 C C . PRO B 1 73 ? 1.403 -12.883 -7.574 1 97.19 73 PRO B C 1
ATOM 3114 O O . PRO B 1 73 ? 2.596 -13.164 -7.43 1 97.19 73 PRO B O 1
ATOM 3117 N N . PHE B 1 74 ? 0.509 -13.117 -6.66 1 97.31 74 PHE B N 1
ATOM 3118 C CA . PHE B 1 74 ? 0.923 -13.617 -5.355 1 97.31 74 PHE B CA 1
ATOM 3119 C C . PHE B 1 74 ? 1.238 -15.109 -5.422 1 97.31 74 PHE B C 1
ATOM 3121 O O . PHE B 1 74 ? 2.166 -15.578 -4.762 1 97.31 74 PHE B O 1
ATOM 3128 N N . VAL B 1 75 ? 0.497 -15.805 -6.199 1 97.56 75 VAL B N 1
ATOM 3129 C CA . VAL B 1 75 ? 0.806 -17.219 -6.43 1 97.56 75 VAL B CA 1
ATOM 3130 C C . VAL B 1 75 ? 2.113 -17.344 -7.207 1 97.56 75 VAL B C 1
ATOM 3132 O O . VAL B 1 75 ? 2.982 -18.141 -6.852 1 97.56 75 VAL B O 1
ATOM 3135 N N . LEU B 1 76 ? 2.184 -16.531 -8.258 1 98.31 76 LEU B N 1
ATOM 3136 C CA . LEU B 1 76 ? 3.379 -16.562 -9.094 1 98.31 76 LEU B CA 1
ATOM 3137 C C . LEU B 1 76 ? 4.617 -16.203 -8.281 1 98.31 76 LEU B C 1
ATOM 3139 O O . LEU B 1 76 ? 5.68 -16.797 -8.453 1 98.31 76 LEU B O 1
ATOM 3143 N N . LYS B 1 77 ? 4.531 -15.25 -7.457 1 98.31 77 LYS B N 1
ATOM 3144 C CA . LYS B 1 77 ? 5.613 -14.828 -6.574 1 98.31 77 LYS B CA 1
ATOM 3145 C C . LYS B 1 77 ? 6.086 -15.977 -5.695 1 98.31 77 LYS B C 1
ATOM 3147 O O . LYS B 1 77 ? 7.289 -16.234 -5.586 1 98.31 77 LYS B O 1
ATOM 3152 N N . LEU B 1 78 ? 5.16 -16.641 -5.062 1 98.31 78 LEU B N 1
ATOM 3153 C CA . LEU B 1 78 ? 5.496 -17.719 -4.133 1 98.31 78 LEU B CA 1
ATOM 3154 C C . LEU B 1 78 ? 6.102 -18.906 -4.871 1 98.31 78 LEU B C 1
ATOM 3156 O O . LEU B 1 78 ? 7.105 -19.469 -4.426 1 98.31 78 LEU B O 1
ATOM 3160 N N . GLU B 1 79 ? 5.504 -19.281 -5.996 1 98.5 79 GLU B N 1
ATOM 3161 C CA . GLU B 1 79 ? 6.055 -20.391 -6.762 1 98.5 79 GLU B CA 1
ATOM 3162 C C . GLU B 1 79 ? 7.434 -20.047 -7.32 1 98.5 79 GLU B C 1
ATOM 3164 O O . GLU B 1 79 ? 8.328 -20.891 -7.34 1 98.5 79 GLU B O 1
ATOM 3169 N N . THR B 1 80 ? 7.605 -18.844 -7.793 1 98.5 80 THR B N 1
ATOM 3170 C CA . THR B 1 80 ? 8.914 -18.391 -8.266 1 98.5 80 THR B CA 1
ATOM 3171 C C . THR B 1 80 ? 9.953 -18.5 -7.156 1 98.5 80 THR B C 1
ATOM 3173 O O . THR B 1 80 ? 11.078 -18.953 -7.398 1 98.5 80 THR B O 1
ATOM 3176 N N . PHE B 1 81 ? 9.578 -18.203 -5.906 1 98.38 81 PHE B N 1
ATOM 3177 C CA . PHE B 1 81 ? 10.477 -18.297 -4.758 1 98.38 81 PHE B CA 1
ATOM 3178 C C . PHE B 1 81 ? 10.852 -19.75 -4.477 1 98.38 81 PHE B C 1
ATOM 3180 O O . PHE B 1 81 ? 12.016 -20.047 -4.211 1 98.38 81 PHE B O 1
ATOM 3187 N N . LEU B 1 82 ? 9.844 -20.594 -4.531 1 98.25 82 LEU B N 1
ATOM 3188 C CA . LEU B 1 82 ? 10.109 -22 -4.277 1 98.25 82 LEU B CA 1
ATOM 3189 C C . LEU B 1 82 ? 11.086 -22.562 -5.305 1 98.25 82 LEU B C 1
ATOM 3191 O O . LEU B 1 82 ? 12 -23.328 -4.949 1 98.25 82 LEU B O 1
ATOM 3195 N N . ARG B 1 83 ? 10.898 -22.172 -6.531 1 97.5 83 ARG B N 1
ATOM 3196 C CA . ARG B 1 83 ? 11.758 -22.625 -7.613 1 97.5 83 ARG B CA 1
ATOM 3197 C C . ARG B 1 83 ? 13.164 -22.047 -7.473 1 97.5 83 ARG B C 1
ATOM 3199 O O . ARG B 1 83 ? 14.156 -22.766 -7.586 1 97.5 83 ARG B O 1
ATOM 3206 N N . PHE B 1 84 ? 13.227 -20.781 -7.207 1 94.69 84 PHE B N 1
ATOM 3207 C CA . PHE B 1 84 ? 14.484 -20.062 -7.012 1 94.69 84 PHE B CA 1
ATOM 3208 C C . PHE B 1 84 ? 15.281 -20.688 -5.867 1 94.69 84 PHE B C 1
ATOM 3210 O O . PHE B 1 84 ? 16.5 -20.859 -5.969 1 94.69 84 PHE B O 1
ATOM 3217 N N . ALA B 1 85 ? 14.609 -21.031 -4.812 1 95.38 85 ALA B N 1
ATOM 3218 C CA . ALA B 1 85 ? 15.234 -21.531 -3.598 1 95.38 85 ALA B CA 1
ATOM 3219 C C . ALA B 1 85 ? 15.422 -23.047 -3.672 1 95.38 85 ALA B C 1
ATOM 3221 O O . ALA B 1 85 ? 15.945 -23.672 -2.738 1 95.38 85 ALA B O 1
ATOM 3222 N N . ASN B 1 86 ? 15 -23.656 -4.699 1 95.44 86 ASN B N 1
ATOM 3223 C CA . ASN B 1 86 ? 15.102 -25.094 -4.898 1 95.44 86 ASN B CA 1
ATOM 3224 C C . ASN B 1 86 ? 14.438 -25.859 -3.764 1 95.44 86 ASN B C 1
ATOM 3226 O O . ASN B 1 86 ? 15.016 -26.797 -3.217 1 95.44 86 ASN B O 1
ATOM 3230 N N . ILE B 1 87 ? 13.312 -25.359 -3.391 1 97.06 87 ILE B N 1
ATOM 3231 C CA . ILE B 1 87 ? 12.492 -26.047 -2.393 1 97.06 87 ILE B CA 1
ATOM 3232 C C . ILE B 1 87 ? 11.492 -26.969 -3.084 1 97.06 87 ILE B C 1
ATOM 3234 O O . ILE B 1 87 ? 10.789 -26.562 -4.008 1 97.06 87 ILE B O 1
ATOM 3238 N N . THR B 1 88 ? 11.453 -28.188 -2.674 1 97 88 THR B N 1
ATOM 3239 C CA . THR B 1 88 ? 10.539 -29.156 -3.254 1 97 88 THR B CA 1
ATOM 3240 C C . THR B 1 88 ? 9.086 -28.797 -2.926 1 97 88 THR B C 1
ATOM 3242 O O . THR B 1 88 ? 8.766 -28.484 -1.78 1 97 88 THR B O 1
ATOM 3245 N N . TYR B 1 89 ? 8.25 -28.844 -3.984 1 97.44 89 TYR B N 1
ATOM 3246 C CA . TYR B 1 89 ? 6.855 -28.516 -3.727 1 97.44 89 TYR B CA 1
ATOM 3247 C 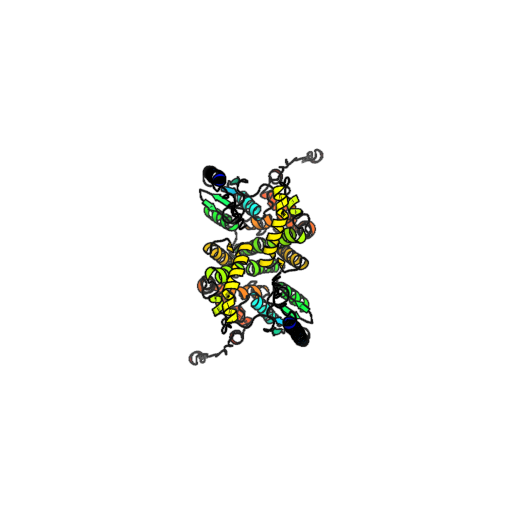C . TYR B 1 89 ? 5.934 -29.281 -4.66 1 97.44 89 TYR B C 1
ATOM 3249 O O . TYR B 1 89 ? 6.371 -29.797 -5.691 1 97.44 89 TYR B O 1
ATOM 3257 N N . LYS B 1 90 ? 4.703 -29.406 -4.234 1 95.88 90 LYS B N 1
ATOM 3258 C CA . LYS B 1 90 ? 3.592 -29.938 -5.016 1 95.88 90 LYS B CA 1
ATOM 3259 C C . LYS B 1 90 ? 2.477 -28.906 -5.156 1 95.88 90 LYS B C 1
ATOM 3261 O O . LYS B 1 90 ? 2.283 -28.078 -4.273 1 95.88 90 LYS B O 1
ATOM 3266 N N . LEU B 1 91 ? 1.79 -29.016 -6.254 1 95.88 91 LEU B N 1
ATOM 3267 C CA . LEU B 1 91 ? 0.691 -28.094 -6.496 1 95.88 91 LEU B CA 1
ATOM 3268 C C . LEU B 1 91 ? -0.649 -28.734 -6.16 1 95.88 91 LEU B C 1
ATOM 3270 O O . LEU B 1 91 ? -0.872 -29.906 -6.461 1 95.88 91 LEU B O 1
ATOM 3274 N N . ASP B 1 92 ? -1.457 -27.953 -5.5 1 94.69 92 ASP B N 1
ATOM 3275 C CA . ASP B 1 92 ? -2.838 -28.359 -5.238 1 94.69 92 ASP B CA 1
ATOM 3276 C C . ASP B 1 92 ? -3.82 -27.328 -5.801 1 94.69 92 ASP B C 1
ATOM 3278 O O . ASP B 1 92 ? -3.84 -26.172 -5.363 1 94.69 92 ASP B O 1
ATOM 3282 N N . PHE B 1 93 ? -4.66 -27.781 -6.723 1 91.62 93 PHE B N 1
ATOM 3283 C CA . PHE B 1 93 ? -5.645 -26.891 -7.328 1 91.62 93 PHE B CA 1
ATOM 3284 C C . PHE B 1 93 ? -7.031 -27.156 -6.758 1 91.62 93 PHE B C 1
ATOM 3286 O O . PHE B 1 93 ? -7.988 -26.453 -7.086 1 91.62 93 PHE B O 1
ATOM 3293 N N . GLU B 1 94 ? -7.18 -28.078 -5.875 1 89.5 94 GLU B N 1
ATOM 3294 C CA . GLU B 1 94 ? -8.484 -28.5 -5.375 1 89.5 94 GLU B CA 1
ATOM 3295 C C . GLU B 1 94 ? -9.023 -27.516 -4.34 1 89.5 94 GLU B C 1
ATOM 3297 O O . GLU B 1 94 ? -10.234 -27.312 -4.238 1 89.5 94 GLU B O 1
ATOM 3302 N N . GLU B 1 95 ? -8.141 -26.984 -3.551 1 90.75 95 GLU B N 1
ATOM 3303 C CA . GLU B 1 95 ? -8.531 -26 -2.545 1 90.75 95 GLU B CA 1
ATOM 3304 C C . GLU B 1 95 ? -7.715 -24.719 -2.674 1 90.75 95 GLU B C 1
ATOM 3306 O O . GLU B 1 95 ? -6.875 -24.422 -1.818 1 90.75 95 GLU B O 1
ATOM 3311 N N . PRO B 1 96 ? -8.062 -24.031 -3.648 1 91.19 96 PRO B N 1
ATOM 3312 C CA . PRO B 1 96 ? -7.242 -22.844 -3.941 1 91.19 96 PRO B CA 1
ATOM 3313 C C . PRO B 1 96 ? -7.336 -21.781 -2.852 1 91.19 96 PRO B C 1
ATOM 3315 O O . PRO B 1 96 ? -6.418 -20.969 -2.695 1 91.19 96 PRO B O 1
ATOM 3318 N N . PHE B 1 97 ? -8.406 -21.719 -2.074 1 89.62 97 PHE B N 1
ATOM 3319 C CA . PHE B 1 97 ? -8.586 -20.719 -1.039 1 89.62 97 PHE B CA 1
ATOM 3320 C C . PHE B 1 97 ? -8.57 -21.344 0.347 1 89.62 97 PHE B C 1
ATOM 3322 O O . PHE B 1 97 ? -9.305 -22.297 0.608 1 89.62 97 PHE B O 1
ATOM 3329 N N . GLY B 1 98 ? -7.645 -20.844 1.101 1 83.06 98 GLY B N 1
ATOM 3330 C CA . GLY B 1 98 ? -7.5 -21.359 2.451 1 83.06 98 GLY B CA 1
ATOM 3331 C C . GLY B 1 98 ? -8.422 -20.688 3.451 1 83.06 98 GLY B C 1
ATOM 3332 O O . GLY B 1 98 ? -9.508 -20.234 3.094 1 83.06 98 GLY B O 1
ATOM 3333 N N . VAL B 1 99 ? -7.816 -20.75 4.688 1 77.38 99 VAL B N 1
ATOM 3334 C CA . VAL B 1 99 ? -8.523 -20.094 5.785 1 77.38 99 VAL B CA 1
ATOM 3335 C C . VAL B 1 99 ? -8.562 -18.594 5.555 1 77.38 99 VAL B C 1
ATOM 3337 O O . VAL B 1 99 ? -7.672 -18.031 4.91 1 77.38 99 VAL B O 1
ATOM 3340 N N . LYS B 1 100 ? -9.586 -17.891 5.777 1 75.31 100 LYS B N 1
ATOM 3341 C CA . LYS B 1 100 ? -9.766 -16.438 5.668 1 75.31 100 LYS B CA 1
ATOM 3342 C C . LYS B 1 100 ? -9.922 -16.016 4.211 1 75.31 100 LYS B C 1
ATOM 3344 O O . LYS B 1 100 ? -9.656 -14.859 3.867 1 75.31 100 LYS B O 1
ATOM 3349 N N . ASP B 1 101 ? -9.961 -17.078 3.25 1 79.88 101 ASP B N 1
ATOM 3350 C CA . ASP B 1 101 ? -10.266 -16.844 1.842 1 79.88 101 ASP B CA 1
ATOM 3351 C C . ASP B 1 101 ? -9.07 -16.234 1.112 1 79.88 101 ASP B C 1
ATOM 3353 O O . ASP B 1 101 ? -9.234 -15.352 0.273 1 79.88 101 ASP B O 1
ATOM 3357 N N . LYS B 1 102 ? -7.891 -16.703 1.521 1 83.62 102 LYS B N 1
ATOM 3358 C CA . LYS B 1 102 ? -6.688 -16.156 0.912 1 83.62 102 LYS B CA 1
ATOM 3359 C C . LYS B 1 102 ? -6.051 -17.141 -0.052 1 83.62 102 LYS B C 1
ATOM 3361 O O . LYS B 1 102 ? -6.137 -18.359 0.154 1 83.62 102 LYS B O 1
ATOM 3366 N N . THR B 1 103 ? -5.574 -16.781 -1.08 1 92.12 103 THR B N 1
ATOM 3367 C CA . THR B 1 103 ? -4.734 -17.516 -2.021 1 92.12 103 THR B CA 1
ATOM 3368 C C . THR B 1 103 ? -3.496 -16.703 -2.389 1 92.12 103 THR B C 1
ATOM 3370 O O . THR B 1 103 ? -3.561 -15.469 -2.49 1 92.12 103 THR B O 1
ATOM 3373 N N . PRO B 1 104 ? -2.291 -17.281 -2.402 1 95.88 104 PRO B N 1
ATOM 3374 C CA . PRO B 1 104 ? -1.977 -18.688 -2.158 1 95.88 104 PRO B CA 1
ATOM 3375 C C . PRO B 1 104 ? -1.883 -19.031 -0.672 1 95.88 104 PRO B C 1
ATOM 3377 O O . PRO B 1 104 ? -1.864 -18.125 0.169 1 95.88 104 PRO B O 1
ATOM 3380 N N . TRP B 1 105 ? -1.945 -20.266 -0.359 1 95.25 105 TRP B N 1
ATOM 3381 C CA . TRP B 1 105 ? -1.577 -20.781 0.955 1 95.25 105 TRP B CA 1
ATOM 3382 C C . TRP B 1 105 ? -0.841 -22.109 0.831 1 95.25 105 TRP B C 1
ATOM 3384 O O . TRP B 1 105 ? -0.737 -22.672 -0.264 1 95.25 105 TRP B O 1
ATOM 3394 N N . VAL B 1 106 ? -0.233 -22.562 1.959 1 96.25 106 VAL B N 1
ATOM 3395 C CA . VAL B 1 106 ? 0.603 -23.75 1.839 1 96.25 106 VAL B CA 1
ATOM 3396 C C . VAL B 1 106 ? 0.377 -24.672 3.041 1 96.25 106 VAL B C 1
ATOM 3398 O O . VAL B 1 106 ? -0.017 -24.203 4.113 1 96.25 106 VAL B O 1
ATOM 3401 N N . THR B 1 107 ? 0.506 -25.906 2.83 1 94.44 107 THR B N 1
ATOM 3402 C CA . THR B 1 107 ? 0.685 -26.891 3.881 1 94.44 107 THR B CA 1
ATOM 3403 C C . THR B 1 107 ? 2.141 -27.359 3.949 1 94.44 107 THR B C 1
ATOM 3405 O O . THR B 1 107 ? 2.732 -27.719 2.932 1 94.44 107 THR B O 1
ATOM 3408 N N . PHE B 1 108 ? 2.723 -27.203 5.098 1 94.81 108 PHE B N 1
ATOM 3409 C CA . PHE B 1 108 ? 4.129 -27.531 5.297 1 94.81 108 PHE B CA 1
ATOM 3410 C C . PHE B 1 108 ? 4.344 -28.203 6.648 1 94.81 108 PHE B C 1
ATOM 3412 O O . PHE B 1 108 ? 4.102 -27.594 7.695 1 94.81 108 PHE B O 1
ATOM 3419 N N . ASN B 1 109 ? 4.766 -29.438 6.605 1 93 109 ASN B N 1
ATOM 3420 C CA . ASN B 1 109 ? 5.035 -30.203 7.816 1 93 109 ASN B CA 1
ATOM 3421 C C . ASN B 1 109 ? 3.869 -30.125 8.797 1 93 109 ASN B C 1
ATOM 3423 O O . ASN B 1 109 ? 4.066 -29.875 9.984 1 93 109 ASN B O 1
ATOM 3427 N N . GLY B 1 110 ? 2.67 -30.172 8.266 1 87.5 110 GLY B N 1
ATOM 3428 C CA . GLY B 1 110 ? 1.468 -30.25 9.078 1 87.5 110 GLY B CA 1
ATOM 3429 C C . GLY B 1 110 ? 0.897 -28.891 9.438 1 87.5 110 GLY B C 1
ATOM 3430 O O . GLY B 1 110 ? -0.171 -28.812 10.047 1 87.5 110 GLY B O 1
ATOM 3431 N N . GLU B 1 111 ? 1.555 -27.906 9.047 1 90.56 111 GLU B N 1
ATOM 3432 C CA . GLU B 1 111 ? 1.091 -26.547 9.352 1 90.56 111 GLU B CA 1
ATOM 3433 C C . GLU B 1 111 ? 0.513 -25.875 8.109 1 90.56 111 GLU B C 1
ATOM 3435 O O . GLU B 1 111 ? 1 -26.078 7 1 90.56 111 GLU B O 1
ATOM 3440 N N . GLU B 1 112 ? -0.526 -25.141 8.312 1 91.25 112 GLU B N 1
ATOM 3441 C CA . GLU B 1 112 ? -1.093 -24.312 7.258 1 91.25 112 GLU B CA 1
ATOM 3442 C C . GLU B 1 112 ? -0.604 -22.875 7.367 1 91.25 112 GLU B C 1
ATOM 3444 O O . GLU B 1 112 ? -0.697 -22.25 8.43 1 91.25 112 GLU B O 1
ATOM 3449 N N . LEU B 1 113 ? -0.022 -22.438 6.328 1 92.31 113 LEU B N 1
ATOM 3450 C CA . LEU B 1 113 ? 0.516 -21.094 6.293 1 92.31 113 LEU B CA 1
ATOM 3451 C C . LEU B 1 113 ? -0.139 -20.266 5.184 1 92.31 113 LEU B C 1
ATOM 3453 O O . LEU B 1 113 ? -0.388 -20.797 4.09 1 92.31 113 LEU B O 1
ATOM 3457 N N . THR B 1 114 ? -0.46 -19.062 5.527 1 90.5 114 THR B N 1
ATOM 3458 C CA . THR B 1 114 ? -1.069 -18.172 4.547 1 90.5 114 THR B CA 1
ATOM 3459 C C . THR B 1 114 ? -0.209 -16.922 4.332 1 90.5 114 THR B C 1
ATOM 3461 O O . THR B 1 114 ? 0.78 -16.719 5.039 1 90.5 114 THR B O 1
ATOM 3464 N N . ASP B 1 115 ? -0.553 -16.156 3.295 1 88.5 115 ASP B N 1
ATOM 3465 C CA . ASP B 1 115 ? 0.138 -14.93 2.934 1 88.5 115 ASP B CA 1
ATOM 3466 C C . ASP B 1 115 ? 1.5 -15.227 2.311 1 88.5 115 ASP B C 1
ATOM 3468 O O . ASP B 1 115 ? 2.389 -15.766 2.975 1 88.5 115 ASP B O 1
ATOM 3472 N N . SER B 1 116 ? 1.644 -14.828 1.151 1 92.94 116 SER B N 1
ATOM 3473 C CA . SER B 1 116 ? 2.83 -15.172 0.375 1 92.94 116 SER B CA 1
ATOM 3474 C C . SER B 1 116 ? 4.09 -14.586 0.998 1 92.94 116 SER B C 1
ATOM 3476 O O . SER B 1 116 ? 5.137 -15.234 1.025 1 92.94 116 SER B O 1
ATOM 3478 N N . GLN B 1 117 ? 4.043 -13.43 1.602 1 91.94 117 GLN B N 1
ATOM 3479 C CA . GLN B 1 117 ? 5.223 -12.797 2.193 1 91.94 117 GLN B CA 1
ATOM 3480 C C . GLN B 1 117 ? 5.648 -13.523 3.467 1 91.94 117 GLN B C 1
ATOM 3482 O O . GLN B 1 117 ? 6.84 -13.742 3.691 1 91.94 117 GLN B O 1
ATOM 3487 N N . LEU B 1 118 ? 4.734 -13.898 4.297 1 91.94 118 LEU B N 1
ATOM 3488 C CA . LEU B 1 118 ? 5.027 -14.602 5.539 1 91.94 118 LEU B CA 1
ATOM 3489 C C . LEU B 1 118 ? 5.582 -15.992 5.258 1 91.94 118 LEU B C 1
ATOM 3491 O O . LEU B 1 118 ? 6.465 -16.469 5.977 1 91.94 118 LEU B O 1
ATOM 3495 N N . VAL B 1 119 ? 5.016 -16.609 4.242 1 95.31 119 VAL B N 1
ATOM 3496 C CA . VAL B 1 119 ? 5.48 -17.922 3.854 1 95.31 119 VAL B CA 1
ATOM 3497 C C . VAL B 1 119 ? 6.934 -17.844 3.395 1 95.31 119 VAL B C 1
ATOM 3499 O O . VAL B 1 119 ? 7.762 -18.672 3.797 1 95.31 119 VAL B O 1
ATOM 3502 N N . ILE B 1 120 ? 7.25 -16.859 2.605 1 96.19 120 ILE B N 1
ATOM 3503 C CA . ILE B 1 120 ? 8.609 -16.672 2.105 1 96.19 120 ILE B CA 1
ATOM 3504 C C . ILE B 1 120 ? 9.562 -16.453 3.275 1 96.19 120 ILE B C 1
ATOM 3506 O O . ILE B 1 120 ? 10.648 -17.031 3.316 1 96.19 120 ILE B O 1
ATOM 3510 N N . GLU B 1 121 ? 9.172 -15.695 4.238 1 93.5 121 GLU B N 1
ATOM 3511 C CA . GLU B 1 121 ? 10 -15.43 5.41 1 93.5 121 GLU B CA 1
ATOM 3512 C C . GLU B 1 121 ? 10.211 -16.703 6.227 1 93.5 121 GLU B C 1
ATOM 3514 O O . GLU B 1 121 ? 11.328 -16.984 6.664 1 93.5 121 GLU B O 1
ATOM 3519 N N . ARG B 1 122 ? 9.133 -17.391 6.422 1 94.31 122 ARG B N 1
ATOM 3520 C CA . ARG B 1 122 ? 9.203 -18.641 7.176 1 94.31 122 ARG B CA 1
ATOM 3521 C C . ARG B 1 122 ? 10.164 -19.625 6.516 1 94.31 122 ARG B C 1
ATOM 3523 O O . ARG B 1 122 ? 10.969 -20.266 7.195 1 94.31 122 ARG B O 1
ATOM 3530 N N . PHE B 1 123 ? 10.062 -19.75 5.227 1 96.75 123 PHE B N 1
ATOM 3531 C CA . PHE B 1 123 ? 10.883 -20.719 4.508 1 96.75 123 PHE B CA 1
ATOM 3532 C C . PHE B 1 123 ? 12.328 -20.25 4.41 1 96.75 123 PHE B C 1
ATOM 3534 O O . PHE B 1 123 ? 13.25 -21.062 4.414 1 96.75 123 PHE B O 1
ATOM 3541 N N . THR B 1 124 ? 12.5 -18.922 4.344 1 95 124 THR B N 1
ATOM 3542 C CA . THR B 1 124 ? 13.859 -18.391 4.355 1 95 124 THR B CA 1
ATOM 3543 C C . THR B 1 124 ? 14.578 -18.766 5.648 1 95 124 THR B C 1
ATOM 3545 O O . THR B 1 124 ? 15.758 -19.125 5.625 1 95 124 THR B O 1
ATOM 3548 N N . GLN B 1 125 ? 13.859 -18.719 6.711 1 93.5 125 GLN B N 1
ATOM 3549 C CA . GLN B 1 125 ? 14.422 -19.094 8.008 1 93.5 125 GLN B CA 1
ATOM 3550 C C . GLN B 1 125 ? 14.578 -20.609 8.117 1 93.5 125 GLN B C 1
ATOM 3552 O O . GLN B 1 125 ? 15.641 -21.109 8.516 1 93.5 125 GLN B O 1
ATOM 3557 N N . HIS B 1 126 ? 13.609 -21.328 7.754 1 95.06 126 HIS B N 1
ATOM 3558 C CA . HIS B 1 126 ? 13.578 -22.781 7.91 1 95.06 126 HIS B CA 1
ATOM 3559 C C . HIS B 1 126 ? 14.672 -23.453 7.082 1 95.06 126 HIS B C 1
ATOM 3561 O O . HIS B 1 126 ? 15.336 -24.375 7.555 1 95.06 126 HIS B O 1
ATOM 3567 N N . PHE B 1 127 ? 14.859 -22.969 5.91 1 95.44 127 PHE B N 1
ATOM 3568 C CA . PHE B 1 127 ? 15.812 -23.594 5.004 1 95.44 127 PHE B CA 1
ATOM 3569 C C . PHE B 1 127 ? 17.156 -22.875 5.039 1 95.44 127 PHE B C 1
ATOM 3571 O O . PHE B 1 127 ? 18.031 -23.156 4.223 1 95.44 127 PHE B O 1
ATOM 3578 N N . HIS B 1 128 ? 17.281 -21.828 5.863 1 92.5 128 HIS B N 1
ATOM 3579 C CA . HIS B 1 128 ? 18.531 -21.078 6.074 1 92.5 128 HIS B CA 1
ATOM 3580 C C . HIS B 1 128 ? 19.062 -20.531 4.762 1 92.5 128 HIS B C 1
ATOM 3582 O O . HIS B 1 128 ? 20.234 -20.703 4.441 1 92.5 128 HIS B O 1
ATOM 3588 N N . LEU B 1 129 ? 18.156 -19.938 4.07 1 92.44 129 LEU B N 1
ATOM 3589 C CA . LEU B 1 129 ? 18.547 -19.359 2.793 1 92.44 129 LEU B CA 1
ATOM 3590 C C . LEU B 1 129 ? 19.469 -18.156 3.004 1 92.44 129 LEU B C 1
ATOM 3592 O O . LEU B 1 129 ? 19.25 -17.344 3.908 1 92.44 129 LEU B O 1
ATOM 3596 N N . LYS B 1 130 ? 20.516 -18.125 2.33 1 84.31 130 LYS B N 1
ATOM 3597 C CA . LYS B 1 130 ? 21.516 -17.062 2.479 1 84.31 130 LYS B CA 1
ATOM 3598 C C . LYS B 1 130 ? 21.016 -15.742 1.896 1 84.31 130 LYS B C 1
ATOM 3600 O O . LYS B 1 130 ? 20.406 -15.727 0.826 1 84.31 130 LYS B O 1
ATOM 3605 N N . ASN B 1 131 ? 21.156 -14.734 2.688 1 80.56 131 ASN B N 1
ATOM 3606 C CA . ASN B 1 131 ? 20.906 -13.383 2.205 1 80.56 131 ASN B CA 1
ATOM 3607 C C . ASN B 1 131 ? 22.203 -12.609 2.02 1 80.56 131 ASN B C 1
ATOM 3609 O O . ASN B 1 131 ? 22.906 -12.328 2.99 1 80.56 131 ASN B O 1
ATOM 3613 N N . THR B 1 132 ? 22.5 -12.305 0.833 1 87.94 132 THR B N 1
ATOM 3614 C CA . THR B 1 132 ? 23.781 -11.672 0.519 1 87.94 132 THR B CA 1
ATOM 3615 C C . THR B 1 132 ? 23.656 -10.148 0.528 1 87.94 132 THR B C 1
ATOM 3617 O O . THR B 1 132 ? 24.641 -9.438 0.374 1 87.94 132 THR B O 1
ATOM 3620 N N . LEU B 1 133 ? 22.5 -9.719 0.746 1 94.12 133 LEU B N 1
ATOM 3621 C CA . LEU B 1 133 ? 22.266 -8.281 0.696 1 94.12 133 LEU B CA 1
ATOM 3622 C C . LEU B 1 133 ? 22.672 -7.621 2.014 1 94.12 133 LEU B C 1
ATOM 3624 O O . LEU B 1 133 ? 22.469 -8.203 3.084 1 94.12 133 LEU B O 1
ATOM 3628 N N . THR B 1 134 ? 23.219 -6.43 1.919 1 95.88 134 THR B N 1
ATOM 3629 C CA . THR B 1 134 ? 23.469 -5.617 3.104 1 95.88 134 THR B CA 1
ATOM 3630 C C . THR B 1 134 ? 22.156 -5.156 3.73 1 95.88 134 THR B C 1
ATOM 3632 O O . THR B 1 134 ? 21.094 -5.266 3.115 1 95.88 134 THR B O 1
ATOM 3635 N N . LYS B 1 135 ? 22.219 -4.617 4.902 1 95.5 135 LYS B N 1
ATOM 3636 C CA . LYS B 1 135 ? 21.031 -4.105 5.582 1 95.5 135 LYS B CA 1
ATOM 3637 C C . LYS B 1 135 ? 20.359 -3.018 4.758 1 95.5 135 LYS B C 1
ATOM 3639 O O . LYS B 1 135 ? 19.125 -2.99 4.652 1 95.5 135 LYS B O 1
ATOM 3644 N N . GLU B 1 136 ? 21.156 -2.188 4.246 1 97.25 136 GLU B N 1
ATOM 3645 C CA . GLU B 1 136 ? 20.625 -1.105 3.424 1 97.25 136 GLU B CA 1
ATOM 3646 C C . GLU B 1 136 ? 19.969 -1.648 2.162 1 97.25 136 GLU B C 1
ATOM 3648 O O . GLU B 1 136 ? 18.891 -1.19 1.778 1 97.25 136 GLU B O 1
ATOM 3653 N N . GLN B 1 137 ? 20.609 -2.625 1.547 1 97.44 137 GLN B N 1
ATOM 3654 C CA . GLN B 1 137 ? 20.062 -3.227 0.334 1 97.44 137 GLN B CA 1
ATOM 3655 C C . GLN B 1 137 ? 18.766 -3.965 0.626 1 97.44 137 GLN B C 1
ATOM 3657 O O . GLN B 1 137 ? 17.828 -3.932 -0.18 1 97.44 137 GLN B O 1
ATOM 3662 N N . ARG B 1 138 ? 18.734 -4.613 1.734 1 97.31 138 ARG B N 1
ATOM 3663 C CA . ARG B 1 138 ? 17.531 -5.316 2.139 1 97.31 138 ARG B CA 1
ATOM 3664 C C . ARG B 1 138 ? 16.375 -4.34 2.363 1 97.31 138 ARG B C 1
ATOM 3666 O O . ARG B 1 138 ? 15.227 -4.645 2.051 1 97.31 138 ARG B O 1
ATOM 3673 N N . ALA B 1 139 ? 16.703 -3.234 2.955 1 98.56 139 ALA B N 1
ATOM 3674 C CA . ALA B 1 139 ? 15.711 -2.191 3.178 1 98.56 139 ALA B CA 1
ATOM 3675 C C . ALA B 1 139 ? 15.133 -1.692 1.856 1 98.56 139 ALA B C 1
ATOM 3677 O O . ALA B 1 139 ? 13.914 -1.525 1.726 1 98.56 139 ALA B O 1
ATOM 3678 N N . VAL B 1 140 ? 16 -1.503 0.923 1 98.62 140 VAL B N 1
ATOM 3679 C CA . VAL B 1 140 ? 15.586 -1.037 -0.394 1 98.62 140 VAL B CA 1
ATOM 3680 C C . VAL B 1 140 ? 14.719 -2.1 -1.069 1 98.62 140 VAL B C 1
ATOM 3682 O O . VAL B 1 140 ? 13.68 -1.787 -1.649 1 98.62 140 VAL B O 1
ATOM 3685 N N . ALA B 1 141 ? 15.133 -3.32 -1.015 1 98.31 141 ALA B N 1
ATOM 3686 C CA . ALA B 1 141 ? 14.359 -4.43 -1.57 1 98.31 141 ALA B CA 1
ATOM 3687 C C . ALA B 1 141 ? 12.969 -4.488 -0.957 1 98.31 141 ALA B C 1
ATOM 3689 O O . ALA B 1 141 ? 11.977 -4.672 -1.668 1 98.31 141 ALA B O 1
ATOM 3690 N N . LYS B 1 142 ? 12.945 -4.297 0.308 1 98.12 142 LYS B N 1
ATOM 3691 C CA . LYS B 1 142 ? 11.664 -4.309 1.021 1 98.12 142 L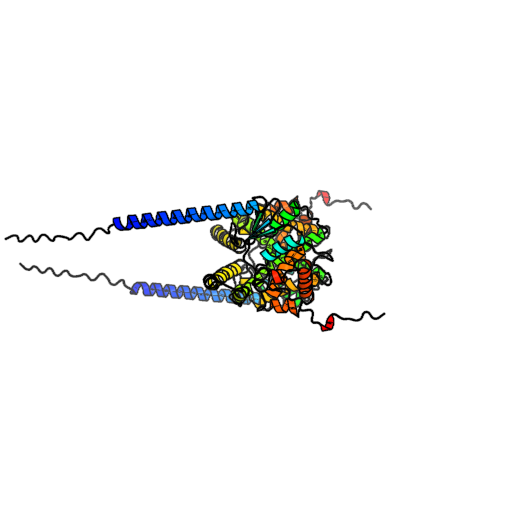YS B CA 1
ATOM 3692 C C . LYS B 1 142 ? 10.75 -3.195 0.524 1 98.12 142 LYS B C 1
ATOM 3694 O O . LYS B 1 142 ? 9.555 -3.416 0.323 1 98.12 142 LYS B O 1
ATOM 3699 N N . ALA B 1 143 ? 11.281 -2.059 0.352 1 98.75 143 ALA B N 1
ATOM 3700 C CA . ALA B 1 143 ? 10.492 -0.921 -0.11 1 98.75 143 ALA B CA 1
ATOM 3701 C C . ALA B 1 143 ? 9.906 -1.186 -1.496 1 98.75 143 ALA B C 1
ATOM 3703 O O . ALA B 1 143 ? 8.719 -0.96 -1.729 1 98.75 143 ALA B O 1
ATOM 3704 N N . PHE B 1 144 ? 10.719 -1.702 -2.402 1 98.81 144 PHE B N 1
ATOM 3705 C CA . PHE B 1 144 ? 10.258 -1.959 -3.764 1 98.81 144 PHE B CA 1
ATOM 3706 C C . PHE B 1 144 ? 9.219 -3.074 -3.783 1 98.81 144 PHE B C 1
ATOM 3708 O O . PHE B 1 144 ? 8.211 -2.977 -4.488 1 98.81 144 PHE B O 1
ATOM 3715 N N . THR B 1 145 ? 9.5 -4.113 -3.051 1 98.5 145 THR B N 1
ATOM 3716 C CA . THR B 1 145 ? 8.562 -5.23 -3.064 1 98.5 145 THR B CA 1
ATOM 3717 C C . THR B 1 145 ? 7.227 -4.824 -2.449 1 98.5 145 THR B C 1
ATOM 3719 O O . THR B 1 145 ? 6.168 -5.25 -2.916 1 98.5 145 THR B O 1
ATOM 3722 N N . THR B 1 146 ? 7.301 -3.986 -1.418 1 98.38 146 THR B N 1
ATOM 3723 C CA . THR B 1 146 ? 6.074 -3.479 -0.817 1 98.38 146 THR B CA 1
ATOM 3724 C C . THR B 1 146 ? 5.316 -2.592 -1.802 1 98.38 146 THR B C 1
ATOM 3726 O O . THR B 1 146 ? 4.09 -2.656 -1.887 1 98.38 146 THR B O 1
ATOM 3729 N N . MET B 1 147 ? 6.039 -1.809 -2.516 1 98.62 147 MET B N 1
ATOM 3730 C CA . MET B 1 147 ? 5.41 -0.951 -3.514 1 98.62 147 MET B CA 1
ATOM 3731 C C . MET B 1 147 ? 4.652 -1.781 -4.547 1 98.62 147 MET B C 1
ATOM 3733 O O . MET B 1 147 ? 3.527 -1.446 -4.918 1 98.62 147 MET B O 1
ATOM 3737 N N . MET B 1 148 ? 5.227 -2.863 -4.93 1 98.5 148 MET B N 1
ATOM 3738 C CA . MET B 1 148 ? 4.598 -3.734 -5.918 1 98.5 148 MET B CA 1
ATOM 3739 C C . MET B 1 148 ? 3.369 -4.422 -5.336 1 98.5 148 MET B C 1
ATOM 3741 O O . MET B 1 148 ? 2.287 -4.371 -5.926 1 98.5 148 MET B O 1
ATOM 3745 N N . ASP B 1 149 ? 3.57 -4.93 -4.152 1 97.56 149 ASP B N 1
ATOM 3746 C CA . ASP B 1 149 ? 2.551 -5.766 -3.527 1 97.56 149 ASP B CA 1
ATOM 3747 C C . ASP B 1 149 ? 1.377 -4.926 -3.033 1 97.56 149 ASP B C 1
ATOM 3749 O O . ASP B 1 149 ? 0.249 -5.414 -2.947 1 97.56 149 ASP B O 1
ATOM 3753 N N . GLU B 1 150 ? 1.682 -3.633 -2.736 1 96.94 150 GLU B N 1
ATOM 3754 C CA . GLU B 1 150 ? 0.684 -2.914 -1.951 1 96.94 150 GLU B CA 1
ATOM 3755 C C . GLU B 1 150 ? 0.181 -1.679 -2.693 1 96.94 150 GLU B C 1
ATOM 3757 O O . GLU B 1 150 ? -0.818 -1.074 -2.299 1 96.94 150 GLU B O 1
ATOM 3762 N N . HIS B 1 151 ? 0.823 -1.338 -3.758 1 98.12 151 HIS B N 1
ATOM 3763 C CA . HIS B 1 151 ? 0.373 -0.16 -4.492 1 98.12 151 HIS B CA 1
ATOM 3764 C C . HIS B 1 151 ? 0.127 -0.487 -5.961 1 98.12 151 HIS B C 1
ATOM 3766 O O . HIS B 1 151 ? -0.978 -0.286 -6.469 1 98.12 151 HIS B O 1
ATOM 3772 N N . LEU B 1 152 ? 1.111 -1.03 -6.633 1 98.62 152 LEU B N 1
ATOM 3773 C CA . LEU B 1 152 ? 0.987 -1.333 -8.055 1 98.62 152 LEU B CA 1
ATOM 3774 C C . LEU B 1 152 ? -0.206 -2.246 -8.312 1 98.62 152 LEU B C 1
ATOM 3776 O O . LEU B 1 152 ? -0.97 -2.023 -9.258 1 98.62 152 LEU B O 1
ATOM 3780 N N . ILE B 1 153 ? -0.364 -3.215 -7.492 1 98 153 ILE B N 1
ATOM 3781 C CA . ILE B 1 153 ? -1.38 -4.242 -7.695 1 98 153 ILE B CA 1
ATOM 3782 C C . ILE B 1 153 ? -2.768 -3.604 -7.703 1 98 153 ILE B C 1
ATOM 3784 O O . ILE B 1 153 ? -3.646 -4.023 -8.461 1 98 153 ILE B O 1
ATOM 3788 N N . TRP B 1 154 ? -2.971 -2.645 -6.879 1 98.12 154 TRP B N 1
ATOM 3789 C CA . TRP B 1 154 ? -4.277 -1.998 -6.809 1 98.12 154 TRP B CA 1
ATOM 3790 C C . TRP B 1 154 ? -4.566 -1.207 -8.078 1 98.12 154 TRP B C 1
ATOM 3792 O O . TRP B 1 154 ? -5.711 -1.146 -8.531 1 98.12 154 TRP B O 1
ATOM 3802 N N . GLY B 1 155 ? -3.527 -0.59 -8.602 1 98.12 155 GLY B N 1
ATOM 3803 C CA . GLY B 1 155 ? -3.709 0.059 -9.891 1 98.12 155 GLY B CA 1
ATOM 3804 C C . GLY B 1 155 ? -4.105 -0.905 -10.992 1 98.12 155 GLY B C 1
ATOM 3805 O O . GLY B 1 155 ? -4.98 -0.6 -11.805 1 98.12 155 GLY B O 1
ATOM 3806 N N . LEU B 1 156 ? -3.506 -2.053 -10.984 1 98.19 156 LEU B N 1
ATOM 3807 C CA . LEU B 1 156 ? -3.828 -3.08 -11.969 1 98.19 156 LEU B CA 1
ATOM 3808 C C . LEU B 1 156 ? -5.262 -3.566 -11.797 1 98.19 156 LEU B C 1
ATOM 3810 O O . LEU B 1 156 ? -5.957 -3.83 -12.781 1 98.19 156 LEU B O 1
ATOM 3814 N N . ARG B 1 157 ? -5.688 -3.645 -10.578 1 97.5 157 ARG B N 1
ATOM 3815 C CA . ARG B 1 157 ? -7.031 -4.133 -10.281 1 97.5 157 ARG B CA 1
ATOM 3816 C C . ARG B 1 157 ? -8.086 -3.137 -10.742 1 97.5 157 ARG B C 1
ATOM 3818 O O . ARG B 1 157 ? -9.188 -3.529 -11.133 1 97.5 157 ARG B O 1
ATOM 3825 N N . VAL B 1 158 ? -7.734 -1.839 -10.688 1 98.19 158 VAL B N 1
ATOM 3826 C CA . VAL B 1 158 ? -8.672 -0.852 -11.219 1 98.19 158 VAL B CA 1
ATOM 3827 C C . VAL B 1 158 ? -8.961 -1.148 -12.688 1 98.19 158 VAL B C 1
ATOM 3829 O O . VAL B 1 158 ? -10.117 -1.146 -13.117 1 98.19 158 VAL B O 1
ATOM 3832 N N . TRP B 1 159 ? -7.883 -1.406 -13.445 1 97.81 159 TRP B N 1
ATOM 3833 C CA . TRP B 1 159 ? -8.086 -1.741 -14.844 1 97.81 159 TRP B CA 1
ATOM 3834 C C . TRP B 1 159 ? -8.906 -3.016 -14.992 1 97.81 159 TRP B C 1
ATOM 3836 O O . TRP B 1 159 ? -9.945 -3.02 -15.664 1 97.81 159 TRP B O 1
ATOM 3846 N N . ARG B 1 160 ? -8.57 -4.027 -14.328 1 96.69 160 ARG B N 1
ATOM 3847 C CA . ARG B 1 160 ? -9.133 -5.359 -14.555 1 96.69 160 ARG B CA 1
ATOM 3848 C C . ARG B 1 160 ? -10.609 -5.402 -14.18 1 96.69 160 ARG B C 1
ATOM 3850 O O . ARG B 1 160 ? -11.422 -5.977 -14.914 1 96.69 160 ARG B O 1
ATOM 3857 N N . TYR B 1 161 ? -10.977 -4.699 -13.094 1 96.38 161 TYR B N 1
ATOM 3858 C CA . TYR B 1 161 ? -12.312 -4.93 -12.547 1 96.38 161 TYR B CA 1
ATOM 3859 C C . TYR B 1 161 ? -13.219 -3.729 -12.789 1 96.38 161 TYR B C 1
ATOM 3861 O O . TYR B 1 161 ? -14.445 -3.863 -12.82 1 96.38 161 TYR B O 1
ATOM 3869 N N . ASP B 1 162 ? -12.633 -2.605 -12.891 1 96.31 162 ASP B N 1
ATOM 3870 C CA . ASP B 1 162 ? -13.461 -1.413 -13.039 1 96.31 162 ASP B CA 1
ATOM 3871 C C . ASP B 1 162 ? -13.523 -0.961 -14.492 1 96.31 162 ASP B C 1
ATOM 3873 O O . ASP B 1 162 ? -14.609 -0.697 -15.023 1 96.31 162 ASP B O 1
ATOM 3877 N N . ILE B 1 163 ? -12.422 -0.88 -15.203 1 96.81 163 ILE B N 1
ATOM 3878 C CA . ILE B 1 163 ? -12.375 -0.349 -16.562 1 96.81 163 ILE B CA 1
ATOM 3879 C C . ILE B 1 163 ? -12.688 -1.458 -17.562 1 96.81 163 ILE B C 1
ATOM 3881 O O . ILE B 1 163 ? -13.617 -1.337 -18.359 1 96.81 163 ILE B O 1
ATOM 3885 N N . ASP B 1 164 ? -11.938 -2.588 -17.422 1 96.06 164 ASP B N 1
ATOM 3886 C CA . ASP B 1 164 ? -12.086 -3.715 -18.344 1 96.06 164 ASP B CA 1
ATOM 3887 C C . ASP B 1 164 ? -13.289 -4.574 -17.969 1 96.06 164 ASP B C 1
ATOM 3889 O O . ASP B 1 164 ? -13.766 -5.375 -18.781 1 96.06 164 ASP B O 1
ATOM 3893 N N . ARG B 1 165 ? -13.797 -4.504 -16.812 1 94.06 165 ARG B N 1
ATOM 3894 C CA . ARG B 1 165 ? -14.969 -5.18 -16.281 1 94.06 165 ARG B CA 1
ATOM 3895 C C . ARG B 1 165 ? -14.859 -6.691 -16.453 1 94.06 165 ARG B C 1
ATOM 3897 O O . ARG B 1 165 ? -15.82 -7.344 -16.875 1 94.06 165 ARG B O 1
ATOM 3904 N N . GLY B 1 166 ? -13.664 -7.156 -16.344 1 92.5 166 GLY B N 1
ATOM 3905 C CA . GLY B 1 166 ? -13.445 -8.594 -16.266 1 92.5 166 GLY B CA 1
ATOM 3906 C C . GLY B 1 166 ? -13.242 -9.242 -17.625 1 92.5 166 GLY B C 1
ATOM 3907 O O . GLY B 1 166 ? -13.094 -10.461 -17.719 1 92.5 166 GLY B O 1
ATOM 3908 N N . ALA B 1 167 ? -13.172 -8.547 -18.703 1 91 167 ALA B N 1
ATOM 3909 C CA . ALA B 1 167 ? -12.977 -9.133 -20.016 1 91 167 ALA B CA 1
ATOM 3910 C C . ALA B 1 167 ? -11.617 -9.812 -20.125 1 91 167 ALA B C 1
ATOM 3912 O O . ALA B 1 167 ? -11.523 -10.961 -20.578 1 91 167 ALA B O 1
ATOM 3913 N N . GLY B 1 168 ? -10.617 -9.125 -19.688 1 88.94 168 GLY B N 1
ATOM 3914 C CA . GLY B 1 168 ? -9.289 -9.711 -19.703 1 88.94 168 GLY B CA 1
ATOM 3915 C C . GLY B 1 168 ? -9.156 -10.891 -18.75 1 88.94 168 GLY B C 1
ATOM 3916 O O . GLY B 1 168 ? -8.422 -11.836 -19.031 1 88.94 168 GLY B O 1
ATOM 3917 N N . PHE B 1 169 ? -9.891 -10.805 -17.703 1 85.88 169 PHE B N 1
ATOM 3918 C CA . PHE B 1 169 ? -9.891 -11.875 -16.719 1 85.88 169 PHE B CA 1
ATOM 3919 C C . PHE B 1 169 ? -10.406 -13.172 -17.328 1 85.88 169 PHE B C 1
ATOM 3921 O O . PHE B 1 169 ? -9.82 -14.242 -17.125 1 85.88 169 PHE B O 1
ATOM 3928 N N . ARG B 1 170 ? -11.367 -13.109 -18.141 1 85.81 170 ARG B N 1
ATOM 3929 C CA . ARG B 1 170 ? -11.953 -14.266 -18.797 1 85.81 170 ARG B CA 1
ATOM 3930 C C . ARG B 1 170 ? -10.961 -14.891 -19.781 1 85.81 170 ARG B C 1
ATOM 3932 O O . ARG B 1 170 ? -10.906 -16.109 -19.922 1 85.81 170 ARG B O 1
ATOM 3939 N N . GLU B 1 171 ? -10.172 -14.047 -20.312 1 87.88 171 GLU B N 1
ATOM 3940 C CA . GLU B 1 171 ? -9.25 -14.492 -21.344 1 87.88 171 GLU B CA 1
ATOM 3941 C C . GLU B 1 171 ? -8.062 -15.234 -20.75 1 87.88 171 GLU B C 1
ATOM 3943 O O . GLU B 1 171 ? -7.359 -15.961 -21.453 1 87.88 171 GLU B O 1
ATOM 3948 N N . CYS B 1 172 ? -7.824 -15.055 -19.516 1 89.12 172 CYS B N 1
ATOM 3949 C CA . CYS B 1 172 ? -6.645 -15.617 -18.859 1 89.12 172 CYS B CA 1
ATOM 3950 C C . CYS B 1 172 ? -6.836 -17.109 -18.594 1 89.12 172 CYS B C 1
ATOM 3952 O O . CYS B 1 172 ? -5.883 -17.812 -18.25 1 89.12 172 CYS B O 1
ATOM 3954 N N . PHE B 1 173 ? -8.039 -17.531 -18.812 1 85.94 173 PHE B N 1
ATOM 3955 C CA . PHE B 1 173 ? -8.352 -18.938 -18.625 1 85.94 173 PHE B CA 1
ATOM 3956 C C . PHE B 1 173 ? -8.672 -19.609 -19.953 1 85.94 173 PHE B C 1
ATOM 3958 O O . PHE B 1 173 ? -9.344 -19.031 -20.797 1 85.94 173 PHE B O 1
ATOM 3965 N N . HIS B 1 174 ? -8.055 -20.75 -20.094 1 81.75 174 HIS B N 1
ATOM 3966 C CA . HIS B 1 174 ? -8.391 -21.5 -21.297 1 81.75 174 HIS B CA 1
ATOM 3967 C C . HIS B 1 174 ? -9.852 -21.938 -21.281 1 81.75 174 HIS B C 1
ATOM 3969 O O . HIS B 1 174 ? -10.539 -21.828 -22.297 1 81.75 174 HIS B O 1
ATOM 3975 N N . HIS B 1 175 ? -10.211 -22.516 -20.125 1 79 175 HIS B N 1
ATOM 3976 C CA . HIS B 1 175 ? -11.602 -22.906 -19.953 1 79 175 HIS B CA 1
ATOM 3977 C C . HIS B 1 175 ? -12.172 -22.344 -18.656 1 79 175 HIS B C 1
ATOM 3979 O O . HIS B 1 175 ? -11.562 -22.484 -17.594 1 79 175 HIS B O 1
ATOM 3985 N N . LEU B 1 176 ? -13.086 -21.453 -18.859 1 76.5 176 LEU B N 1
ATOM 3986 C CA . LEU B 1 176 ? -13.789 -20.938 -17.688 1 76.5 176 LEU B CA 1
ATOM 3987 C C . LEU B 1 176 ? -15.211 -21.5 -17.625 1 76.5 176 LEU B C 1
ATOM 3989 O O . LEU B 1 176 ? -16.047 -21.156 -18.453 1 76.5 176 LEU B O 1
ATOM 3993 N N . PRO B 1 177 ? -15.305 -22.359 -16.641 1 74.38 177 PRO B N 1
ATOM 3994 C CA . PRO B 1 177 ? -16.672 -22.875 -16.531 1 74.38 177 PRO B CA 1
ATOM 3995 C C . PRO B 1 177 ? -17.719 -21.766 -16.5 1 74.38 177 PRO B C 1
ATOM 3997 O O . PRO B 1 177 ? -17.453 -20.672 -16 1 74.38 177 PRO B O 1
ATOM 4000 N N . PHE B 1 178 ? -18.828 -22.094 -17 1 76.56 178 PHE B N 1
ATOM 4001 C CA . PHE B 1 178 ? -19.891 -21.125 -17.188 1 76.56 178 PHE B CA 1
ATOM 4002 C C . PHE B 1 178 ? -20.297 -20.484 -15.859 1 76.56 178 PHE B C 1
ATOM 4004 O O . PHE B 1 178 ? -20.531 -19.281 -15.789 1 76.56 178 PHE B O 1
ATOM 4011 N N . TYR B 1 179 ? -20.25 -21.281 -14.805 1 77.44 179 TYR B N 1
ATOM 4012 C CA . TYR B 1 179 ? -20.703 -20.781 -13.516 1 77.44 179 TYR B CA 1
ATOM 4013 C C . TYR B 1 179 ? -19.703 -19.75 -12.969 1 77.44 179 TYR B C 1
ATOM 4015 O O . TYR B 1 179 ? -20.094 -18.828 -12.242 1 77.44 179 TYR B O 1
ATOM 4023 N N . MET B 1 180 ? -18.5 -19.922 -13.398 1 78.12 180 MET B N 1
ATOM 4024 C CA . MET B 1 180 ? -17.516 -18.938 -12.977 1 78.12 180 MET B CA 1
ATOM 4025 C C . MET B 1 180 ? -17.641 -17.656 -13.812 1 78.12 180 MET B C 1
ATOM 4027 O O . MET B 1 180 ? -17.469 -16.547 -13.297 1 78.12 180 MET B O 1
ATOM 4031 N N . SER B 1 181 ? -18.031 -17.891 -15.016 1 82 181 SER B N 1
ATOM 4032 C CA . SER B 1 181 ? -18.203 -16.75 -15.898 1 82 181 SER B CA 1
ATOM 4033 C C . SER B 1 181 ? -19.359 -15.875 -15.445 1 82 181 SER B C 1
ATOM 4035 O O . SER B 1 181 ? -19.297 -14.648 -15.555 1 82 181 SER B O 1
ATOM 4037 N N . LEU B 1 182 ? -20.328 -16.516 -14.859 1 84.38 182 LEU B N 1
ATOM 4038 C CA . LEU B 1 182 ? -21.5 -15.781 -14.383 1 84.38 182 LEU B CA 1
ATOM 4039 C C . LEU B 1 182 ? -21.172 -15 -13.117 1 84.38 182 LEU B C 1
ATOM 4041 O O . LEU B 1 182 ? -21.859 -14.023 -12.789 1 84.38 182 LEU B O 1
ATOM 4045 N N . GLY B 1 183 ? -20.141 -15.398 -12.508 1 90.06 183 GLY B N 1
ATOM 4046 C CA . GLY B 1 183 ? -19.766 -14.758 -11.258 1 90.06 183 GLY B CA 1
ATOM 4047 C C . GLY B 1 183 ? -18.859 -13.555 -11.453 1 90.06 183 GLY B C 1
ATOM 4048 O O . GLY B 1 183 ? -18.641 -12.773 -10.523 1 90.06 183 GLY B O 1
ATOM 4049 N N . ILE B 1 184 ? -18.453 -13.336 -12.688 1 89.88 184 ILE B N 1
ATOM 4050 C CA . ILE B 1 184 ? -17.453 -12.312 -12.953 1 89.88 184 ILE B CA 1
ATOM 4051 C C . ILE B 1 184 ? -18.031 -10.93 -12.648 1 89.88 184 ILE B C 1
ATOM 4053 O O . ILE B 1 184 ? -17.375 -10.117 -11.984 1 89.88 184 ILE B O 1
ATOM 4057 N N . PRO B 1 185 ? -19.281 -10.664 -13.031 1 91.88 185 PRO B N 1
ATOM 4058 C CA . PRO B 1 185 ? -19.828 -9.352 -12.688 1 91.88 185 PRO B CA 1
ATOM 4059 C C . PRO B 1 185 ? -19.891 -9.117 -11.18 1 91.88 185 PRO B C 1
ATOM 4061 O O . PRO B 1 185 ? -19.703 -7.988 -10.719 1 91.88 185 PRO B O 1
ATOM 4064 N N . VAL B 1 186 ? -20.188 -10.164 -10.477 1 92.25 186 VAL B N 1
ATOM 4065 C CA . VAL B 1 186 ? -20.25 -10.062 -9.023 1 92.25 186 VAL B CA 1
ATOM 4066 C C . VAL B 1 186 ? -18.859 -9.789 -8.461 1 92.25 186 VAL B C 1
ATOM 4068 O O . VAL B 1 186 ? -18.703 -8.977 -7.551 1 92.25 186 VAL B O 1
ATOM 4071 N N . ILE B 1 187 ? -17.938 -10.414 -9.016 1 91.56 187 ILE B N 1
ATOM 4072 C CA . ILE B 1 187 ? -16.547 -10.211 -8.594 1 91.56 187 ILE B CA 1
ATOM 4073 C C . ILE B 1 187 ? -16.125 -8.773 -8.883 1 91.56 187 ILE B C 1
ATOM 4075 O O . ILE B 1 187 ? -15.516 -8.117 -8.039 1 91.56 187 ILE B O 1
ATOM 4079 N N . CYS B 1 188 ? -16.469 -8.305 -10.023 1 94.81 188 CYS B N 1
ATOM 4080 C CA . CYS B 1 188 ? -16.125 -6.934 -10.406 1 94.81 188 CYS B CA 1
ATOM 4081 C C . CYS B 1 188 ? -16.797 -5.934 -9.461 1 94.81 188 CYS B C 1
ATOM 4083 O O . CYS B 1 188 ? -16.172 -4.949 -9.062 1 94.81 188 CYS B O 1
ATOM 4085 N N . TRP B 1 189 ? -18 -6.25 -9.102 1 94.31 189 TRP B N 1
ATOM 4086 C CA . TRP B 1 189 ? -18.719 -5.367 -8.195 1 94.31 189 TRP B CA 1
ATOM 4087 C C . TRP B 1 189 ? -18.062 -5.328 -6.824 1 94.31 189 TRP B C 1
ATOM 4089 O O . TRP B 1 189 ? -17.844 -4.25 -6.262 1 94.31 189 TRP B O 1
ATOM 4099 N N . LYS B 1 190 ? -17.766 -6.445 -6.328 1 92.88 190 LYS B N 1
ATOM 4100 C CA . LYS B 1 190 ? -17.094 -6.535 -5.035 1 92.88 190 LYS B CA 1
ATOM 4101 C C . LYS B 1 190 ? -15.742 -5.828 -5.066 1 92.88 190 LYS B C 1
ATOM 4103 O O . LYS B 1 190 ? -15.375 -5.133 -4.117 1 92.88 190 LYS B O 1
ATOM 4108 N N . MET B 1 191 ? -15.055 -6.031 -6.133 1 94.62 191 MET B N 1
ATOM 4109 C CA . MET B 1 191 ? -13.727 -5.438 -6.254 1 94.62 191 MET B CA 1
ATOM 4110 C C . MET B 1 191 ? -13.812 -3.92 -6.367 1 94.62 191 MET B C 1
ATOM 4112 O O . MET B 1 191 ? -1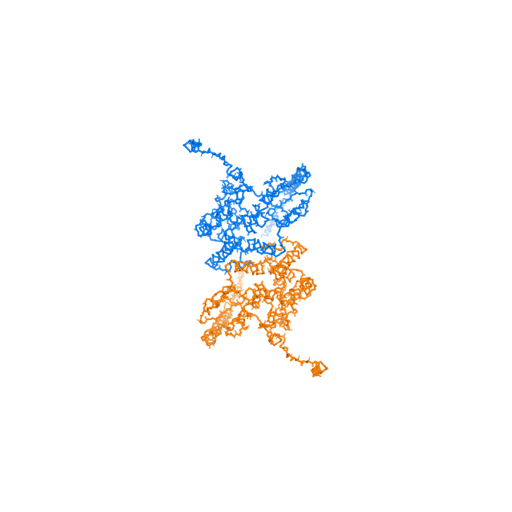2.961 -3.205 -5.836 1 94.62 191 MET B O 1
ATOM 4116 N N . ARG B 1 192 ? -14.789 -3.445 -7.035 1 95.12 192 ARG B N 1
ATOM 4117 C CA . ARG B 1 192 ? -14.969 -2 -7.137 1 95.12 192 ARG B CA 1
ATOM 4118 C C . ARG B 1 192 ? -15.18 -1.376 -5.762 1 95.12 192 ARG B C 1
ATOM 4120 O O . ARG B 1 192 ? -14.672 -0.29 -5.48 1 95.12 192 ARG B O 1
ATOM 4127 N N . ARG B 1 193 ? -15.914 -2.061 -4.949 1 93.19 193 ARG B N 1
ATOM 4128 C CA . ARG B 1 193 ? -16.109 -1.593 -3.578 1 93.19 193 ARG B CA 1
ATOM 4129 C C . ARG B 1 193 ? -14.789 -1.603 -2.811 1 93.19 193 ARG B C 1
ATOM 4131 O O . ARG B 1 193 ? -14.477 -0.65 -2.094 1 93.19 193 ARG B O 1
ATOM 4138 N N . ALA B 1 194 ? -14.078 -2.654 -2.982 1 94.5 194 ALA B N 1
ATOM 4139 C CA . ALA B 1 194 ? -12.773 -2.76 -2.32 1 94.5 194 ALA B CA 1
ATOM 4140 C C . ALA B 1 194 ? -11.836 -1.652 -2.785 1 94.5 194 ALA B C 1
ATOM 4142 O O . ALA B 1 194 ? -11.109 -1.067 -1.976 1 94.5 194 ALA B O 1
ATOM 4143 N N . LEU B 1 195 ? -11.836 -1.373 -4.066 1 96.5 195 LEU B N 1
ATOM 4144 C CA . LEU B 1 195 ? -11 -0.324 -4.633 1 96.5 195 LEU B CA 1
ATOM 4145 C C . LEU B 1 195 ? -11.359 1.037 -4.051 1 96.5 195 LEU B C 1
ATOM 4147 O O . LEU B 1 195 ? -10.477 1.847 -3.76 1 96.5 195 LEU B O 1
ATOM 4151 N N . TRP B 1 196 ? -12.633 1.23 -3.861 1 92.94 196 TRP B N 1
ATOM 4152 C CA . TRP B 1 196 ? -13.102 2.49 -3.297 1 92.94 196 TRP B CA 1
ATOM 4153 C C . TRP B 1 196 ? -12.672 2.635 -1.843 1 92.94 196 TRP B C 1
ATOM 4155 O O . TRP B 1 196 ? -12.172 3.688 -1.439 1 92.94 196 TRP B O 1
ATOM 4165 N N . GLU B 1 197 ? -12.812 1.584 -1.111 1 90.94 197 GLU B N 1
ATOM 4166 C CA . GLU B 1 197 ? -12.469 1.612 0.307 1 90.94 197 GLU B CA 1
ATOM 4167 C C . GLU B 1 197 ? -10.961 1.744 0.505 1 90.94 197 GLU B C 1
ATOM 4169 O O . GLU B 1 197 ? -10.508 2.389 1.454 1 90.94 197 GLU B O 1
ATOM 4174 N N . GLN B 1 198 ? -10.281 1.137 -0.364 1 91.94 198 GLN B N 1
ATOM 4175 C CA . GLN B 1 198 ? -8.828 1.204 -0.291 1 91.94 198 GLN B CA 1
ATOM 4176 C C . GLN B 1 198 ? -8.32 2.602 -0.643 1 91.94 198 GLN B C 1
ATOM 4178 O O . GLN B 1 198 ? -7.27 3.025 -0.165 1 91.94 198 GLN B O 1
ATOM 4183 N N . GLY B 1 199 ? -9.031 3.297 -1.488 1 90 199 GLY B N 1
ATOM 4184 C CA . GLY B 1 199 ? -8.688 4.68 -1.776 1 90 199 GLY B CA 1
ATOM 4185 C C . GLY B 1 199 ? -8.359 4.922 -3.238 1 90 199 GLY B C 1
ATOM 4186 O O . GLY B 1 199 ? -8.695 5.977 -3.787 1 90 199 GLY B O 1
ATOM 4187 N N . ILE B 1 200 ? -7.785 3.959 -3.955 1 94 200 ILE B N 1
ATOM 4188 C CA . ILE B 1 200 ? -7.324 4.164 -5.324 1 94 200 ILE B CA 1
ATOM 4189 C C . ILE B 1 200 ? -8.523 4.285 -6.262 1 94 200 ILE B C 1
ATOM 4191 O O . ILE B 1 200 ? -8.445 4.938 -7.305 1 94 200 ILE B O 1
ATOM 4195 N N . GLY B 1 201 ? -9.672 3.705 -5.887 1 93.06 201 GLY B N 1
ATOM 4196 C CA . GLY B 1 201 ? -10.883 3.752 -6.688 1 93.06 201 GLY B CA 1
ATOM 4197 C C . GLY B 1 201 ? -11.547 5.117 -6.688 1 93.06 201 GLY B C 1
ATOM 4198 O O . GLY B 1 201 ? -12.484 5.355 -7.449 1 93.06 201 GLY B O 1
ATOM 4199 N N . ARG B 1 202 ? -11.016 6 -5.836 1 91.69 202 ARG B N 1
ATOM 4200 C CA . ARG B 1 202 ? -11.578 7.348 -5.754 1 91.69 202 ARG B CA 1
ATOM 4201 C C . ARG B 1 202 ? -10.898 8.281 -6.746 1 91.69 202 ARG B C 1
ATOM 4203 O O . ARG B 1 202 ? -11.32 9.43 -6.91 1 91.69 202 ARG B O 1
ATOM 4210 N N . HIS B 1 203 ? -9.938 7.773 -7.406 1 92.69 203 HIS B N 1
ATOM 4211 C CA . HIS B 1 203 ? -9.211 8.539 -8.414 1 92.69 203 HIS B CA 1
ATOM 4212 C C . HIS B 1 203 ? -9.75 8.258 -9.812 1 92.69 203 HIS B C 1
ATOM 4214 O O . HIS B 1 203 ? -10.367 7.219 -10.047 1 92.69 203 HIS B O 1
ATOM 4220 N N . SER B 1 204 ? -9.555 9.242 -10.688 1 93.75 204 SER B N 1
ATOM 4221 C CA . SER B 1 204 ? -9.836 8.977 -12.094 1 93.75 204 SER B CA 1
ATOM 4222 C C . SER B 1 204 ? -8.883 7.938 -12.672 1 93.75 204 SER B C 1
ATOM 4224 O O . SER B 1 204 ? -7.793 7.727 -12.133 1 93.75 204 SER B O 1
ATOM 4226 N N . PHE B 1 205 ? -9.297 7.301 -13.75 1 96.31 205 PHE B N 1
ATOM 4227 C CA . PHE B 1 205 ? -8.43 6.285 -14.336 1 96.31 205 PHE B CA 1
ATOM 4228 C C . PHE B 1 205 ? -7.133 6.91 -14.844 1 96.31 205 PHE B C 1
ATOM 4230 O O . PHE B 1 205 ? -6.07 6.293 -14.766 1 96.31 205 PHE B O 1
ATOM 4237 N N . LYS B 1 206 ? -7.227 8.141 -15.352 1 95.69 206 LYS B N 1
ATOM 4238 C CA . LYS B 1 206 ? -6.008 8.812 -15.781 1 95.69 206 LYS B CA 1
ATOM 4239 C C . LYS B 1 206 ? -5.02 8.953 -14.633 1 95.69 206 LYS B C 1
ATOM 4241 O O . LYS B 1 206 ? -3.82 8.719 -14.805 1 95.69 206 LYS B O 1
ATOM 4246 N N . GLN B 1 207 ? -5.535 9.266 -13.453 1 94.25 207 GLN B N 1
ATOM 4247 C CA . GLN B 1 207 ? -4.684 9.367 -12.273 1 94.25 207 GLN B CA 1
ATOM 4248 C C . GLN B 1 207 ? -4.117 8.008 -11.883 1 94.25 207 GLN B C 1
ATOM 4250 O O . GLN B 1 207 ? -2.943 7.898 -11.523 1 94.25 207 GLN B O 1
ATOM 4255 N N . VAL B 1 208 ? -4.938 7.012 -11.969 1 97.19 208 VAL B N 1
ATOM 4256 C CA . VAL B 1 208 ? -4.496 5.656 -11.648 1 97.19 208 VAL B CA 1
ATOM 4257 C C . VAL B 1 208 ? -3.387 5.234 -12.609 1 97.19 208 VAL B C 1
ATOM 4259 O O . VAL B 1 208 ? -2.391 4.637 -12.195 1 97.19 208 VAL B O 1
ATOM 4262 N N . GLN B 1 209 ? -3.561 5.574 -13.883 1 97.5 209 GLN B N 1
ATOM 4263 C CA . GLN B 1 209 ? -2.539 5.277 -14.883 1 97.5 209 GLN B CA 1
ATOM 4264 C C . GLN B 1 209 ? -1.217 5.953 -14.531 1 97.5 209 GLN B C 1
ATOM 4266 O O . GLN B 1 209 ? -0.148 5.363 -14.703 1 97.5 209 GLN B O 1
ATOM 4271 N N . ASP B 1 210 ? -1.324 7.121 -14.055 1 96.06 210 ASP B N 1
ATOM 4272 C CA . ASP B 1 210 ? -0.129 7.863 -13.672 1 96.06 210 ASP B CA 1
ATOM 4273 C C . ASP B 1 210 ? 0.554 7.211 -12.469 1 96.06 210 ASP B C 1
ATOM 4275 O O . ASP B 1 210 ? 1.783 7.141 -12.406 1 96.06 210 ASP B O 1
ATOM 4279 N N . PHE B 1 211 ? -0.231 6.766 -11.523 1 97.38 211 PHE B N 1
ATOM 4280 C CA . PHE B 1 211 ? 0.322 6.074 -10.367 1 97.38 211 PHE B CA 1
ATOM 4281 C C . PHE B 1 211 ? 1.088 4.828 -10.789 1 97.38 211 PHE B C 1
ATOM 4283 O O . PHE B 1 211 ? 2.213 4.602 -10.344 1 97.38 211 PHE B O 1
ATOM 4290 N N . VAL B 1 212 ? 0.465 4.051 -11.664 1 98.44 212 VAL B N 1
ATOM 4291 C CA . VAL B 1 212 ? 1.077 2.809 -12.117 1 98.44 212 VAL B CA 1
ATOM 4292 C C . VAL B 1 212 ? 2.344 3.117 -12.914 1 98.44 212 VAL B C 1
ATOM 4294 O O . VAL B 1 212 ? 3.365 2.447 -12.758 1 98.44 212 VAL B O 1
ATOM 4297 N N . ARG B 1 213 ? 2.281 4.148 -13.75 1 98 213 ARG B N 1
ATOM 4298 C CA . ARG B 1 213 ? 3.449 4.555 -14.523 1 98 213 ARG B CA 1
ATOM 4299 C C . ARG B 1 213 ? 4.609 4.934 -13.609 1 98 213 ARG B C 1
ATOM 4301 O O . ARG B 1 213 ? 5.758 4.559 -13.867 1 98 213 ARG B O 1
ATOM 4308 N N . GLN B 1 214 ? 4.277 5.637 -12.586 1 97.62 214 GLN B N 1
ATOM 4309 C CA . GLN B 1 214 ? 5.312 6.047 -11.648 1 97.62 214 GLN B CA 1
ATOM 4310 C C . GLN B 1 214 ? 5.949 4.84 -10.961 1 97.62 214 GLN B C 1
ATOM 4312 O O . GLN B 1 214 ? 7.168 4.793 -10.781 1 97.62 214 GLN B O 1
ATOM 4317 N N . ASP B 1 215 ? 5.141 3.887 -10.547 1 98.62 215 ASP B N 1
ATOM 4318 C CA . ASP B 1 215 ? 5.664 2.672 -9.93 1 98.62 215 ASP B CA 1
ATOM 4319 C C . ASP B 1 215 ? 6.594 1.929 -10.891 1 98.62 215 ASP B C 1
ATOM 4321 O O . ASP B 1 215 ? 7.707 1.55 -10.516 1 98.62 215 ASP B O 1
ATOM 4325 N N . LEU B 1 216 ? 6.113 1.77 -12.125 1 98.88 216 LEU B N 1
ATOM 4326 C CA . LEU B 1 216 ? 6.875 1.021 -13.117 1 98.88 216 LEU B CA 1
ATOM 4327 C C . LEU B 1 216 ? 8.156 1.76 -13.484 1 98.88 216 LEU B C 1
ATOM 4329 O O . LEU B 1 216 ? 9.211 1.14 -13.641 1 98.88 216 LEU B O 1
ATOM 4333 N N . THR B 1 217 ? 8.047 3.061 -13.586 1 98.69 217 THR B N 1
ATOM 4334 C CA . THR B 1 217 ? 9.227 3.861 -13.906 1 98.69 217 THR B CA 1
ATOM 4335 C C . THR B 1 217 ? 10.25 3.793 -12.781 1 98.69 217 THR B C 1
ATOM 4337 O O . THR B 1 217 ? 11.461 3.752 -13.039 1 98.69 217 THR B O 1
ATOM 4340 N N . ALA B 1 218 ? 9.781 3.77 -11.562 1 98.75 218 ALA B N 1
ATOM 4341 C CA . ALA B 1 218 ? 10.688 3.639 -10.43 1 98.75 218 ALA B CA 1
ATOM 4342 C C . ALA B 1 218 ? 11.453 2.32 -10.492 1 98.75 218 ALA B C 1
ATOM 4344 O O . ALA B 1 218 ? 12.664 2.287 -10.266 1 98.75 218 ALA B O 1
ATOM 4345 N N . VAL B 1 219 ? 10.766 1.239 -10.789 1 98.94 219 VAL B N 1
ATOM 4346 C CA . VAL B 1 219 ? 11.414 -0.061 -10.898 1 98.94 219 VAL B CA 1
ATOM 4347 C C . VAL B 1 219 ? 12.43 -0.037 -12.047 1 98.94 219 VAL B C 1
ATOM 4349 O O . VAL B 1 219 ? 13.547 -0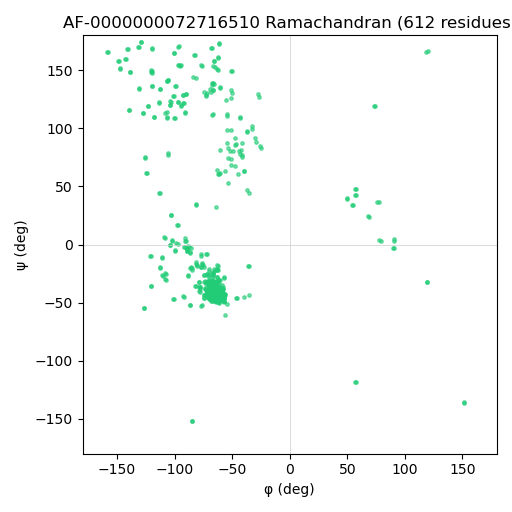.529 -11.898 1 98.94 219 VAL B O 1
ATOM 4352 N N . SER B 1 220 ? 12 0.553 -13.141 1 98.88 220 SER B N 1
ATOM 4353 C CA . SER B 1 220 ? 12.867 0.64 -14.312 1 98.88 220 SER B CA 1
ATOM 4354 C C . SER B 1 220 ? 14.133 1.425 -14.008 1 98.88 220 SER B C 1
ATOM 4356 O O . SER B 1 220 ? 15.242 0.979 -14.328 1 98.88 220 SER B O 1
ATOM 4358 N N . ASP B 1 221 ? 13.977 2.57 -13.398 1 98.75 221 ASP B N 1
ATOM 4359 C CA . ASP B 1 221 ? 15.102 3.451 -13.094 1 98.75 221 ASP B CA 1
ATOM 4360 C C . ASP B 1 221 ? 16.047 2.811 -12.086 1 98.75 221 ASP B C 1
ATOM 4362 O O . ASP B 1 221 ? 17.266 2.992 -12.164 1 98.75 221 ASP B O 1
ATOM 4366 N N . PHE B 1 222 ? 15.562 2.088 -11.148 1 98.81 222 PHE B N 1
ATOM 4367 C CA . PHE B 1 222 ? 16.406 1.438 -10.156 1 98.81 222 PHE B CA 1
ATOM 4368 C C . PHE B 1 222 ? 17.125 0.242 -10.758 1 98.81 222 PHE B C 1
ATOM 4370 O O . PHE B 1 222 ? 18.297 0.006 -10.453 1 98.81 222 PHE B O 1
ATOM 4377 N N . LEU B 1 223 ? 16.375 -0.54 -11.531 1 98.69 223 LEU B N 1
ATOM 4378 C CA . LEU B 1 223 ? 16.969 -1.684 -12.203 1 98.69 223 LEU B CA 1
ATOM 4379 C C . LEU B 1 223 ? 18.141 -1.243 -13.094 1 98.69 223 LEU B C 1
ATOM 4381 O O . LEU B 1 223 ? 19.219 -1.838 -13.047 1 98.69 223 LEU B O 1
ATOM 4385 N N . GLY B 1 224 ? 17.844 -0.212 -13.867 1 97.94 224 GLY B N 1
ATOM 4386 C CA . GLY B 1 224 ? 18.891 0.259 -14.773 1 97.94 224 GLY B CA 1
ATOM 4387 C C . GLY B 1 224 ? 19.406 -0.818 -15.711 1 97.94 224 GLY B C 1
ATOM 4388 O O . GLY B 1 224 ? 18.609 -1.456 -16.422 1 97.94 224 GLY B O 1
ATOM 4389 N N . ASP B 1 225 ? 20.656 -1.056 -15.523 1 96.94 225 ASP B N 1
ATOM 4390 C CA . ASP B 1 225 ? 21.266 -2.035 -16.422 1 96.94 225 ASP B CA 1
ATOM 4391 C C . ASP B 1 225 ? 21.578 -3.33 -15.672 1 96.94 225 ASP B C 1
ATOM 4393 O O . ASP B 1 225 ? 22.234 -4.227 -16.219 1 96.94 225 ASP B O 1
ATOM 4397 N N . LYS B 1 226 ? 21.156 -3.406 -14.453 1 97.44 226 LYS B N 1
ATOM 4398 C CA . LYS B 1 226 ? 21.422 -4.605 -13.664 1 97.44 226 LYS B CA 1
ATOM 4399 C C . LYS B 1 226 ? 20.672 -5.809 -14.234 1 97.44 226 LYS B C 1
ATOM 4401 O O . LYS B 1 226 ? 19.578 -5.664 -14.789 1 97.44 226 LYS B O 1
ATOM 4406 N N . SER B 1 227 ? 21.156 -6.98 -14.031 1 97.56 227 SER B N 1
ATOM 4407 C CA . SER B 1 227 ? 20.5 -8.203 -14.484 1 97.56 227 SER B CA 1
ATOM 4408 C C . SER B 1 227 ? 19.266 -8.516 -13.648 1 97.56 227 SER B C 1
ATOM 4410 O O . SER B 1 227 ? 18.281 -9.023 -14.164 1 97.56 227 SER B O 1
ATOM 4412 N N . TYR B 1 228 ? 19.484 -8.234 -12.43 1 98.12 228 TYR B N 1
ATOM 4413 C CA . TYR B 1 228 ? 18.391 -8.445 -11.484 1 98.12 228 TYR B CA 1
ATOM 4414 C C . TYR B 1 228 ? 18.203 -7.219 -10.594 1 98.12 228 TYR B C 1
ATOM 4416 O O . TYR B 1 228 ? 19 -6.277 -10.641 1 98.12 228 TYR B O 1
ATOM 4424 N N . LEU B 1 229 ? 17.172 -7.156 -9.852 1 98.25 229 LEU B N 1
ATOM 4425 C CA . LEU B 1 229 ? 16.75 -5.934 -9.172 1 98.25 229 LEU B CA 1
ATOM 4426 C C . LEU B 1 229 ? 17.859 -5.398 -8.281 1 98.25 229 LEU B C 1
ATOM 4428 O O . LEU B 1 229 ? 18.125 -4.191 -8.258 1 98.25 229 LEU B O 1
ATOM 4432 N N . MET B 1 230 ? 18.531 -6.328 -7.52 1 97.44 230 MET B N 1
ATOM 4433 C CA . MET B 1 230 ? 19.5 -5.879 -6.52 1 97.44 230 MET B CA 1
ATOM 4434 C C . MET B 1 230 ? 20.922 -6.059 -7.023 1 97.44 230 MET B C 1
ATOM 4436 O O . MET B 1 230 ? 21.875 -5.875 -6.27 1 97.44 230 MET B O 1
ATOM 4440 N N . GLY B 1 231 ? 21.062 -6.512 -8.281 1 96.06 231 GLY B N 1
ATOM 4441 C CA . GLY B 1 231 ? 22.406 -6.676 -8.805 1 96.06 231 GLY B CA 1
ATOM 4442 C C . GLY B 1 231 ? 22.516 -7.773 -9.852 1 96.06 231 GLY B C 1
ATOM 4443 O O . GLY B 1 231 ? 21.672 -7.867 -10.742 1 96.06 231 GLY B O 1
ATOM 4444 N N . GLU B 1 232 ? 23.516 -8.5 -9.68 1 95.06 232 GLU B N 1
ATOM 4445 C CA . GLU B 1 232 ? 23.828 -9.453 -10.742 1 95.06 232 GLU B CA 1
ATOM 4446 C C . GLU B 1 232 ? 23.328 -10.859 -10.391 1 95.06 232 GLU B C 1
ATOM 4448 O O . GLU B 1 232 ? 23.328 -11.75 -11.234 1 95.06 232 GLU B O 1
ATOM 4453 N N . GLU B 1 233 ? 22.859 -10.945 -9.219 1 93.19 233 GLU B N 1
ATOM 4454 C CA . GLU B 1 233 ? 22.312 -12.234 -8.797 1 93.19 233 GLU B CA 1
ATOM 4455 C C . GLU B 1 233 ? 20.844 -12.117 -8.43 1 93.19 233 GLU B C 1
ATOM 4457 O O . GLU B 1 233 ? 20.406 -11.094 -7.895 1 93.19 233 GLU B O 1
ATOM 4462 N N . VAL B 1 234 ? 20.156 -13.219 -8.695 1 93.62 234 VAL B N 1
ATOM 4463 C CA . VAL B 1 234 ? 18.734 -13.25 -8.352 1 93.62 234 VAL B CA 1
ATOM 4464 C C . VAL B 1 234 ? 18.562 -13.211 -6.84 1 93.62 234 VAL B C 1
ATOM 4466 O O . VAL B 1 234 ? 19.344 -13.812 -6.102 1 93.62 234 VAL B O 1
ATOM 4469 N N . SER B 1 235 ? 17.656 -12.5 -6.387 1 94.5 235 SER B N 1
ATOM 4470 C CA . SER B 1 235 ? 17.312 -12.43 -4.973 1 94.5 235 SER B CA 1
ATOM 4471 C C . SER B 1 235 ? 15.812 -12.641 -4.758 1 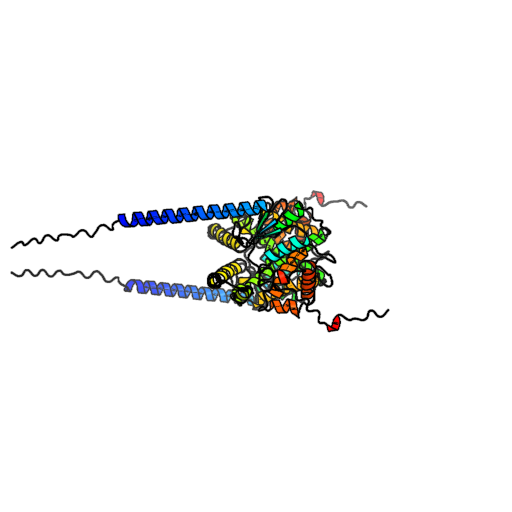94.5 235 SER B C 1
ATOM 4473 O O . SER B 1 235 ? 15.047 -12.727 -5.723 1 94.5 235 SER B O 1
ATOM 4475 N N . THR B 1 236 ? 15.391 -12.711 -3.512 1 95.31 236 THR B N 1
ATOM 4476 C CA . THR B 1 236 ? 13.984 -12.891 -3.178 1 95.31 236 THR B CA 1
ATOM 4477 C C . THR B 1 236 ? 13.148 -11.727 -3.707 1 95.31 236 THR B C 1
ATOM 4479 O O . THR B 1 236 ? 11.984 -11.906 -4.066 1 95.31 236 THR B O 1
ATOM 4482 N N . ALA B 1 237 ? 13.773 -10.586 -3.766 1 97.12 237 ALA B N 1
ATOM 4483 C CA . ALA B 1 237 ? 13.062 -9.414 -4.277 1 97.12 237 ALA B CA 1
ATOM 4484 C C . ALA B 1 237 ? 12.656 -9.617 -5.734 1 97.12 237 ALA B C 1
ATOM 4486 O O . ALA B 1 237 ? 11.625 -9.109 -6.176 1 97.12 237 ALA B O 1
ATOM 4487 N N . ASP B 1 238 ? 13.422 -10.328 -6.465 1 98.12 238 ASP B N 1
ATOM 4488 C CA . ASP B 1 238 ? 13.125 -10.586 -7.871 1 98.12 238 ASP B CA 1
ATOM 4489 C C . ASP B 1 238 ? 11.883 -11.461 -8.016 1 98.12 238 ASP B C 1
ATOM 4491 O O . ASP B 1 238 ? 11.18 -11.375 -9.023 1 98.12 238 ASP B O 1
ATOM 4495 N N . CYS B 1 239 ? 11.586 -12.289 -7.043 1 98.06 239 CYS B N 1
ATOM 4496 C CA . CYS B 1 239 ? 10.383 -13.109 -7.09 1 98.06 239 CYS B CA 1
ATOM 4497 C C . CYS B 1 239 ? 9.125 -12.25 -7.066 1 98.06 239 CYS B C 1
ATOM 4499 O O . CYS B 1 239 ? 8.156 -12.539 -7.773 1 98.06 239 CYS B O 1
ATOM 4501 N N . VAL B 1 240 ? 9.219 -11.18 -6.305 1 98.44 240 VAL B N 1
ATOM 4502 C CA . VAL B 1 240 ? 8.07 -10.289 -6.16 1 98.44 240 VAL B CA 1
ATOM 4503 C C . VAL B 1 240 ? 7.926 -9.422 -7.414 1 98.44 240 VAL B C 1
ATOM 4505 O O . VAL B 1 240 ? 6.859 -9.398 -8.031 1 98.44 240 VAL B O 1
ATOM 4508 N N . VAL B 1 241 ? 9 -8.781 -7.766 1 98.88 241 VAL B N 1
ATOM 4509 C CA . VAL B 1 241 ? 8.953 -7.836 -8.875 1 98.88 241 VAL B CA 1
ATOM 4510 C C . VAL B 1 241 ? 8.625 -8.57 -10.172 1 98.88 241 VAL B C 1
ATOM 4512 O O . VAL B 1 241 ? 7.797 -8.109 -10.961 1 98.88 241 VAL B O 1
ATOM 4515 N N . PHE B 1 242 ? 9.203 -9.727 -10.375 1 98.88 242 PHE B N 1
ATOM 4516 C CA . PHE B 1 242 ? 8.945 -10.547 -11.547 1 98.88 242 PHE B CA 1
ATOM 4517 C C . PHE B 1 242 ? 7.473 -10.938 -11.625 1 98.88 242 PHE B C 1
ATOM 4519 O O . PHE B 1 242 ? 6.859 -10.859 -12.695 1 98.88 242 PHE B O 1
ATOM 4526 N N . ALA B 1 243 ? 6.926 -11.344 -10.516 1 98.75 243 ALA B N 1
ATOM 4527 C CA . ALA B 1 243 ? 5.555 -11.844 -10.5 1 98.75 243 ALA B CA 1
ATOM 4528 C C . ALA B 1 243 ? 4.574 -10.781 -10.984 1 98.75 243 ALA B C 1
ATOM 4530 O O . ALA B 1 243 ? 3.693 -11.062 -11.805 1 98.75 243 ALA B O 1
ATOM 4531 N N . HIS B 1 244 ? 4.758 -9.609 -10.547 1 98.81 244 HIS B N 1
ATOM 4532 C CA . HIS B 1 244 ? 3.863 -8.523 -10.945 1 98.81 244 HIS B CA 1
ATOM 4533 C C . HIS B 1 244 ? 4.102 -8.125 -12.398 1 98.81 244 HIS B C 1
ATOM 4535 O O . HIS B 1 244 ? 3.146 -7.922 -13.156 1 98.81 244 HIS B O 1
ATOM 4541 N N . LEU B 1 245 ? 5.363 -7.988 -12.789 1 98.88 245 LEU B N 1
ATOM 4542 C CA . LEU B 1 245 ? 5.68 -7.586 -14.156 1 98.88 245 LEU B CA 1
ATOM 4543 C C . LEU B 1 245 ? 5.238 -8.648 -15.156 1 98.88 245 LEU B C 1
ATOM 4545 O O . LEU B 1 245 ? 4.719 -8.328 -16.219 1 98.88 245 LEU B O 1
ATOM 4549 N N . ALA B 1 246 ? 5.48 -9.898 -14.812 1 98.69 246 ALA B N 1
ATOM 4550 C CA . ALA B 1 246 ? 5.043 -10.984 -15.68 1 98.69 246 ALA B CA 1
ATOM 4551 C C . ALA B 1 246 ? 3.529 -10.961 -15.867 1 98.69 246 ALA B C 1
ATOM 4553 O O . ALA B 1 246 ? 3.031 -11.195 -16.969 1 98.69 246 ALA B O 1
ATOM 4554 N N . ASN B 1 247 ? 2.828 -10.68 -14.797 1 98.12 247 ASN B N 1
ATOM 4555 C CA . ASN B 1 247 ? 1.378 -10.57 -14.93 1 98.12 247 ASN B CA 1
ATOM 4556 C C . ASN B 1 247 ? 0.979 -9.453 -15.883 1 98.12 247 ASN B C 1
ATOM 4558 O O . ASN B 1 247 ? 0.038 -9.602 -16.656 1 98.12 247 ASN B O 1
ATOM 4562 N N . ILE B 1 248 ? 1.648 -8.352 -15.781 1 98.62 248 ILE B N 1
ATOM 4563 C CA . ILE B 1 248 ? 1.354 -7.238 -16.672 1 98.62 248 ILE B CA 1
ATOM 4564 C C . ILE B 1 248 ? 1.606 -7.66 -18.125 1 98.62 248 ILE B C 1
ATOM 4566 O O . ILE B 1 248 ? 0.777 -7.41 -19 1 98.62 248 ILE B O 1
ATOM 4570 N N . VAL B 1 249 ? 2.693 -8.344 -18.359 1 98.38 249 VAL B N 1
ATOM 4571 C CA . VAL B 1 249 ? 3.115 -8.711 -19.703 1 98.38 249 VAL B CA 1
ATOM 4572 C C . VAL B 1 249 ? 2.164 -9.758 -20.266 1 98.38 249 VAL B C 1
ATOM 4574 O O . VAL B 1 249 ? 1.748 -9.664 -21.422 1 98.38 249 VAL B O 1
ATOM 4577 N N . TYR B 1 250 ? 1.718 -10.688 -19.469 1 97.38 250 TYR B N 1
ATOM 4578 C CA . TYR B 1 250 ? 1.064 -11.867 -20.031 1 97.38 250 TYR B CA 1
ATOM 4579 C C . TYR B 1 250 ? -0.438 -11.828 -19.781 1 97.38 250 TYR B C 1
ATOM 4581 O O . TYR B 1 250 ? -1.222 -12.359 -20.562 1 97.38 250 TYR B O 1
ATOM 4589 N N . ASN B 1 251 ? -0.853 -11.203 -18.672 1 96.56 251 ASN B N 1
ATOM 4590 C CA . ASN B 1 251 ? -2.254 -11.336 -18.281 1 96.56 251 ASN B CA 1
ATOM 4591 C C . ASN B 1 251 ? -3.002 -10.016 -18.438 1 96.56 251 ASN B C 1
ATOM 4593 O O . ASN B 1 251 ? -4.23 -9.977 -18.359 1 96.56 251 ASN B O 1
ATOM 4597 N N . TYR B 1 252 ? -2.275 -8.93 -18.656 1 97.31 252 TYR B N 1
ATOM 4598 C CA . TYR B 1 252 ? -2.902 -7.621 -18.828 1 97.31 252 TYR B CA 1
ATOM 4599 C C . TYR B 1 252 ? -2.715 -7.102 -20.25 1 97.31 252 TYR B C 1
ATOM 4601 O O . TYR B 1 252 ? -2.416 -5.922 -20.438 1 97.31 252 TYR B O 1
ATOM 4609 N N . ARG B 1 253 ? -2.898 -7.891 -21.203 1 94.31 253 ARG B N 1
ATOM 4610 C CA . ARG B 1 253 ? -2.596 -7.59 -22.594 1 94.31 253 ARG B CA 1
ATOM 4611 C C . ARG B 1 253 ? -3.508 -6.492 -23.125 1 94.31 253 ARG B C 1
ATOM 4613 O O . ARG B 1 253 ? -3.125 -5.746 -24.031 1 94.31 253 ARG B O 1
ATOM 4620 N N . ARG B 1 254 ? -4.695 -6.297 -22.562 1 94.38 254 ARG B N 1
ATOM 4621 C CA . ARG B 1 254 ? -5.66 -5.301 -23.016 1 94.38 254 ARG B CA 1
ATOM 4622 C C . ARG B 1 254 ? -5.395 -3.943 -22.375 1 94.38 254 ARG B C 1
ATOM 4624 O O . ARG B 1 254 ? -6.012 -2.943 -22.75 1 94.38 254 ARG B O 1
ATOM 4631 N N . SER B 1 255 ? -4.496 -3.939 -21.469 1 97.12 255 SER B N 1
ATOM 4632 C CA . SER B 1 255 ? -4.328 -2.75 -20.641 1 97.12 255 SER B CA 1
ATOM 4633 C C . SER B 1 255 ? -3.24 -1.838 -21.203 1 97.12 255 SER B C 1
ATOM 4635 O O . SER B 1 255 ? -2.32 -2.303 -21.875 1 97.12 255 SER B O 1
ATOM 4637 N N . PRO B 1 256 ? -3.316 -0.521 -20.906 1 98 256 PRO B N 1
ATOM 4638 C CA . PRO B 1 256 ? -2.203 0.37 -21.25 1 98 256 PRO B CA 1
ATOM 4639 C C . PRO B 1 256 ? -0.917 0.012 -20.516 1 98 256 PRO B C 1
ATOM 4641 O O . PRO B 1 256 ? 0.174 0.399 -20.938 1 98 256 PRO B O 1
ATOM 4644 N N . PHE B 1 257 ? -1.04 -0.737 -19.469 1 98.5 257 PHE B N 1
ATOM 4645 C CA . PHE B 1 257 ? 0.125 -1.094 -18.656 1 98.5 257 PHE B CA 1
ATOM 4646 C C . PHE B 1 257 ? 0.997 -2.105 -19.391 1 98.5 257 PHE B C 1
ATOM 4648 O O . PHE B 1 257 ? 2.219 -2.109 -19.234 1 98.5 257 PHE B O 1
ATOM 4655 N N . HIS B 1 258 ? 0.288 -2.943 -20.188 1 98.12 258 HIS B N 1
ATOM 4656 C CA . HIS B 1 258 ? 1.019 -3.883 -21.031 1 98.12 258 HIS B CA 1
ATOM 4657 C C . HIS B 1 258 ? 1.956 -3.154 -21.984 1 98.12 258 HIS B C 1
ATOM 4659 O O . HIS B 1 258 ? 3.119 -3.535 -22.125 1 98.12 258 HIS B O 1
ATOM 4665 N N . ILE B 1 259 ? 1.506 -2.119 -22.547 1 97.94 259 ILE B N 1
ATOM 4666 C CA . ILE B 1 259 ? 2.281 -1.325 -23.484 1 97.94 259 ILE B CA 1
ATOM 4667 C C . ILE B 1 259 ? 3.412 -0.607 -22.766 1 97.94 259 ILE B C 1
ATOM 4669 O O . ILE B 1 259 ? 4.539 -0.54 -23.25 1 97.94 259 ILE B O 1
ATOM 4673 N N . MET B 1 260 ? 3.131 -0.15 -21.609 1 98.31 260 MET B N 1
ATOM 4674 C CA . MET B 1 260 ? 4.137 0.544 -20.812 1 98.31 260 MET B CA 1
ATOM 4675 C C . MET B 1 260 ? 5.352 -0.346 -20.578 1 98.31 260 MET B C 1
ATOM 4677 O O . MET B 1 260 ? 6.492 0.086 -20.766 1 98.31 260 MET B O 1
ATOM 4681 N N . VAL B 1 261 ? 5.086 -1.596 -20.219 1 98.5 261 VAL B N 1
ATOM 4682 C CA . VAL B 1 261 ? 6.172 -2.492 -19.844 1 98.5 261 VAL B CA 1
ATOM 4683 C C . VAL B 1 261 ? 6.828 -3.074 -21.094 1 98.5 261 VAL B C 1
ATOM 4685 O O . VAL B 1 261 ? 8.055 -3.201 -21.156 1 98.5 261 VAL B O 1
ATOM 4688 N N . THR B 1 262 ? 6.09 -3.359 -22.141 1 97.88 262 THR B N 1
ATOM 4689 C CA . THR B 1 262 ? 6.605 -4.105 -23.281 1 97.88 262 THR B CA 1
ATOM 4690 C C . THR B 1 262 ? 7.238 -3.166 -24.297 1 97.88 262 THR B C 1
ATOM 4692 O O . THR B 1 262 ? 8.18 -3.545 -25 1 97.88 262 THR B O 1
ATOM 4695 N N . GLU B 1 263 ? 6.801 -1.926 -24.344 1 97.56 263 GLU B N 1
ATOM 4696 C CA . GLU B 1 263 ? 7.246 -1.06 -25.438 1 97.56 263 GLU B CA 1
ATOM 4697 C C . GLU B 1 263 ? 7.969 0.171 -24.891 1 97.56 263 GLU B C 1
ATOM 4699 O O . GLU B 1 263 ? 8.922 0.654 -25.516 1 97.56 263 GLU B O 1
ATOM 4704 N N . GLU B 1 264 ? 7.57 0.696 -23.812 1 97.88 264 GLU B N 1
ATOM 4705 C CA . GLU B 1 264 ? 8.141 1.946 -23.312 1 97.88 264 GLU B CA 1
ATOM 4706 C C . GLU B 1 264 ? 9.305 1.687 -22.359 1 97.88 264 GLU B C 1
ATOM 4708 O O . GLU B 1 264 ? 10.328 2.367 -22.438 1 97.88 264 GLU B O 1
ATOM 4713 N N . LEU B 1 265 ? 9.07 0.734 -21.469 1 98.44 265 LEU B N 1
ATOM 4714 C CA . LEU B 1 265 ? 10.102 0.385 -20.5 1 98.44 265 LEU B CA 1
ATOM 4715 C C . LEU B 1 265 ? 10.758 -0.945 -20.859 1 98.44 265 LEU B C 1
ATOM 4717 O O . LEU B 1 265 ? 10.625 -1.924 -20.109 1 98.44 265 LEU B O 1
ATOM 4721 N N . VAL B 1 266 ? 11.617 -0.916 -21.781 1 97.5 266 VAL B N 1
ATOM 4722 C CA . VAL B 1 266 ? 12.141 -2.102 -22.438 1 97.5 266 VAL B CA 1
ATOM 4723 C C . VAL B 1 266 ? 13.016 -2.895 -21.469 1 97.5 266 VAL B C 1
ATOM 4725 O O . VAL B 1 266 ? 13.055 -4.125 -21.531 1 97.5 266 VAL B O 1
ATOM 4728 N N . ASN B 1 267 ? 13.719 -2.203 -20.625 1 98.44 267 ASN B N 1
ATOM 4729 C CA . ASN B 1 267 ? 14.57 -2.92 -19.688 1 98.44 267 ASN B CA 1
ATOM 4730 C C . ASN B 1 267 ? 13.758 -3.797 -18.75 1 98.44 267 ASN B C 1
ATOM 4732 O O . ASN B 1 267 ? 14.25 -4.82 -18.266 1 98.44 267 ASN B O 1
ATOM 4736 N N . LEU B 1 268 ? 12.484 -3.41 -18.484 1 98.81 268 LEU B N 1
ATOM 4737 C CA . LEU B 1 268 ? 11.625 -4.25 -17.656 1 98.81 268 LEU B CA 1
ATOM 4738 C C . LEU B 1 268 ? 11.203 -5.504 -18.422 1 98.81 268 LEU B C 1
ATOM 4740 O O . LEU B 1 268 ? 11.117 -6.59 -17.844 1 98.81 268 LEU B O 1
ATOM 4744 N N . ARG B 1 269 ? 10.891 -5.324 -19.656 1 98.38 269 ARG B N 1
ATOM 4745 C CA . ARG B 1 269 ? 10.555 -6.48 -20.484 1 98.38 269 ARG B CA 1
ATOM 4746 C C . ARG B 1 269 ? 11.703 -7.477 -20.516 1 98.38 269 ARG B C 1
ATOM 4748 O O . ARG B 1 269 ? 11.5 -8.68 -20.344 1 98.38 269 ARG B O 1
ATOM 4755 N N . GLU B 1 270 ? 12.883 -6.996 -20.719 1 98.44 270 GLU B N 1
ATOM 4756 C CA . GLU B 1 270 ? 14.07 -7.84 -20.766 1 98.44 270 GLU B CA 1
ATOM 4757 C C . GLU B 1 270 ? 14.32 -8.516 -19.422 1 98.44 270 GLU B C 1
ATOM 4759 O O . GLU B 1 270 ? 14.727 -9.68 -19.375 1 98.44 270 GLU B O 1
ATOM 4764 N N . TYR B 1 271 ? 14.125 -7.762 -18.391 1 98.69 271 TYR B N 1
ATOM 4765 C CA . TYR B 1 271 ? 14.258 -8.289 -17.031 1 98.69 271 TYR B CA 1
ATOM 4766 C C . TYR B 1 271 ? 13.312 -9.461 -16.812 1 98.69 271 TYR B C 1
ATOM 4768 O O . TYR B 1 271 ? 13.719 -10.5 -16.281 1 98.69 271 TYR B O 1
ATOM 4776 N N . VAL B 1 272 ? 12.031 -9.328 -17.25 1 98.62 272 VAL B N 1
ATOM 4777 C CA . VAL B 1 272 ? 11.039 -10.391 -17.109 1 98.62 272 VAL B CA 1
ATOM 4778 C C . VAL B 1 272 ? 11.5 -11.625 -17.875 1 98.62 272 VAL B C 1
ATOM 4780 O O . VAL B 1 272 ? 11.414 -12.75 -17.359 1 98.62 272 VAL B O 1
ATOM 4783 N N . GLU B 1 273 ? 11.984 -11.438 -19.016 1 97.81 273 GLU B N 1
ATOM 4784 C CA . GLU B 1 273 ? 12.469 -12.555 -19.828 1 97.81 273 GLU B CA 1
ATOM 4785 C C . GLU B 1 273 ? 13.648 -13.25 -19.172 1 97.81 273 GLU B C 1
ATOM 4787 O O . GLU B 1 273 ? 13.727 -14.484 -19.156 1 97.81 273 GLU B O 1
ATOM 4792 N N . ARG B 1 274 ? 14.531 -12.469 -18.656 1 97.75 274 ARG B N 1
ATOM 4793 C CA . ARG B 1 274 ? 15.719 -13.023 -18 1 97.75 274 ARG B CA 1
ATOM 4794 C C . ARG B 1 274 ? 15.328 -13.867 -16.797 1 97.75 274 ARG B C 1
ATOM 4796 O O . ARG B 1 274 ? 15.836 -14.977 -16.625 1 97.75 274 ARG B O 1
ATOM 4803 N N . VAL B 1 275 ? 14.477 -13.336 -15.93 1 98.06 275 VAL B N 1
ATOM 4804 C CA . VAL B 1 275 ? 14.07 -14.07 -14.734 1 98.06 275 VAL B CA 1
ATOM 4805 C C . VAL B 1 275 ? 13.273 -15.305 -15.141 1 98.06 275 VAL B C 1
ATOM 4807 O O . VAL B 1 275 ? 13.453 -16.391 -14.562 1 98.06 275 VAL B O 1
ATOM 4810 N N . ARG B 1 276 ? 12.398 -15.156 -16.094 1 97.81 276 ARG B N 1
ATOM 4811 C CA . ARG B 1 276 ? 11.609 -16.281 -16.578 1 97.81 276 ARG B CA 1
ATOM 4812 C C . ARG B 1 276 ? 12.508 -17.406 -17.062 1 97.81 276 ARG B C 1
ATOM 4814 O O . ARG B 1 276 ? 12.32 -18.578 -16.703 1 97.81 276 ARG B O 1
ATOM 4821 N N . ASN B 1 277 ? 13.516 -17.062 -17.828 1 96.25 277 ASN B N 1
ATOM 4822 C CA . ASN B 1 277 ? 14.422 -18.062 -18.375 1 96.25 277 ASN B CA 1
ATOM 4823 C C . ASN B 1 277 ? 15.258 -18.719 -17.281 1 96.25 277 ASN B C 1
ATOM 4825 O O . ASN B 1 277 ? 15.609 -19.906 -17.391 1 96.25 277 ASN B O 1
ATOM 4829 N N . THR B 1 278 ? 15.555 -17.984 -16.297 1 96.06 278 THR B N 1
ATOM 4830 C CA . THR B 1 278 ? 16.422 -18.469 -15.227 1 96.06 278 THR B CA 1
ATOM 4831 C C . THR B 1 278 ? 15.633 -19.359 -14.266 1 96.06 278 THR B C 1
ATOM 4833 O O . THR B 1 278 ? 16.125 -20.422 -13.852 1 96.06 278 THR B O 1
ATOM 4836 N N . VAL B 1 279 ? 14.383 -19 -13.953 1 97 279 VAL B N 1
ATOM 4837 C CA . VAL B 1 279 ? 13.672 -19.656 -12.859 1 97 279 VAL B CA 1
ATOM 4838 C C . VAL B 1 279 ? 12.578 -20.547 -13.414 1 97 279 VAL B C 1
ATOM 4840 O O . VAL B 1 279 ? 12.156 -21.516 -12.766 1 97 279 VAL B O 1
ATOM 4843 N N . TRP B 1 280 ? 12.117 -20.219 -14.609 1 97.25 280 TRP B N 1
ATOM 4844 C CA . TRP B 1 280 ? 10.992 -20.938 -15.211 1 97.25 280 TRP B CA 1
ATOM 4845 C C . TRP B 1 280 ? 11.367 -21.484 -16.578 1 97.25 280 TRP B C 1
ATOM 4847 O O . TRP B 1 280 ? 10.742 -21.172 -17.594 1 97.25 280 TRP B O 1
ATOM 4857 N N . PRO B 1 281 ? 12.328 -22.344 -16.688 1 94.19 281 PRO B N 1
ATOM 4858 C CA . PRO B 1 281 ? 12.688 -22.906 -17.984 1 94.19 281 PRO B CA 1
ATOM 4859 C C . PRO B 1 281 ? 11.547 -23.703 -18.609 1 94.19 281 PRO B C 1
ATOM 4861 O O . PRO B 1 281 ? 11.508 -23.891 -19.828 1 94.19 281 PRO B O 1
ATOM 4864 N N . ASP B 1 282 ? 10.641 -24.156 -17.828 1 95.88 282 ASP B N 1
ATOM 4865 C CA . ASP B 1 282 ? 9.508 -24.938 -18.281 1 95.88 282 ASP B CA 1
ATOM 4866 C C . ASP B 1 282 ? 8.234 -24.109 -18.328 1 95.88 282 ASP B C 1
ATOM 4868 O O . ASP B 1 282 ? 7.133 -24.625 -18.125 1 95.88 282 ASP B O 1
ATOM 4872 N N . TRP B 1 283 ? 8.32 -22.781 -18.484 1 96.56 283 TRP B N 1
ATOM 4873 C CA . TRP B 1 283 ? 7.207 -21.844 -18.469 1 96.56 283 TRP B CA 1
ATOM 4874 C C . TRP B 1 283 ? 6.055 -22.344 -19.328 1 96.56 283 TRP B C 1
ATOM 4876 O O . TRP B 1 283 ? 4.902 -22.375 -18.891 1 96.56 283 TRP B O 1
ATOM 4886 N N . GLN B 1 284 ? 6.34 -22.812 -20.531 1 95.12 284 GLN B N 1
ATOM 4887 C CA . GLN B 1 284 ? 5.32 -23.219 -21.484 1 95.12 284 GLN B CA 1
ATOM 4888 C C . GLN B 1 284 ? 4.57 -24.453 -21.016 1 95.12 284 GLN B C 1
ATOM 4890 O O . GLN B 1 284 ? 3.383 -24.609 -21.312 1 95.12 284 GLN B O 1
ATOM 4895 N N . ARG B 1 285 ? 5.258 -25.266 -20.312 1 95.25 285 ARG B N 1
ATOM 4896 C CA . ARG B 1 285 ? 4.641 -26.484 -19.797 1 95.25 285 ARG B CA 1
ATOM 4897 C C . ARG B 1 285 ? 3.734 -26.172 -18.609 1 95.25 285 ARG B C 1
ATOM 4899 O O . ARG B 1 285 ? 2.902 -27 -18.219 1 95.25 285 ARG B O 1
ATOM 4906 N N . CYS B 1 286 ? 3.893 -24.969 -18.031 1 96.44 286 CYS B N 1
ATOM 4907 C CA . CYS B 1 286 ? 3.131 -24.594 -16.844 1 96.44 286 CYS B CA 1
ATOM 4908 C C . CYS B 1 286 ? 1.912 -23.75 -17.219 1 96.44 286 CYS B C 1
ATOM 4910 O O . CYS B 1 286 ? 1.33 -23.078 -16.375 1 96.44 286 CYS B O 1
ATOM 4912 N N . LEU B 1 287 ? 1.536 -23.781 -18.469 1 95.75 287 LEU B N 1
ATOM 4913 C CA . LEU B 1 287 ? 0.347 -23.094 -18.938 1 95.75 287 LEU B CA 1
ATOM 4914 C C . LEU B 1 287 ? -0.826 -24.047 -19.094 1 95.75 287 LEU B C 1
ATOM 4916 O O . LEU B 1 287 ? -0.66 -25.266 -18.953 1 95.75 287 LEU B O 1
ATOM 4920 N N . ASP B 1 288 ? -1.975 -23.516 -19.203 1 91.56 288 ASP B N 1
ATOM 4921 C CA . ASP B 1 288 ? -3.17 -24.297 -19.5 1 91.56 288 ASP B CA 1
ATOM 4922 C C . ASP B 1 288 ? -3.803 -23.875 -20.828 1 91.56 288 ASP B C 1
ATOM 4924 O O . ASP B 1 288 ? -4.375 -22.781 -20.922 1 91.56 288 ASP B O 1
ATOM 4928 N N . PRO B 1 289 ? -3.758 -24.656 -21.828 1 92 289 PRO B N 1
ATOM 4929 C CA . PRO B 1 289 ? -3.105 -25.969 -21.828 1 92 289 PRO B CA 1
ATOM 4930 C C . PRO B 1 289 ? -1.583 -25.875 -21.922 1 92 289 PRO B C 1
ATOM 4932 O O . PRO B 1 289 ? -1.053 -24.859 -22.375 1 92 289 PRO B O 1
ATOM 4935 N N . PRO B 1 290 ? -0.996 -26.953 -21.391 1 91.56 290 PRO B N 1
ATOM 4936 C CA . PRO B 1 290 ? 0.463 -26.953 -21.516 1 91.56 290 PRO B CA 1
ATOM 4937 C C . PRO B 1 290 ? 0.934 -26.922 -22.969 1 91.56 290 PRO B C 1
ATOM 4939 O O . PRO B 1 290 ? 0.31 -27.531 -23.844 1 91.56 290 PRO B O 1
ATOM 4942 N N . GLN B 1 291 ? 1.883 -26.094 -23.188 1 86.25 291 GLN B N 1
ATOM 4943 C CA . GLN B 1 291 ? 2.445 -25.984 -24.531 1 86.25 291 GLN B CA 1
ATOM 4944 C C . GLN B 1 291 ? 3.803 -26.672 -24.625 1 86.25 291 GLN B C 1
ATOM 4946 O O . GLN B 1 291 ? 4.59 -26.641 -23.672 1 86.25 291 GLN B O 1
ATOM 4951 N N . ASN B 1 292 ? 3.961 -27.656 -25.469 1 70.81 292 ASN B N 1
ATOM 4952 C CA . ASN B 1 292 ? 5.23 -28.344 -25.672 1 70.81 292 ASN B CA 1
ATOM 4953 C C . ASN B 1 292 ? 6.27 -27.422 -26.297 1 70.81 292 ASN B C 1
ATOM 4955 O O . ASN B 1 292 ? 5.922 -26.516 -27.078 1 70.81 292 ASN B O 1
ATOM 4959 N N . GLN B 1 293 ? 7.277 -27.062 -25.625 1 56.09 293 GLN B N 1
ATOM 4960 C CA . GLN B 1 293 ? 8.367 -26.297 -26.219 1 56.09 293 GLN B CA 1
ATOM 4961 C C . GLN B 1 293 ? 8.672 -26.812 -27.625 1 56.09 293 GLN B C 1
ATOM 4963 O O . GLN B 1 293 ? 9.102 -27.953 -27.812 1 56.09 293 GLN B O 1
ATOM 4968 N N . HIS B 1 294 ? 7.922 -26.781 -28.562 1 44.97 294 HIS B N 1
ATOM 4969 C CA . HIS B 1 294 ? 8.555 -27.109 -29.844 1 44.97 294 HIS B CA 1
ATOM 4970 C C . HIS B 1 294 ? 9.805 -26.25 -30.062 1 44.97 294 HIS B C 1
ATOM 4972 O O . HIS B 1 294 ? 9.742 -25.031 -30 1 44.97 294 HIS B O 1
ATOM 4978 N N . LEU B 1 295 ? 10.984 -26.625 -29.438 1 41 295 LEU B N 1
ATOM 4979 C CA . LEU B 1 295 ? 12.234 -26.172 -30.047 1 41 295 LEU B CA 1
ATOM 4980 C C . LEU B 1 295 ? 12.133 -26.156 -31.562 1 41 295 LEU B C 1
ATOM 4982 O O . LEU B 1 295 ? 12.359 -27.172 -32.219 1 41 295 LEU B O 1
ATOM 4986 N N . ASP B 1 296 ? 11.211 -25.734 -32.156 1 37.44 296 ASP B N 1
ATOM 4987 C CA . ASP B 1 296 ? 11.414 -25.578 -33.594 1 37.44 296 ASP B CA 1
ATOM 4988 C C . ASP B 1 296 ? 12.508 -24.547 -33.875 1 37.44 296 ASP B C 1
ATOM 4990 O O . ASP B 1 296 ? 12.258 -23.344 -33.844 1 37.44 296 ASP B O 1
ATOM 4994 N N . ILE B 1 297 ? 13.852 -24.812 -33.438 1 37.19 297 ILE B N 1
ATOM 4995 C CA . ILE B 1 297 ? 14.961 -24.203 -34.156 1 37.19 297 ILE B CA 1
ATOM 4996 C C . ILE B 1 297 ? 14.719 -24.312 -35.656 1 37.19 297 ILE B C 1
ATOM 4998 O O . ILE B 1 297 ? 14.492 -25.406 -36.188 1 37.19 297 ILE B O 1
ATOM 5002 N N . PRO B 1 298 ? 14.453 -23.328 -36.312 1 35.81 298 PRO B N 1
ATOM 5003 C CA . PRO B 1 298 ? 14.5 -23.469 -37.781 1 35.81 298 PRO B CA 1
ATOM 5004 C C . PRO B 1 298 ? 15.812 -24.094 -38.25 1 35.81 298 PRO B C 1
ATOM 5006 O O . PRO B 1 298 ? 16.844 -23.969 -37.594 1 35.81 298 PRO B O 1
ATOM 5009 N N . ASP B 1 299 ? 15.914 -25.109 -39.156 1 33.91 299 ASP B N 1
ATOM 5010 C CA . ASP B 1 299 ? 17.016 -25.812 -39.844 1 33.91 299 ASP B CA 1
ATOM 5011 C C . ASP B 1 299 ? 18.109 -24.828 -40.25 1 33.91 299 ASP B C 1
ATOM 5013 O O . ASP B 1 299 ? 19.297 -25.156 -40.188 1 33.91 299 ASP B O 1
ATOM 5017 N N . SER B 1 300 ? 17.828 -23.672 -40.812 1 34.38 300 SER B N 1
ATOM 5018 C CA . SER B 1 300 ? 18.828 -22.797 -41.406 1 34.38 300 SER B CA 1
ATOM 5019 C C . SER B 1 300 ? 19.812 -22.312 -40.344 1 34.38 300 SER B C 1
ATOM 5021 O O . SER B 1 300 ? 20.953 -21.969 -40.688 1 34.38 300 SER B O 1
ATOM 5023 N N . MET B 1 301 ? 19.438 -21.922 -39.188 1 30.88 301 MET B N 1
ATOM 5024 C CA . MET B 1 301 ? 20.422 -21.281 -38.344 1 30.88 301 MET B CA 1
ATOM 5025 C C . MET B 1 301 ? 21.141 -22.328 -37.469 1 30.88 301 MET B C 1
ATOM 5027 O O . MET B 1 301 ? 21.891 -21.969 -36.562 1 30.88 301 MET B O 1
ATOM 5031 N N . ARG B 1 302 ? 20.906 -23.609 -37.625 1 31.73 302 ARG B N 1
ATOM 5032 C CA . ARG B 1 302 ? 21.766 -24.594 -37 1 31.73 302 ARG B CA 1
ATOM 5033 C C . ARG B 1 302 ? 23.219 -24.406 -37.406 1 31.73 302 ARG B C 1
ATOM 5035 O O . ARG B 1 302 ? 24.141 -24.547 -36.594 1 31.73 302 ARG B O 1
ATOM 5042 N N . PHE B 1 303 ? 23.609 -24.5 -38.688 1 27.08 303 PHE B N 1
ATOM 5043 C CA . PHE B 1 303 ? 24.922 -24.781 -39.25 1 27.08 303 PHE B CA 1
ATOM 5044 C C . PHE B 1 303 ? 25.797 -23.531 -39.281 1 27.08 303 PHE B C 1
ATOM 5046 O O . PHE B 1 303 ? 25.75 -22.766 -40.25 1 27.08 303 PHE B O 1
ATOM 5053 N N . GLY B 1 304 ? 25.75 -22.547 -38.344 1 26.73 304 GLY B N 1
ATOM 5054 C CA . GLY B 1 304 ? 26.953 -21.734 -38.531 1 26.73 304 GLY B CA 1
ATOM 5055 C C . GLY B 1 304 ? 28.234 -22.547 -38.5 1 26.73 304 GLY B C 1
ATOM 5056 O O . GLY B 1 304 ? 28.375 -23.453 -37.688 1 26.73 304 GLY B O 1
ATOM 5057 N N . ASN B 1 305 ? 28.984 -22.688 -39.656 1 25.69 305 ASN B N 1
ATOM 5058 C CA . ASN B 1 305 ? 30.328 -23.031 -40.062 1 25.69 305 ASN B CA 1
ATOM 5059 C C . ASN B 1 305 ? 31.375 -22.344 -39.188 1 25.69 305 ASN B C 1
ATOM 5061 O O . ASN B 1 305 ? 31.422 -21.109 -39.125 1 25.69 305 ASN B O 1
ATOM 5065 N N . ILE B 1 306 ? 31.719 -22.766 -38.031 1 22.5 306 ILE B N 1
ATOM 5066 C CA . ILE B 1 306 ? 33.062 -22.531 -37.5 1 22.5 306 ILE B CA 1
ATOM 5067 C C . ILE B 1 306 ? 34.094 -22.953 -38.5 1 22.5 306 ILE B C 1
ATOM 5069 O O . ILE B 1 306 ? 34.219 -24.141 -38.844 1 22.5 306 ILE B O 1
ATOM 5073 N N . LEU B 1 307 ? 34.219 -22.219 -39.656 1 21.66 307 LEU B N 1
ATOM 5074 C CA . LEU B 1 307 ? 35.531 -22.125 -40.281 1 21.66 307 LEU B CA 1
ATOM 5075 C C . LEU B 1 307 ? 36.594 -21.703 -39.281 1 21.66 307 LEU B C 1
ATOM 5077 O O . LEU B 1 307 ? 36.438 -20.734 -38.562 1 21.66 307 LEU B O 1
ATOM 5081 N N . LEU B 1 308 ? 37.688 -22.625 -39.281 1 20.06 308 LEU B N 1
ATOM 5082 C CA . LEU B 1 308 ? 39.125 -22.406 -39.188 1 20.06 308 LEU B CA 1
ATOM 5083 C C . LEU B 1 308 ? 39.625 -21.547 -40.344 1 20.06 308 LEU B C 1
ATOM 5085 O O . LEU B 1 308 ? 39.094 -21.656 -41.469 1 20.06 308 LEU B O 1
#

InterPro domains:
  IPR012336 Thioredoxin-like fold [PF17172] (73-161)
  IPR026928 FAX/IsoI-like [SFLDG01200] (57-284)
  IPR033468 Metaxin, glutathione S-transferase domain [PF17171] (213-275)
  IPR040079 Glutathione transferase family [SFLDS00019] (57-284)
  IPR050931 Mitochondrial Protein Transport Metaxin [PTHR12289] (54-288)

Nearest PDB structures (foldseek):
  3lq7-assembly2_C-2  TM=7.102E-01  e=3.807E-05  Agrobacterium fabrum str. C58
  4mf6-assembly1_A  TM=6.664E-01  e=5.495E-05  Paraburkholderia graminis C4D1M
  4w66-assembly1_B  TM=6.902E-01  e=1.419E-03  Haliangium ochraceum DSM 14365
  4w66-assembly1_A  TM=6.199E-01  e=9.325E-04  Haliangium ochraceum DSM 14365
  4mp4-assembly2_C-2  TM=6.325E-01  e=1.036E-03  Acinetobacter baumannii ACICU

Secondary structure (DSSP, 8-state):
----------------TTTHHHHHHHHHHHHHHHHHHHHHHHHHHHHHHHTT-TT-EEEE-PPPPSSSS-S-HHHHHHHHHHHHTT--EEEE-S----GGG-SSEEEETTEEEE-HHHHHHHHHHHTT----S-HHHHHHHHHHHHHIIIIIHHHHHIIIIIISTTHHHHHT-S---HHHHHHHHHHHHHHHHHHHHHSGGGS-HHHHHHHHHHHHHHHHHHHTT-SBTTBSS--HHHHHHHHHHHHHHHH-TTSHHHHIIIII-HHHHHHHHHHHHHH-TTGGGGSSS---------GGGS------/----------------TTTHHHHHHHHHHHHHHHHHHHHHHHHHHHHHHHTT-TT-EEEE-PPPPSSSS-S-HHHHHHHHHHHHTT--EEEE-S----GGG-SSEEEETTEEEE-HHHHHHHHHHHTT----S-HHHHHHHHHHHHHIIIIIHHHHHIIIIIISTTHHHHHT-S---HHHHHHHHHHHHHHHHHHHHHSGGGS-HHHHHHHHHHHHHHHHHHHTT-SBTTBSS--HHHHHHHHHHHHHHHH-TTSHHHHIIIII-HHHHHHHHHHHHHH-TTGGGGSSS---------GGGT------

Organism: Homarus americanus (NCBI:txid6706)

Foldseek 3Di:
DPPVPDPPPPPPDDPPPPVVVVVVVVVVVVVVVVVVVVVVVVVVVLVVQLPPDAQEKEKAAAQQWAFFLDLDLLSQLLVLLCLVQVGHYHYDNPPQADPPRAGIWIAHNSDIGGDSVVVSVVVCVVVVPDDPDDPVLVVVLVVLLCCLVPPLVLLLLCCCQPVVVNPLVVNGHPDDPPVNVVCSNVVSVVSLVVSVVSPVNVDDNVVSVVSNLVSVVVQLVQCPPALANSHPDDDSSRSRLLSRLSSLCGRVCVDVSNCCQVPVSPVNVNSNVSSCVVRPVLGQCSHVVRDDPPPPPPPVVPPPDPDD/DCPVPDPPPPPPDDPPPVVVVVVVVVVVVVVVVVVVVVVVVVVVVLVVQLPPDAQEKEKAAAQQWAFFLDLDLLSQLLVLLCLVQVGHYHYDNPPQADPPRAPIWIAHNSDIGGDSVVVSVVVCVVVVPDDPDDPVLVVVLVVLLCCLVPPLVLLLLCCCQPVVNNPLVVNGHPDDPPVNVVCSNVVSVVSLVVSVVSPVNVDDNVVSVVSNLVSVVVQLVQCPPALANSHPDDDSSRSRLLSRLSSLCGRVCVDVSNCCQVPVSPVNVNSNVSSCVVRPVLGQCSHVVRDDPPPPPPPVVPDPDPDD

Solvent-accessible surface area (backbone atoms only — not comparable to full-atom values): 33429 Å² total; per-residue (Å²): 137,83,79,74,75,76,76,74,74,75,74,75,79,74,80,64,63,66,69,47,47,59,51,50,51,49,48,49,49,49,52,47,48,51,47,51,48,52,50,50,53,51,50,50,52,49,50,55,59,57,65,63,42,85,78,27,35,36,41,19,25,69,60,52,10,41,63,35,53,38,84,44,40,51,43,35,16,44,52,44,42,32,52,67,67,68,49,56,68,45,83,36,58,87,56,24,56,46,82,94,70,35,63,28,25,35,42,44,78,80,40,81,43,58,50,50,68,57,45,52,51,51,47,37,60,73,67,61,57,86,74,88,62,51,62,43,54,48,17,50,42,49,20,46,38,38,26,45,72,48,43,42,48,56,42,54,45,43,44,46,30,60,73,51,59,36,55,55,62,58,62,35,34,71,75,66,56,67,74,57,58,67,41,42,65,56,50,23,52,53,46,45,52,30,33,41,56,59,46,70,52,72,48,55,67,70,54,40,51,50,52,38,47,50,53,53,48,25,51,41,43,48,26,56,84,44,71,24,68,90,29,84,51,87,50,76,50,42,24,46,53,39,18,50,51,45,34,32,62,45,55,28,67,89,39,73,61,20,47,43,37,64,67,70,36,47,64,50,40,51,37,40,51,51,50,39,57,72,60,37,75,57,48,52,56,40,19,28,70,58,40,76,77,73,78,71,67,61,76,76,74,66,70,68,77,82,74,131,137,84,79,75,76,76,79,76,74,75,74,75,80,75,81,64,63,68,68,46,46,61,51,48,50,48,48,51,49,48,52,47,48,50,48,51,48,51,50,50,52,50,51,50,52,51,49,55,60,57,66,64,40,86,79,28,35,36,41,20,26,69,60,52,10,41,63,35,53,37,83,44,41,54,42,35,18,44,52,43,41,32,51,66,68,68,50,56,68,46,83,35,59,87,56,24,55,44,81,94,70,36,65,27,26,34,41,43,77,81,38,79,43,60,49,50,68,58,45,50,51,51,48,36,59,74,68,60,57,84,74,89,61,51,63,43,52,46,17,51,40,50,19,46,39,40,24,45,72,51,42,41,48,58,40,52,45,44,43,46,30,61,71,51,58,37,56,54,62,57,62,35,33,70,76,67,56,65,74,57,58,67,42,42,64,57,49,22,52,54,45,44,52,30,32,41,58,60,46,70,53,72,48,55,68,70,55,38,52,50,53,39,49,50,53,52,47,24,53,43,42,47,27,56,86,45,70,24,69,90,30,85,51,86,49,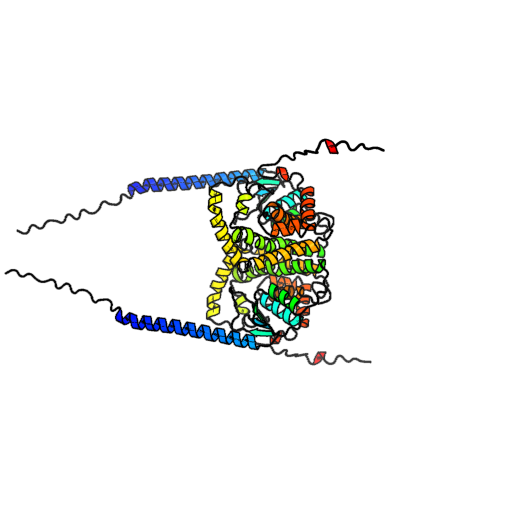77,51,42,24,47,52,40,17,51,51,44,36,32,62,46,55,29,67,90,40,72,60,19,48,42,37,64,67,70,35,47,63,48,41,52,36,40,50,52,51,38,56,72,59,37,74,57,49,50,56,40,20,28,70,58,37,76,77,72,80,71,69,64,77,78,74,66,71,73,76,83,73,131